Protein 4JJP (pdb70)

Radius of gyration: 22.85 Å; Cα contacts (8 Å, |Δi|>4): 1048; chains: 2; bounding box: 63×60×51 Å

Secondary structure (DSSP, 8-state):
--EEEEEEEEETTSSSHHHHHHHHHHHHT-EEEEEEEEEEEEETTEEEEEEEPPHHHHHHHHHHHHTSS--SEEEE-----HHHHHHHHHHHHHH--S-EEE----B-TTS-B-S-HHHHHHIIIIIGGG-SEE--BHHHHHHHHS----SHHHHHHHHHHHHTTS-SEEEEB--SSSS---EEEEETTEEEEE----HHHHHHHHHHHHTT--HHHHHHHHHHHHHHHT-/-EEEEEEEEETTSSSHHHHHHHHHHHHT-EEEEEEEEEEEEETTEEEEEEEPPHHHHHHHHHHHHTSS--SEEEE-----HHHHHHHHHHHHHH--SEEEE---------HHHHHHIIIIIGGG-SEE--BHHHHHHHH-----SHHHHHHHHHHHHTTS-SEEEEE---EEEEEETTEEEEEE--HHHHHHHHHHHHTT--HHHHHHHHHHHHHH-

Foldseek 3Di:
DAEEEEEEADEPQLPDTLSVLCVLLVVLPHHYDYQHQWYWYDHPVGTDDIGGDDLVSSLVSLCVQLVPPHHQAYEYEDDADLVNLVSVLVSCVVRVHDAYEYALQAADPVGDGPYDPSNNCSCLQGVLQSHQEYEEEQVNLCVSPVDHDADVVSVQVSQVVSVVSHHQKYFYAFDPHPDDGWTWIDGPPDIDIHRHAHNQQSSQLRNVVSVPDDNVVSNVVSRVVRVVVVD/DEEEEEFAAEPQLPFTLSLLCVLLVVVPHHYAYQHQWYWYDDPVGTPDIGGDDLVSSLVSLCVACVPPHHLFYEYEDDADLVNLVSVLVSCVVRVRPAYEYEHDPPVGHDPSNLVSCQQGVLQSHLEYEYEQVNLCSNPVDHDDDVVSVQVSQVVSVVSHHQWYWYCYPPWIWIDGPPDIDIGGQHNQQSSQLRSVVSVPDDNVVSNVVSRVVVVVD

InterPro domains:
  IPR004399 Hydroxymethylpyrimidine kinase/phosphomethylpyrimidine kinase domain [TIGR00097] (9-260)
  IPR004399 Hydroxymethylpyrimidine kinase/phosphomethylpyrimidine kinase domain [cd01169] (9-247)
  IPR013749 Pyridoxamine kinase/Phosphomethylpyrimidine kinase [PF08543] (15-258)
  IPR029056 Ribokinase-like [G3DSA:3.40.1190.20] (3-264)
  IPR029056 Ribokinase-like [SSF53613] (9-262)

Organism: Clostridioides difficile (strain 630) (NCBI:txid272563)

Nearest PDB structures (foldseek):
  4jjp-assembly1_B  TM=1.005E+00  e=2.998E-45  Clostridioides difficile 630
  1ub0-assembly1_A-2  TM=9.392E-01  e=2.114E-25  Thermus thermophilus
  7l07-assembly1_A  TM=9.313E-01  e=8.508E-25  synthetic construct
  1jxh-assembly1_B  TM=9.386E-01  e=1.146E-22  Salmonella enterica subsp. enterica serovar Typhimurium
  4c5l-assembly2_C  TM=9.259E-01  e=7.952E-22  Staphylococcus aureus subsp. aureus Mu50

B-factor: mean 44.61, std 12.91, range [23.69, 99.48]

Sequence (448 aa):
KIPTLTIAGSDSSGGAGIQADLKKTFSAIGTYGMSVITAITAQNTKGVFAVEDLNKKIIKKQIEAVFEDIPPRAVKIGMVSSPEIILEEIVENLKKYNNPKYLVVDPVMISKSGYYLLKPEAKENLIKYLIPLAYIITPNIPEAEEITGIKIHNVDDMKRVGEEILQLGPKFVLMKGGHLDGEAVDILVGKNIFKVYKSEEGCTLSSAITSYLALGYEEITEAVNLSKIYITEAIKIPTLTIAGSDSSGGAGIQADLKTFSAIGTYGMSVITAITAQNTKGVFAVEDLNKKIIKKQIEAVFEDIPPRAVKIGMVSSPEIILEIVENLKKKYNPKYLVVDPVMIYLLKPEAKENLIKYLIPLAYIITPNIPEAEEITGIKIHNVDDMKRVGEEILQLGPKFVLLMKGGAVDILVGKNIFKVYKSGCTLSSAITSYLALGYEITEAVNLSKIYITEA

Solvent-accessible surface area: 18721 Å² total; per-residue (Å²): 181,39,7,0,0,0,0,1,12,1,6,0,22,1,47,36,18,0,0,13,1,0,34,5,0,26,59,26,47,9,56,1,10,0,0,0,2,9,0,19,0,39,12,130,140,28,92,101,23,88,49,70,9,78,116,140,6,0,77,48,0,1,16,0,4,21,77,36,128,64,13,140,1,0,2,0,9,71,9,35,8,28,98,5,1,70,12,0,17,103,5,3,105,126,48,99,29,150,41,4,0,0,7,0,30,0,18,27,222,87,55,154,122,72,14,168,99,115,0,39,84,18,10,31,108,102,2,0,44,48,4,34,0,0,1,0,32,0,19,4,0,25,51,15,36,71,44,140,5,126,68,46,116,18,1,72,111,0,0,71,68,0,9,135,80,37,3,122,27,0,0,0,28,16,49,111,27,158,53,134,49,15,0,0,0,1,4,136,148,68,78,80,74,19,182,36,103,50,42,48,1,0,0,0,0,0,0,31,2,8,66,67,93,93,7,34,70,0,0,47,40,0,26,85,46,20,74,115,64,136,188,91,9,0,0,0,1,1,8,0,5,0,26,1,46,34,14,0,0,6,0,0,26,3,0,28,55,28,51,10,95,2,3,0,0,0,2,10,0,11,0,44,15,126,146,34,110,74,28,77,48,69,6,73,105,126,8,0,80,46,0,1,46,1,2,10,87,42,98,84,6,129,0,0,2,1,8,52,18,25,11,10,94,4,4,68,19,0,16,115,24,6,119,132,50,96,23,164,50,8,0,1,5,3,36,0,121,145,83,41,109,107,104,0,59,91,15,13,31,112,75,5,0,53,65,4,45,0,0,0,0,38,30,52,6,0,53,50,15,35,73,38,156,23,148,77,59,105,25,9,76,117,0,0,62,70,0,38,150,66,40,4,124,18,0,0,0,27,21,102,97,33,4,0,0,3,8,192,126,47,96,79,75,17,187,73,56,27,37,5,0,0,0,0,0,0,28,4,6,61,66,87,92,3,32,72,0,0,37,45,0,43,97,40,56,99,149,97

CATH classification: 3.40.1190.20

Structure (mmCIF, N/CA/C/O backbone):
data_4JJP
#
_entry.id   4JJP
#
_cell.length_a   56.751
_cell.length_b   79.741
_cell.length_c   92.863
_cell.angle_alpha   90.00
_cell.angle_beta   90.00
_cell.angle_gamma   90.00
#
_symmetry.space_group_name_H-M   'P 21 21 21'
#
loop_
_entity.id
_entity.type
_entity.pdbx_description
1 polymer 'Phosphomethylpyrimidine kinase'
2 non-polymer '4-(2-HYDROXYETHYL)-1-PIPERAZINE ETHANESULFONIC ACID'
3 water water
#
loop_
_atom_site.group_PDB
_atom_site.id
_atom_site.type_symbol
_atom_site.label_atom_id
_atom_site.label_alt_id
_atom_site.label_comp_id
_atom_site.label_asym_id
_atom_site.label_entity_id
_atom_site.label_seq_id
_atom_site.pdbx_PDB_ins_code
_atom_site.Cartn_x
_atom_site.Cartn_y
_atom_site.Cartn_z
_atom_site.occupancy
_atom_site.B_iso_or_equiv
_atom_site.auth_seq_id
_atom_site.auth_comp_id
_atom_site.auth_asym_id
_atom_site.auth_atom_id
_atom_site.pdbx_PDB_model_num
ATOM 1 N N . LYS A 1 8 ? 9.282 -6.624 40.552 1.00 54.03 5 LYS A N 1
ATOM 2 C CA . LYS A 1 8 ? 10.178 -6.527 39.361 1.00 53.44 5 LYS A CA 1
ATOM 3 C C . LYS A 1 8 ? 9.375 -6.242 38.087 1.00 51.09 5 LYS A C 1
ATOM 4 O O . LYS A 1 8 ? 9.097 -7.138 37.289 1.00 52.82 5 LYS A O 1
ATOM 10 N N . ILE A 1 9 ? 8.987 -4.984 37.923 1.00 47.82 6 ILE A N 1
ATOM 11 C CA . ILE A 1 9 ? 8.220 -4.526 36.765 1.00 44.65 6 ILE A CA 1
ATOM 12 C C . ILE A 1 9 ? 9.164 -3.723 35.853 1.00 40.78 6 ILE A C 1
ATOM 13 O O . ILE A 1 9 ? 9.572 -2.637 36.219 1.00 39.73 6 ILE A O 1
ATOM 18 N N . PRO A 1 10 ? 9.528 -4.262 34.677 1.00 38.12 7 PRO A N 1
ATOM 19 C CA . PRO A 1 10 ? 10.481 -3.546 33.848 1.00 36.53 7 PRO A CA 1
ATOM 20 C C . PRO A 1 10 ? 9.925 -2.329 33.097 1.00 35.33 7 PRO A C 1
ATOM 21 O O . PRO A 1 10 ? 8.783 -2.357 32.617 1.00 35.38 7 PRO A O 1
ATOM 25 N N . THR A 1 11 ? 10.728 -1.266 33.062 1.00 33.05 8 THR A N 1
ATOM 26 C CA . THR A 1 11 ? 10.413 -0.055 32.318 1.00 32.22 8 THR A CA 1
ATOM 27 C C . THR A 1 11 ? 11.647 0.325 31.512 1.00 31.05 8 THR A C 1
ATOM 28 O O . THR A 1 11 ? 12.759 0.253 32.014 1.00 31.63 8 THR A O 1
ATOM 32 N N . LEU A 1 12 ? 11.454 0.709 30.261 1.00 29.98 9 LEU A N 1
ATOM 33 C CA . LEU A 1 12 ? 12.556 1.073 29.377 1.00 29.20 9 LEU A CA 1
ATOM 34 C C . LEU A 1 12 ? 12.594 2.562 29.081 1.00 29.43 9 LEU A C 1
ATOM 35 O O . LEU A 1 12 ? 11.537 3.201 28.939 1.00 30.76 9 LEU A O 1
ATOM 40 N N . THR A 1 13 ? 13.799 3.119 28.996 1.00 29.09 10 THR A N 1
ATOM 41 C CA . THR A 1 13 ? 13.973 4.489 28.515 1.00 30.08 10 THR A CA 1
ATOM 42 C C . THR A 1 13 ? 14.886 4.442 27.315 1.00 30.13 10 THR A C 1
ATOM 43 O O . THR A 1 13 ? 15.911 3.773 27.357 1.00 31.44 10 THR A O 1
ATOM 47 N N . ILE A 1 14 ? 14.497 5.120 26.242 1.00 30.72 11 ILE A N 1
ATOM 48 C CA . ILE A 1 14 ? 15.309 5.195 25.040 1.00 30.80 11 ILE A CA 1
ATOM 49 C C . ILE A 1 14 ? 15.649 6.657 24.890 1.00 31.44 11 ILE A C 1
ATOM 50 O O . ILE A 1 14 ? 14.778 7.465 24.595 1.00 31.14 11 ILE A O 1
ATOM 55 N N . ALA A 1 15 ? 16.914 6.988 25.115 1.00 30.82 12 ALA A N 1
ATOM 56 C CA . ALA A 1 15 ? 17.367 8.354 25.102 1.00 32.36 12 ALA A CA 1
ATOM 57 C C . ALA A 1 15 ? 18.908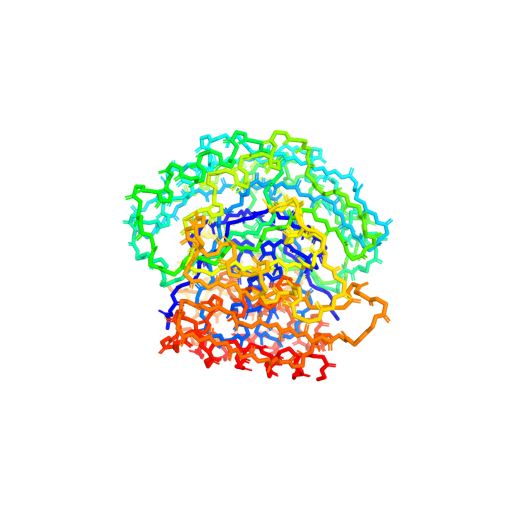 8.401 25.166 1.00 33.30 12 ALA A C 1
ATOM 58 O O . ALA A 1 15 ? 19.590 7.358 25.271 1.00 33.60 12 ALA A O 1
ATOM 60 N N . GLY A 1 16 ? 19.452 9.609 25.136 1.00 34.17 13 GLY A N 1
ATOM 61 C CA . GLY A 1 16 ? 20.916 9.802 25.216 1.00 34.53 13 GLY A CA 1
ATOM 62 C C . GLY A 1 16 ? 21.456 9.751 26.641 1.00 34.24 13 GLY A C 1
ATOM 63 O O . GLY A 1 16 ? 20.718 9.884 27.617 1.00 34.51 13 GLY A O 1
ATOM 64 N N . SER A 1 17 ? 22.754 9.527 26.769 1.00 34.44 14 SER A N 1
ATOM 65 C CA . SER A 1 17 ? 23.373 9.511 28.080 1.00 34.70 14 SER A CA 1
ATOM 66 C C . SER A 1 17 ? 23.880 10.917 28.425 1.00 35.37 14 SER A C 1
ATOM 67 O O . SER A 1 17 ? 24.465 11.586 27.597 1.00 35.34 14 SER A O 1
ATOM 70 N N . ASP A 1 18 ? 23.658 11.341 29.666 1.00 36.77 15 ASP A N 1
ATOM 71 C CA . ASP A 1 18 ? 24.161 12.605 30.190 1.00 38.04 15 ASP A CA 1
ATOM 72 C C . ASP A 1 18 ? 25.091 12.293 31.385 1.00 38.58 15 ASP A C 1
ATOM 73 O O . ASP A 1 18 ? 24.629 11.925 32.468 1.00 36.56 15 ASP A O 1
ATOM 78 N N . SER A 1 19 ? 26.401 12.450 31.162 1.00 39.08 16 SER A N 1
ATOM 79 C CA . SER A 1 19 ? 27.429 12.172 32.172 1.00 39.45 16 SER A CA 1
ATOM 80 C C . SER A 1 19 ? 27.169 12.764 33.579 1.00 40.53 16 SER A C 1
ATOM 81 O O . SER A 1 19 ? 27.396 12.095 34.586 1.00 40.48 16 SER A O 1
ATOM 84 N N . SER A 1 20 ? 26.664 13.990 33.633 1.00 40.99 17 SER A N 1
ATOM 85 C CA . SER A 1 20 ? 26.385 14.677 34.899 1.00 42.70 17 SER A CA 1
ATOM 86 C C . SER A 1 20 ? 25.225 14.048 35.640 1.00 41.47 17 SER A C 1
ATOM 87 O O . SER A 1 20 ? 25.018 14.335 36.805 1.00 41.54 17 SER A O 1
ATOM 90 N N . GLY A 1 21 ? 24.441 13.224 34.950 1.00 39.38 18 GLY A N 1
ATOM 91 C CA . GLY A 1 21 ? 23.352 12.536 35.593 1.00 39.00 18 GLY A CA 1
ATOM 92 C C . GLY A 1 21 ? 22.143 13.392 35.887 1.00 39.95 18 GLY A C 1
ATOM 93 O O . GLY A 1 21 ? 21.264 12.981 36.630 1.00 40.40 18 GLY A O 1
ATOM 94 N N . GLY A 1 22 ? 22.070 14.570 35.287 1.00 40.29 19 GLY A N 1
ATOM 95 C CA . GLY A 1 22 ? 20.945 15.435 35.521 1.00 40.76 19 GLY A CA 1
ATOM 96 C C . GLY A 1 22 ? 19.823 15.217 34.530 1.00 39.58 19 GLY A C 1
ATOM 97 O O . GLY A 1 22 ? 18.710 15.593 34.822 1.00 40.91 19 GLY A O 1
ATOM 98 N N . ALA A 1 23 ? 20.112 14.623 33.366 1.00 37.94 20 ALA A N 1
ATOM 99 C CA . ALA A 1 23 ? 19.132 14.433 32.292 1.00 35.84 20 ALA A CA 1
ATOM 100 C C . ALA A 1 23 ? 19.287 13.057 31.649 1.00 33.96 20 ALA A C 1
ATOM 101 O O . ALA A 1 23 ? 19.968 12.206 32.189 1.00 31.92 20 ALA A O 1
ATOM 103 N N . GLY A 1 24 ? 18.636 12.855 30.493 1.00 33.14 21 GLY A N 1
ATOM 104 C CA . GLY A 1 24 ? 18.703 11.612 29.720 1.00 32.05 21 GLY A CA 1
ATOM 105 C C . GLY A 1 24 ? 18.385 10.351 30.506 1.00 31.86 21 GLY A C 1
ATOM 106 O O . GLY A 1 24 ? 17.612 10.374 31.461 1.00 31.52 21 GLY A O 1
ATOM 107 N N . ILE A 1 25 ? 19.002 9.246 30.112 1.00 32.48 22 ILE A N 1
ATOM 108 C CA . ILE A 1 25 ? 18.750 7.950 30.760 1.00 31.65 22 ILE A CA 1
ATOM 109 C C . ILE A 1 25 ? 19.097 7.927 32.244 1.00 32.02 22 ILE A C 1
ATOM 110 O O . ILE A 1 25 ? 18.459 7.215 33.038 1.00 31.16 22 ILE A O 1
ATOM 115 N N . GLN A 1 26 ? 20.070 8.731 32.631 1.00 32.18 23 GLN A N 1
ATOM 116 C CA . GLN A 1 26 ? 20.470 8.780 34.030 1.00 33.00 23 GLN A CA 1
ATOM 117 C C . GLN A 1 26 ? 19.305 9.274 34.892 1.00 32.69 23 GLN A C 1
ATOM 118 O O . GLN A 1 26 ? 18.975 8.660 35.873 1.00 32.70 23 GLN A O 1
ATOM 124 N N . ALA A 1 27 ? 18.669 10.375 34.490 1.00 33.30 24 ALA A N 1
ATOM 125 C CA . ALA A 1 27 ? 17.531 10.927 35.230 1.00 33.11 24 ALA A CA 1
ATOM 126 C C . ALA A 1 27 ? 16.384 9.925 35.217 1.00 32.86 24 ALA A C 1
ATOM 127 O O . ALA A 1 27 ? 15.753 9.709 36.248 1.00 32.41 24 ALA A O 1
ATOM 129 N N . ASP A 1 28 ? 16.128 9.316 34.052 1.00 31.42 25 ASP A N 1
ATOM 130 C CA . ASP A 1 28 ? 15.074 8.320 33.918 1.00 31.54 25 ASP A CA 1
ATOM 131 C C . ASP A 1 28 ? 15.315 7.109 34.826 1.00 31.88 25 ASP A C 1
ATOM 132 O O . ASP A 1 28 ? 14.399 6.657 35.505 1.00 32.67 25 ASP A O 1
ATOM 137 N N . LEU A 1 29 ? 16.544 6.592 34.844 1.00 31.66 26 LEU A N 1
ATOM 138 C CA . LEU A 1 29 ? 16.850 5.428 35.657 1.00 32.37 26 LEU A CA 1
ATOM 139 C C . LEU A 1 29 ? 16.729 5.721 37.134 1.00 32.89 26 LEU A C 1
ATOM 140 O O . LEU A 1 29 ? 16.328 4.845 37.891 1.00 33.46 26 LEU A O 1
ATOM 145 N N A LYS A 1 30 ? 17.057 6.946 37.541 0.50 33.52 27 LYS A N 1
ATOM 146 N N B LYS A 1 30 ? 17.059 6.949 37.536 0.50 33.36 27 LYS A N 1
ATOM 147 C CA A LYS A 1 30 ? 16.914 7.354 38.933 0.50 34.79 27 LYS A CA 1
ATOM 148 C CA B LYS A 1 30 ? 16.930 7.372 38.927 0.50 34.50 27 LYS A CA 1
ATOM 149 C C A LYS A 1 30 ? 15.434 7.341 39.339 0.50 34.92 27 LYS A C 1
ATOM 150 C C B LYS A 1 30 ? 15.446 7.362 39.343 0.50 34.78 27 LYS A C 1
ATOM 151 O O A LYS A 1 30 ? 15.079 6.834 40.404 0.50 36.00 27 LYS A O 1
ATOM 152 O O B LYS A 1 30 ? 15.100 6.873 40.419 0.50 35.90 27 LYS A O 1
ATOM 163 N N . THR A 1 31 ? 14.578 7.897 38.480 1.00 33.87 28 THR A N 1
ATOM 164 C CA . THR A 1 31 ? 13.125 7.951 38.742 1.00 34.07 28 THR A CA 1
ATOM 165 C C . THR A 1 31 ? 12.546 6.531 38.782 1.00 33.75 28 THR A C 1
ATOM 166 O O . THR A 1 31 ? 11.871 6.149 39.739 1.00 33.60 28 THR A O 1
ATOM 170 N N . PHE A 1 32 ? 12.827 5.753 37.739 1.00 32.53 29 PHE A N 1
ATOM 171 C CA . PHE A 1 32 ? 12.378 4.360 37.710 1.00 33.01 29 PHE A CA 1
ATOM 172 C C . PHE A 1 32 ? 12.686 3.656 39.051 1.00 33.90 29 PHE A C 1
ATOM 173 O O . PHE A 1 32 ? 11.814 3.084 39.695 1.00 35.12 29 PHE A O 1
ATOM 181 N N . SER A 1 33 ? 13.946 3.725 39.446 1.00 34.65 30 SER A N 1
ATOM 182 C CA . SER A 1 33 ? 14.430 3.089 40.663 1.00 36.35 30 SER A CA 1
ATOM 183 C C . SER A 1 33 ? 13.738 3.591 41.930 1.00 37.54 30 SER A C 1
ATOM 184 O O . SER A 1 33 ? 13.384 2.794 42.804 1.00 38.61 30 SER A O 1
ATOM 187 N N . ALA A 1 34 ? 13.530 4.902 42.031 1.00 38.11 31 ALA A N 1
ATOM 188 C CA . ALA A 1 34 ? 12.880 5.480 43.212 1.00 39.11 31 ALA A CA 1
ATOM 189 C C . ALA A 1 34 ? 11.418 5.056 43.302 1.00 39.65 31 ALA A C 1
ATOM 190 O O . ALA A 1 34 ? 10.909 4.816 44.386 1.00 40.41 31 ALA A O 1
ATOM 192 N N . ILE A 1 35 ? 10.752 4.951 42.157 1.00 38.69 32 ILE A N 1
ATOM 193 C CA . ILE A 1 35 ? 9.335 4.584 42.140 1.00 39.50 32 ILE A CA 1
ATOM 194 C C . ILE A 1 35 ? 9.138 3.089 42.354 1.00 40.11 32 ILE A C 1
ATOM 195 O O . ILE A 1 35 ? 8.156 2.689 42.951 1.00 41.86 32 ILE A O 1
ATOM 200 N N . GLY A 1 36 ? 10.052 2.262 41.871 1.00 39.51 33 GLY A N 1
ATOM 201 C CA . GLY A 1 36 ? 9.939 0.823 42.084 1.00 40.75 33 GLY A CA 1
ATOM 202 C C . GLY A 1 36 ? 9.891 -0.089 40.873 1.00 39.54 33 GLY A C 1
ATOM 203 O O . GLY A 1 36 ? 9.598 -1.261 41.026 1.00 41.72 33 GLY A O 1
ATOM 204 N N . THR A 1 37 ? 10.178 0.431 39.685 1.00 38.27 34 THR A N 1
ATOM 205 C CA . THR A 1 37 ? 10.214 -0.382 38.467 1.00 37.14 34 THR A CA 1
ATOM 206 C C . THR A 1 37 ? 11.674 -0.760 38.142 1.00 37.13 34 THR A C 1
ATOM 207 O O . THR A 1 37 ? 12.595 -0.121 38.633 1.00 38.19 34 THR A O 1
ATOM 211 N N . TYR A 1 38 ? 11.872 -1.796 37.330 1.00 36.92 35 TYR A N 1
ATOM 212 C CA . TYR A 1 38 ? 13.190 -2.293 36.983 1.00 36.17 35 TYR A CA 1
ATOM 213 C C . TYR A 1 38 ? 13.642 -1.584 35.722 1.00 35.44 35 TYR A C 1
ATOM 214 O O . TYR A 1 38 ? 13.138 -1.855 34.627 1.00 35.77 35 TYR A O 1
ATOM 223 N N . GLY A 1 39 ? 14.597 -0.673 35.881 1.00 34.78 36 GLY A N 1
ATOM 224 C CA . GLY A 1 39 ? 15.062 0.156 34.791 1.00 33.11 36 GLY A CA 1
ATOM 225 C C . GLY A 1 39 ? 15.945 -0.524 33.765 1.00 33.07 36 GLY A C 1
ATOM 226 O O . GLY A 1 39 ? 16.839 -1.277 34.112 1.00 32.65 36 GLY A O 1
ATOM 227 N N . MET A 1 40 ? 15.665 -0.238 32.496 1.00 32.36 37 MET A N 1
ATOM 228 C CA . MET A 1 40 ? 16.431 -0.698 31.339 1.00 33.64 37 MET A CA 1
ATOM 229 C C . MET A 1 40 ? 16.612 0.519 30.420 1.00 33.59 37 MET A C 1
ATOM 230 O O . MET A 1 40 ? 15.830 1.471 30.494 1.00 32.83 37 MET A O 1
ATOM 235 N N . SER A 1 41 ? 17.597 0.504 29.535 1.00 34.16 38 SER A N 1
ATOM 236 C CA . SER A 1 41 ? 17.773 1.643 28.650 1.00 34.47 38 SER A CA 1
ATOM 237 C C . SER A 1 41 ? 18.412 1.301 27.329 1.00 34.04 38 SER A C 1
ATOM 238 O O . SER A 1 41 ? 19.295 0.447 27.277 1.00 37.15 38 SER A O 1
ATOM 241 N N . VAL A 1 42 ? 17.940 1.946 26.269 1.00 31.49 39 VAL A N 1
ATOM 242 C CA . VAL A 1 42 ? 18.574 1.888 24.977 1.00 31.26 39 VAL A CA 1
ATOM 243 C C . VAL A 1 42 ? 19.221 3.269 24.846 1.00 30.37 39 VAL A C 1
ATOM 244 O O . VAL A 1 42 ? 18.524 4.262 24.790 1.00 28.98 39 VAL A O 1
ATOM 248 N N . ILE A 1 43 ? 20.552 3.316 24.827 1.00 30.90 40 ILE A N 1
ATOM 249 C CA . ILE A 1 43 ? 21.275 4.573 24.724 1.00 31.55 40 ILE A CA 1
ATOM 250 C C . ILE A 1 43 ? 21.414 4.939 23.253 1.00 32.07 40 ILE A C 1
ATOM 251 O O . ILE A 1 43 ? 21.851 4.112 22.445 1.00 32.38 40 ILE A O 1
ATOM 256 N N . THR A 1 44 ? 21.088 6.184 22.921 1.00 32.52 41 THR A N 1
ATOM 257 C CA . THR A 1 44 ? 21.128 6.655 21.544 1.00 34.13 41 THR A CA 1
ATOM 258 C C . THR A 1 44 ? 22.287 7.578 21.241 1.00 34.77 41 THR A C 1
ATOM 259 O O . THR A 1 44 ? 22.656 7.757 20.081 1.00 34.70 41 THR A O 1
ATOM 263 N N . ALA A 1 45 ? 22.861 8.166 22.285 1.00 34.29 42 ALA A N 1
ATOM 264 C CA . ALA A 1 45 ? 23.916 9.133 22.113 1.00 34.57 42 ALA A CA 1
ATOM 265 C C . ALA A 1 45 ? 24.657 9.305 23.418 1.00 34.72 42 ALA A C 1
ATOM 266 O O . ALA A 1 45 ? 24.134 8.975 24.482 1.00 32.11 42 ALA A O 1
ATOM 268 N N . ILE A 1 46 ? 25.888 9.813 23.326 1.00 36.20 43 ILE A N 1
ATOM 269 C CA . ILE A 1 46 ? 26.730 10.029 24.492 1.00 36.28 43 ILE A CA 1
ATOM 270 C C . ILE A 1 46 ? 27.047 11.495 24.583 1.00 38.68 43 ILE A C 1
ATOM 271 O O . ILE A 1 46 ? 27.585 12.081 23.625 1.00 40.31 43 ILE A O 1
ATOM 276 N N . THR A 1 47 ? 26.718 12.080 25.731 1.00 39.59 44 THR A N 1
ATOM 277 C CA . THR A 1 47 ? 26.935 13.495 25.977 1.00 41.28 44 THR A CA 1
ATOM 278 C C . THR A 1 47 ? 27.780 13.711 27.224 1.00 41.67 44 THR A C 1
ATOM 279 O O . THR A 1 47 ? 27.494 13.139 28.295 1.00 41.23 44 THR A O 1
ATOM 283 N N . ALA A 1 48 ? 28.817 14.529 27.057 1.00 42.03 45 ALA A N 1
ATOM 284 C CA . ALA A 1 48 ? 29.694 14.927 28.122 1.00 42.77 45 ALA A CA 1
ATOM 285 C C . ALA A 1 48 ? 29.236 16.331 28.467 1.00 45.63 45 ALA A C 1
ATOM 286 O O . ALA A 1 48 ? 29.393 17.266 27.670 1.00 45.94 45 ALA A O 1
ATOM 288 N N . GLN A 1 49 ? 28.626 16.478 29.631 1.00 47.26 46 GLN A N 1
ATOM 289 C CA . GLN A 1 49 ? 28.171 17.786 30.048 1.00 50.85 46 GLN A CA 1
ATOM 290 C C . GLN A 1 49 ? 28.073 17.870 31.546 1.00 51.49 46 GLN A C 1
ATOM 291 O O . GLN A 1 49 ? 28.134 16.865 32.243 1.00 50.85 46 GLN A O 1
ATOM 297 N N . ASN A 1 50 ? 27.938 19.097 32.020 1.00 54.60 47 ASN A N 1
ATOM 298 C CA . ASN A 1 50 ? 27.754 19.383 33.429 1.00 56.60 47 ASN A CA 1
ATOM 299 C C . ASN A 1 50 ? 26.978 20.703 33.521 1.00 59.20 47 ASN A C 1
ATOM 300 O O . ASN A 1 50 ? 26.600 21.275 32.485 1.00 60.34 47 ASN A O 1
ATOM 305 N N . THR A 1 51 ? 26.745 21.183 34.741 1.00 60.99 48 THR A N 1
ATOM 306 C CA . THR A 1 51 ? 26.005 22.425 34.944 1.00 62.70 48 THR A CA 1
ATOM 307 C C . THR A 1 51 ? 26.675 23.606 34.239 1.00 65.15 48 THR A C 1
ATOM 308 O O . THR A 1 51 ? 25.998 24.538 33.839 1.00 67.07 48 THR A O 1
ATOM 312 N N . LYS A 1 52 ? 27.993 23.555 34.061 1.00 66.18 49 LYS A N 1
ATOM 313 C CA . LYS A 1 52 ? 28.733 24.639 33.402 1.00 68.28 49 LYS A CA 1
ATOM 314 C C . LYS A 1 52 ? 28.698 24.618 31.856 1.00 67.44 49 LYS A C 1
ATOM 315 O O . LYS A 1 52 ? 29.134 25.576 31.222 1.00 69.79 49 LYS A O 1
ATOM 321 N N . GLY A 1 53 ? 28.185 23.558 31.245 1.00 64.48 50 GLY A N 1
ATOM 322 C CA . GLY A 1 53 ? 28.118 23.502 29.782 1.00 64.00 50 GLY A CA 1
ATOM 323 C C . GLY A 1 53 ? 28.152 22.106 29.181 1.00 61.41 50 GLY A C 1
ATOM 324 O O . GLY A 1 53 ? 28.259 21.108 29.909 1.00 59.57 50 GLY A O 1
ATOM 325 N N . VAL A 1 54 ? 28.047 22.054 27.847 1.00 60.87 51 VAL A N 1
ATOM 326 C CA . VAL A 1 54 ? 28.085 20.809 27.070 1.00 58.61 51 VAL A CA 1
ATOM 327 C C . VAL A 1 54 ? 29.405 20.739 26.339 1.00 59.10 51 VAL A C 1
ATOM 328 O O . VAL A 1 54 ? 29.659 21.566 25.483 1.00 60.25 51 VAL A O 1
ATOM 332 N N . PHE A 1 55 ? 30.232 19.745 26.647 1.00 57.60 52 PHE A N 1
ATOM 333 C CA . PHE A 1 55 ? 31.558 19.654 26.030 1.00 58.84 52 PHE A CA 1
ATOM 334 C C . PHE A 1 55 ? 31.653 18.752 24.815 1.00 57.09 52 PHE A C 1
ATOM 335 O O . PHE A 1 55 ? 32.534 18.958 23.986 1.00 57.89 52 PHE A O 1
ATOM 343 N N . ALA A 1 56 ? 30.763 17.763 24.710 1.00 54.32 53 ALA A N 1
ATOM 344 C CA . ALA A 1 56 ? 30.770 16.814 23.588 1.00 53.43 53 ALA A CA 1
ATOM 345 C C . ALA A 1 56 ? 29.485 15.992 23.501 1.00 51.68 53 ALA A C 1
ATOM 346 O O . ALA A 1 56 ? 28.942 15.585 24.519 1.00 49.40 53 ALA A O 1
ATOM 348 N N . VAL A 1 57 ? 29.019 15.780 22.269 1.00 52.19 54 VAL A N 1
ATOM 349 C CA . VAL A 1 57 ? 27.823 14.992 21.958 1.00 51.46 54 VAL A CA 1
ATOM 350 C C . VAL A 1 57 ? 28.165 14.051 20.819 1.00 51.49 54 VAL A C 1
ATOM 351 O O . VAL A 1 57 ? 28.649 14.494 19.780 1.00 54.03 54 VAL A O 1
ATOM 355 N N . GLU A 1 58 ? 27.904 12.761 21.011 1.00 50.02 55 GLU A N 1
ATOM 356 C CA . GLU A 1 58 ? 28.177 11.742 20.004 1.00 50.14 55 GLU A CA 1
ATOM 357 C C . GLU A 1 58 ? 27.009 10.794 19.818 1.00 47.79 55 GLU A C 1
ATOM 358 O O . GLU A 1 58 ? 26.628 10.073 20.755 1.00 45.79 55 GLU A O 1
ATOM 364 N N . ASP A 1 59 ? 26.467 10.805 18.596 1.00 46.95 56 ASP A N 1
ATOM 365 C CA . ASP A 1 59 ? 25.387 9.921 18.201 1.00 45.67 56 ASP A CA 1
ATOM 366 C C . ASP A 1 59 ? 25.973 8.543 17.980 1.00 44.44 56 ASP A C 1
ATOM 367 O O . ASP A 1 59 ? 27.051 8.417 17.396 1.00 45.17 56 ASP A O 1
ATOM 372 N N . LEU A 1 60 ? 25.280 7.515 18.463 1.00 42.27 57 LEU A N 1
ATOM 373 C CA . LEU A 1 60 ? 25.699 6.128 18.230 1.00 41.71 57 LEU A CA 1
ATOM 374 C C . LEU A 1 60 ? 25.182 5.666 16.873 1.00 42.56 57 LEU A C 1
ATOM 375 O O . LEU A 1 60 ? 24.196 6.206 16.353 1.00 41.19 57 LEU A O 1
ATOM 380 N N . ASN A 1 61 ? 25.841 4.658 16.311 1.00 43.27 58 ASN A N 1
ATOM 381 C CA . ASN A 1 61 ? 25.454 4.141 14.988 1.00 45.92 58 ASN A CA 1
ATOM 382 C C . ASN A 1 61 ? 24.091 3.413 15.047 1.00 44.80 58 ASN A C 1
ATOM 383 O O . ASN A 1 61 ? 23.708 2.880 16.104 1.00 42.69 58 ASN A O 1
ATOM 388 N N . LYS A 1 62 ? 23.366 3.414 13.929 1.00 45.61 59 LYS A N 1
ATOM 389 C CA . LYS A 1 62 ? 22.055 2.751 13.836 1.00 46.19 59 LYS A CA 1
ATOM 390 C C . LYS A 1 62 ? 22.080 1.300 14.323 1.00 45.29 59 LYS A C 1
ATOM 391 O O . LYS A 1 62 ? 21.198 0.887 15.074 1.00 44.76 59 LYS A O 1
ATOM 397 N N . LYS A 1 63 ? 23.092 0.541 13.907 1.00 45.63 60 LYS A N 1
ATOM 398 C CA . LYS A 1 63 ? 23.167 -0.883 14.240 1.00 45.47 60 LYS A CA 1
ATOM 399 C C . LYS A 1 63 ? 23.209 -1.214 15.738 1.00 42.49 60 LYS A C 1
ATOM 400 O O . LYS A 1 63 ? 22.474 -2.080 16.198 1.00 41.15 60 LYS A O 1
ATOM 406 N N . ILE A 1 64 ? 24.066 -0.543 16.494 1.00 40.95 61 ILE A N 1
ATOM 407 C CA . ILE A 1 64 ? 24.118 -0.816 17.930 1.00 39.89 61 ILE A CA 1
ATOM 408 C C . ILE A 1 64 ? 22.829 -0.393 18.641 1.00 37.64 61 ILE A C 1
ATOM 409 O O . ILE A 1 64 ? 22.451 -0.967 19.664 1.00 37.46 61 ILE A O 1
ATOM 414 N N . ILE A 1 65 ? 22.147 0.607 18.107 1.00 37.58 62 ILE A N 1
ATOM 415 C CA . ILE A 1 65 ? 20.839 1.024 18.652 1.00 36.81 62 ILE A CA 1
ATOM 416 C C . ILE A 1 65 ? 19.798 -0.086 18.387 1.00 37.04 62 ILE A C 1
ATOM 417 O O . ILE A 1 65 ? 19.015 -0.481 19.272 1.00 35.88 62 ILE A O 1
ATOM 422 N N . LYS A 1 66 ? 19.832 -0.608 17.172 1.00 36.69 63 LYS A N 1
ATOM 423 C CA . LYS A 1 66 ? 18.917 -1.649 16.781 1.00 37.60 63 LYS A CA 1
ATOM 424 C C . LYS A 1 66 ? 19.093 -2.847 17.683 1.00 35.59 63 LYS A C 1
ATOM 425 O O . LYS A 1 66 ? 18.110 -3.372 18.182 1.00 34.96 63 LYS A O 1
ATOM 431 N N . LYS A 1 67 ? 20.347 -3.271 17.859 1.00 35.43 64 LYS A N 1
ATOM 432 C CA . LYS A 1 67 ? 20.699 -4.435 18.687 1.00 35.86 64 LYS A CA 1
ATOM 433 C C . LYS A 1 67 ? 20.275 -4.271 20.142 1.00 33.47 64 LYS A C 1
ATOM 434 O O . LYS A 1 67 ? 19.836 -5.237 20.763 1.00 33.19 64 LYS A O 1
ATOM 440 N N . GLN A 1 68 ? 20.421 -3.060 20.680 1.00 32.37 65 GLN A N 1
ATOM 441 C CA . GLN A 1 68 ? 19.974 -2.777 22.045 1.00 31.26 65 GLN A CA 1
ATOM 442 C C . GLN A 1 68 ? 18.462 -2.953 22.190 1.00 31.89 65 GLN A C 1
ATOM 443 O O . GLN A 1 68 ? 17.964 -3.524 23.168 1.00 30.07 65 GLN A O 1
ATOM 449 N N . ILE A 1 69 ? 17.739 -2.450 21.199 1.00 33.58 66 ILE A N 1
ATOM 450 C CA . ILE A 1 69 ? 16.290 -2.550 21.194 1.00 35.17 66 ILE A CA 1
ATOM 451 C C . ILE A 1 69 ? 15.851 -4.027 21.104 1.00 36.90 66 ILE A C 1
ATOM 452 O O . ILE A 1 69 ? 15.016 -4.494 21.897 1.00 36.55 66 ILE A O 1
ATOM 457 N N . GLU A 1 70 ? 16.423 -4.756 20.145 1.00 39.14 67 GLU A N 1
ATOM 458 C CA . GLU A 1 70 ? 16.094 -6.165 19.949 1.00 40.27 67 GLU A CA 1
ATOM 459 C C . GLU A 1 70 ? 16.364 -6.948 21.213 1.00 40.00 67 GLU A C 1
ATOM 460 O O . GLU A 1 70 ? 15.558 -7.782 21.606 1.00 40.17 67 GLU A O 1
ATOM 466 N N . ALA A 1 71 ? 17.503 -6.669 21.847 1.00 39.52 68 ALA A N 1
ATOM 467 C CA . ALA A 1 71 ? 17.891 -7.360 23.072 1.00 39.22 68 ALA A CA 1
ATOM 468 C C . ALA A 1 71 ? 16.795 -7.184 24.132 1.00 38.24 68 ALA A C 1
ATOM 469 O O . ALA A 1 71 ? 16.318 -8.148 24.681 1.00 38.43 68 ALA A O 1
ATOM 471 N N . VAL A 1 72 ? 16.373 -5.948 24.368 1.00 37.39 69 VAL A N 1
ATOM 472 C CA . VAL A 1 72 ? 15.350 -5.654 25.364 1.00 36.59 69 VAL A CA 1
ATOM 473 C C . VAL A 1 72 ? 14.005 -6.306 25.046 1.00 38.36 69 VAL A C 1
ATOM 474 O O . VAL A 1 72 ? 13.438 -6.985 25.899 1.00 39.98 69 VAL A O 1
ATOM 478 N N . PHE A 1 73 ? 13.524 -6.188 23.816 1.00 38.11 70 PHE A N 1
ATOM 479 C CA . PHE A 1 73 ? 12.218 -6.760 23.494 1.00 39.58 70 PHE A CA 1
ATOM 480 C C . PHE A 1 73 ? 12.133 -8.289 23.315 1.00 42.20 70 PHE A C 1
ATOM 481 O O . PHE A 1 73 ? 11.049 -8.873 23.444 1.00 42.18 70 PHE A O 1
ATOM 489 N N . GLU A 1 74 ? 13.260 -8.937 23.052 1.00 44.01 71 GLU A N 1
ATOM 490 C CA . GLU A 1 74 ? 13.271 -10.375 22.803 1.00 47.61 71 GLU A CA 1
ATOM 491 C C . GLU A 1 74 ? 13.375 -11.236 24.068 1.00 49.34 71 GLU A C 1
ATOM 492 O O . GLU A 1 74 ? 13.396 -12.462 23.970 1.00 51.14 71 GLU A O 1
ATOM 498 N N . ASP A 1 75 ? 13.460 -10.608 25.240 1.00 48.55 72 ASP A N 1
ATOM 499 C CA . ASP A 1 75 ? 13.555 -11.338 26.507 1.00 50.18 72 ASP A CA 1
ATOM 500 C C . ASP A 1 75 ? 12.303 -10.927 27.285 1.00 50.02 72 ASP A C 1
ATOM 501 O O . ASP A 1 75 ? 11.223 -10.940 26.696 1.00 52.30 72 ASP A O 1
ATOM 506 N N . ILE A 1 76 ? 12.386 -10.564 28.565 1.00 48.58 73 ILE A N 1
ATOM 507 C CA . ILE A 1 76 ? 11.171 -10.137 29.252 1.00 47.93 73 ILE A CA 1
ATOM 508 C C . ILE A 1 76 ? 11.004 -8.660 28.893 1.00 44.02 73 ILE A C 1
ATOM 509 O O . ILE A 1 76 ? 11.797 -7.821 29.301 1.00 43.81 73 ILE A O 1
ATOM 514 N N . PRO A 1 77 ? 9.984 -8.334 28.095 1.00 41.63 74 PRO A N 1
ATOM 515 C CA . PRO A 1 77 ? 9.895 -6.952 27.634 1.00 38.85 74 PRO A CA 1
ATOM 516 C C . PRO A 1 77 ? 9.435 -5.946 28.697 1.00 36.64 74 PRO A C 1
ATOM 517 O O . PRO A 1 77 ? 8.876 -6.330 29.721 1.00 34.75 74 PRO A O 1
ATOM 521 N N . PRO A 1 78 ? 9.678 -4.652 28.446 1.00 35.14 75 PRO A N 1
ATOM 522 C CA . PRO A 1 78 ? 9.233 -3.627 29.381 1.00 35.24 75 PRO A CA 1
ATOM 523 C C . PRO A 1 78 ? 7.712 -3.486 29.373 1.00 35.40 75 PRO A C 1
ATOM 524 O O . PRO A 1 78 ? 7.089 -3.699 28.343 1.00 35.35 75 PRO A O 1
ATOM 528 N N . ARG A 1 79 ? 7.139 -3.126 30.514 1.00 39.35 76 ARG A N 1
ATOM 529 C CA . ARG A 1 79 ? 5.687 -2.915 30.645 1.00 39.82 76 ARG A CA 1
ATOM 530 C C . ARG A 1 79 ? 5.265 -1.489 30.252 1.00 36.96 76 ARG A C 1
ATOM 531 O O . ARG A 1 79 ? 4.081 -1.215 30.045 1.00 37.75 76 ARG A O 1
ATOM 539 N N . ALA A 1 80 ? 6.239 -0.595 30.148 1.00 34.78 77 ALA A N 1
ATOM 540 C CA . ALA A 1 80 ? 6.025 0.787 29.671 1.00 32.82 77 ALA A CA 1
ATOM 541 C C . ALA A 1 80 ? 7.360 1.279 29.130 1.00 31.67 77 ALA A C 1
ATOM 542 O O . ALA A 1 80 ? 8.416 0.837 29.598 1.00 31.27 77 ALA A O 1
ATOM 544 N N . VAL A 1 81 ? 7.312 2.171 28.144 1.00 29.81 78 VAL A N 1
ATOM 545 C CA . VAL A 1 81 ? 8.504 2.668 27.456 1.00 29.30 78 VAL A CA 1
ATOM 546 C C . VAL A 1 81 ? 8.485 4.193 27.345 1.00 29.40 78 VAL A C 1
ATOM 547 O O . VAL A 1 81 ? 7.489 4.775 26.905 1.00 29.49 78 VAL A O 1
ATOM 551 N N . LYS A 1 82 ? 9.575 4.835 27.751 1.00 29.98 79 LYS A N 1
ATOM 552 C CA . LYS A 1 82 ? 9.723 6.267 27.575 1.00 30.06 79 LYS A CA 1
ATOM 553 C C . LYS A 1 82 ? 10.722 6.539 26.481 1.00 29.63 79 LYS A C 1
ATOM 554 O O . LYS A 1 82 ? 11.772 5.911 26.422 1.00 28.74 79 LYS A O 1
ATOM 560 N N . ILE A 1 83 ? 10.392 7.474 25.614 1.00 30.52 80 ILE A N 1
ATOM 561 C CA . ILE A 1 83 ? 11.340 7.975 24.615 1.00 31.45 80 ILE A CA 1
ATOM 562 C C . ILE A 1 83 ? 11.653 9.417 25.047 1.00 31.98 80 ILE A C 1
ATOM 563 O O . ILE A 1 83 ? 10.742 10.249 25.188 1.00 33.04 80 ILE A O 1
ATOM 568 N N . GLY A 1 84 ? 12.930 9.697 25.280 1.00 32.68 81 GLY A N 1
ATOM 569 C CA . GLY A 1 84 ? 13.407 11.009 25.724 1.00 32.29 81 GLY A CA 1
ATOM 570 C C . GLY A 1 84 ? 13.951 11.748 24.521 1.00 32.67 81 GLY A C 1
ATOM 571 O O . GLY A 1 84 ? 13.548 11.476 23.370 1.00 30.19 81 GLY A O 1
ATOM 572 N N . MET A 1 85 ? 14.873 12.672 24.761 1.00 33.13 82 MET A N 1
ATOM 573 C CA . MET A 1 85 ? 15.383 13.480 23.656 1.00 34.68 82 MET A CA 1
ATOM 574 C C . MET A 1 85 ? 16.252 12.657 22.716 1.00 35.32 82 MET A C 1
ATOM 575 O O . MET A 1 85 ? 17.214 12.033 23.153 1.00 34.75 82 MET A O 1
ATOM 580 N N . VAL A 1 86 ? 15.915 12.670 21.428 1.00 36.56 83 VAL A N 1
ATOM 581 C CA . VAL A 1 86 ? 16.710 11.974 20.406 1.00 38.83 83 VAL A CA 1
ATOM 582 C C . VAL A 1 86 ? 17.030 13.017 19.344 1.00 40.42 83 VAL A C 1
ATOM 583 O O . VAL A 1 86 ? 16.129 13.605 18.754 1.00 41.85 83 VAL A O 1
ATOM 587 N N . SER A 1 87 ? 18.316 13.266 19.130 1.00 41.98 84 SER A N 1
ATOM 588 C CA . SER A 1 87 ? 18.741 14.346 18.247 1.00 43.72 84 SER A CA 1
ATOM 589 C C . SER A 1 87 ? 19.043 13.981 16.771 1.00 42.87 84 SER A C 1
ATOM 590 O O . SER A 1 87 ? 19.100 14.880 15.937 1.00 43.37 84 SER A O 1
ATOM 593 N N . SER A 1 88 ? 19.210 12.701 16.442 1.00 41.21 85 SER A N 1
ATOM 594 C CA . SER A 1 88 ? 19.522 12.307 15.049 1.00 42.57 85 SER A CA 1
ATOM 595 C C . SER A 1 88 ? 18.273 11.939 14.257 1.00 40.36 85 SER A C 1
ATOM 596 O O . SER A 1 88 ? 17.509 11.114 14.706 1.00 39.43 85 SER A O 1
ATOM 599 N N . PRO A 1 89 ? 18.078 12.522 13.066 1.00 40.67 86 PRO A N 1
ATOM 600 C CA . PRO A 1 89 ? 16.887 12.159 12.290 1.00 39.68 86 PRO A CA 1
ATOM 601 C C . PRO A 1 89 ? 16.812 10.671 11.940 1.00 39.91 86 PRO A C 1
ATOM 602 O O . PRO A 1 89 ? 15.738 10.067 12.030 1.00 38.48 86 PRO A O 1
ATOM 606 N N . GLU A 1 90 ? 17.958 10.095 11.568 1.00 40.80 87 GLU A N 1
ATOM 607 C CA . GLU A 1 90 ? 18.061 8.673 11.239 1.00 41.53 87 GLU A CA 1
ATOM 608 C C . GLU A 1 90 ? 17.715 7.760 12.423 1.00 39.48 87 GLU A C 1
ATOM 609 O O . GLU A 1 90 ? 17.030 6.756 12.238 1.00 38.45 87 GLU A O 1
ATOM 615 N N . ILE A 1 91 ? 18.188 8.108 13.625 1.00 38.48 88 ILE A N 1
ATOM 616 C CA . ILE A 1 91 ? 17.910 7.318 14.836 1.00 37.39 88 ILE A CA 1
ATOM 617 C C . ILE A 1 91 ? 16.411 7.362 15.164 1.00 36.20 88 ILE A C 1
ATOM 618 O O . ILE A 1 91 ? 15.837 6.384 15.630 1.00 35.59 88 ILE A O 1
ATOM 623 N N . ILE A 1 92 ? 15.774 8.505 14.923 1.00 35.69 89 ILE A N 1
ATOM 624 C CA . ILE A 1 92 ? 14.337 8.625 15.164 1.00 34.37 89 ILE A CA 1
ATOM 625 C C . ILE A 1 92 ? 13.595 7.620 14.279 1.00 35.36 89 ILE A C 1
ATOM 626 O O . ILE A 1 92 ? 12.760 6.873 14.775 1.00 35.33 89 ILE A O 1
ATOM 631 N N . LEU A 1 93 ? 13.932 7.561 12.985 1.00 37.18 90 LEU A N 1
ATOM 632 C CA . LEU A 1 93 ? 13.298 6.582 12.103 1.00 38.06 90 LEU A CA 1
ATOM 633 C C . LEU A 1 93 ? 13.542 5.136 12.590 1.00 38.21 90 LEU A C 1
ATOM 634 O O . LEU A 1 93 ? 12.615 4.343 12.645 1.00 38.49 90 LEU A O 1
ATOM 639 N N A GLU A 1 94 ? 14.777 4.793 12.949 0.50 38.76 91 GLU A N 1
ATOM 640 N N B GLU A 1 94 ? 14.780 4.848 12.961 0.50 38.62 91 GLU A N 1
ATOM 641 C CA A GLU A 1 94 ? 15.072 3.444 13.459 0.50 39.04 91 GLU A CA 1
ATOM 642 C CA B GLU A 1 94 ? 15.198 3.559 13.492 0.50 38.70 91 GLU A CA 1
ATOM 643 C C A GLU A 1 94 ? 14.314 3.100 14.737 0.50 37.41 91 GLU A C 1
ATOM 644 C C B GLU A 1 94 ? 14.358 3.137 14.706 0.50 37.33 91 GLU A C 1
ATOM 645 O O A GLU A 1 94 ? 13.858 1.970 14.902 0.50 37.23 91 GLU A O 1
ATOM 646 O O B GLU A 1 94 ? 13.888 2.003 14.790 0.50 37.23 91 GLU A O 1
ATOM 657 N N . ILE A 1 95 ? 14.185 4.064 15.641 1.00 36.39 92 ILE A N 1
ATOM 658 C CA . ILE A 1 95 ? 13.399 3.845 16.863 1.00 34.41 92 ILE A CA 1
ATOM 659 C C . ILE A 1 95 ? 11.950 3.564 16.466 1.00 33.76 92 ILE A C 1
ATOM 660 O O . ILE A 1 95 ? 11.351 2.624 16.978 1.00 32.36 92 ILE A O 1
ATOM 665 N N . VAL A 1 96 ? 11.408 4.350 15.525 1.00 33.22 93 VAL A N 1
ATOM 666 C CA . VAL A 1 96 ? 10.019 4.170 15.071 1.00 33.49 93 VAL A CA 1
ATOM 667 C C . VAL A 1 96 ? 9.789 2.802 14.403 1.00 35.46 93 VAL A C 1
ATOM 668 O O . VAL A 1 96 ? 8.781 2.166 14.624 1.00 33.75 93 VAL A O 1
ATOM 672 N N . GLU A 1 97 ? 10.719 2.363 13.571 1.00 38.27 94 GLU A N 1
ATOM 673 C CA . GLU A 1 97 ? 10.585 1.073 12.925 1.00 41.15 94 GLU A CA 1
ATOM 674 C C . GLU A 1 97 ? 10.608 -0.042 13.947 1.00 41.06 94 GLU A C 1
ATOM 675 O O . GLU A 1 97 ? 9.792 -0.942 13.881 1.00 42.85 94 GLU A O 1
ATOM 681 N N . ASN A 1 98 ? 11.508 0.041 14.912 1.00 39.95 95 ASN A N 1
ATOM 682 C CA . ASN A 1 98 ? 11.593 -0.971 15.950 1.00 40.44 95 ASN A CA 1
ATOM 683 C C . ASN A 1 98 ? 10.363 -0.952 16.863 1.00 39.90 95 ASN A C 1
ATOM 684 O O . ASN A 1 98 ? 9.865 -2.010 17.224 1.00 40.23 95 ASN A O 1
ATOM 689 N N . LEU A 1 99 ? 9.855 0.233 17.200 1.00 39.07 96 LEU A N 1
ATOM 690 C CA . LEU A 1 99 ? 8.660 0.347 18.042 1.00 39.08 96 LEU A CA 1
ATOM 691 C C . LEU A 1 99 ? 7.433 -0.254 17.333 1.00 40.78 96 LEU A C 1
ATOM 692 O O . LEU A 1 99 ? 6.539 -0.779 17.996 1.00 40.92 96 LEU A O 1
ATOM 697 N N . LYS A 1 100 ? 7.398 -0.209 16.003 1.00 42.22 97 LYS A N 1
ATOM 698 C CA . LYS A 1 100 ? 6.292 -0.845 15.248 1.00 44.10 97 LYS A CA 1
ATOM 699 C C . LYS A 1 100 ? 6.435 -2.356 15.202 1.00 44.79 97 LYS A C 1
ATOM 700 O O . LYS A 1 100 ? 5.446 -3.062 15.152 1.00 47.33 97 LYS A O 1
ATOM 706 N N . LYS A 1 101 ? 7.669 -2.849 15.204 1.00 43.68 98 LYS A N 1
ATOM 707 C CA . LYS A 1 101 ? 7.925 -4.277 15.269 1.00 44.06 98 LYS A CA 1
ATOM 708 C C . LYS A 1 101 ? 7.501 -4.871 16.632 1.00 42.01 98 LYS A C 1
ATOM 709 O O . LYS A 1 101 ? 6.901 -5.923 16.686 1.00 43.19 98 LYS A O 1
ATOM 715 N N . TYR A 1 102 ? 7.809 -4.176 17.720 1.00 38.45 99 TYR A N 1
ATOM 716 C CA . TYR A 1 102 ? 7.561 -4.677 19.079 1.00 37.60 99 TYR A CA 1
ATOM 717 C C . TYR A 1 102 ? 6.216 -4.249 19.706 1.00 37.67 99 TYR A C 1
ATOM 718 O O . TYR A 1 102 ? 5.749 -4.885 20.650 1.00 36.83 99 TYR A O 1
ATOM 727 N N A ASN A 1 103 ? 5.613 -3.195 19.142 0.50 36.96 100 ASN A N 1
ATOM 728 N N B ASN A 1 103 ? 5.626 -3.171 19.185 0.50 36.40 100 ASN A N 1
ATOM 729 C CA A ASN A 1 103 ? 4.300 -2.670 19.533 0.50 37.29 100 ASN A CA 1
ATOM 730 C CA B ASN A 1 103 ? 4.277 -2.758 19.550 0.50 36.44 100 ASN A CA 1
ATOM 731 C C A ASN A 1 103 ? 4.009 -2.592 21.041 0.50 37.29 100 ASN A C 1
ATOM 732 C C B ASN A 1 103 ? 3.999 -2.612 21.063 0.50 36.80 100 ASN A C 1
ATOM 733 O O A ASN A 1 103 ? 3.080 -3.228 21.536 0.50 37.71 100 ASN A O 1
ATOM 734 O O B ASN A 1 103 ? 3.066 -3.220 21.584 0.50 37.13 100 ASN A O 1
ATOM 743 N N . PRO A 1 104 ? 4.806 -1.804 21.774 1.00 36.68 101 PRO A N 1
ATOM 744 C CA . PRO A 1 104 ? 4.551 -1.631 23.215 1.00 37.04 101 PRO A CA 1
ATOM 745 C C . PRO A 1 104 ? 3.230 -0.855 23.488 1.00 36.72 101 PRO A C 1
ATOM 746 O O . PRO A 1 104 ? 2.889 0.101 22.776 1.00 36.29 101 PRO A O 1
ATOM 750 N N . LYS A 1 105 ? 2.491 -1.286 24.502 1.00 37.86 102 LYS A N 1
ATOM 751 C CA . LYS A 1 105 ? 1.212 -0.667 24.836 1.00 38.58 102 LYS A CA 1
ATOM 752 C C . LYS A 1 105 ? 1.391 0.762 25.343 1.00 37.00 102 LYS A C 1
ATOM 753 O O . LYS A 1 105 ? 0.787 1.688 24.827 1.00 37.76 102 LYS A O 1
ATOM 759 N N . TYR A 1 106 ? 2.238 0.940 26.343 1.00 35.43 103 TYR A N 1
ATOM 760 C CA . TYR A 1 106 ? 2.399 2.247 26.941 1.00 34.38 103 TYR A CA 1
ATOM 761 C C . TYR A 1 106 ? 3.650 2.975 26.477 1.00 32.81 103 TYR A C 1
ATOM 762 O O . TYR A 1 106 ? 4.691 2.871 27.097 1.00 33.37 103 TYR A O 1
ATOM 771 N N . LEU A 1 107 ? 3.550 3.704 25.376 1.00 31.93 104 LEU A N 1
ATOM 772 C CA . LEU A 1 107 ? 4.682 4.455 24.854 1.00 31.38 104 LEU A CA 1
ATOM 773 C C . LEU A 1 107 ? 4.511 5.922 25.288 1.00 30.19 104 LEU A C 1
ATOM 774 O O . LEU A 1 107 ? 3.570 6.607 24.857 1.00 29.91 104 LEU A O 1
ATOM 779 N N . VAL A 1 108 ? 5.399 6.364 26.175 1.00 30.14 105 VAL A N 1
ATOM 780 C CA . VAL A 1 108 ? 5.403 7.727 26.690 1.00 29.66 105 VAL A CA 1
ATOM 781 C C . VAL A 1 108 ? 6.464 8.473 25.918 1.00 29.07 105 VAL A C 1
ATOM 782 O O . VAL A 1 108 ? 7.654 8.188 26.052 1.00 28.69 105 VAL A O 1
ATOM 786 N N . VAL A 1 109 ? 6.049 9.393 25.055 1.00 29.07 106 VAL A N 1
ATOM 787 C CA . VAL A 1 109 ? 6.998 10.173 24.292 1.00 29.09 106 VAL A CA 1
ATOM 788 C C . VAL A 1 109 ? 7.098 11.568 24.919 1.00 29.73 106 VAL A C 1
ATOM 789 O O . VAL A 1 109 ? 6.098 12.261 25.033 1.00 29.58 106 VAL A O 1
ATOM 793 N N . ASP A 1 110 ? 8.284 11.927 25.411 1.00 30.43 107 ASP A N 1
ATOM 794 C CA . ASP A 1 110 ? 8.551 13.276 25.898 1.00 31.27 107 ASP A CA 1
ATOM 795 C C . ASP A 1 110 ? 9.146 13.950 24.669 1.00 29.94 107 ASP A C 1
ATOM 796 O O . ASP A 1 110 ? 10.294 13.703 24.323 1.00 29.22 107 ASP A O 1
ATOM 801 N N . PRO A 1 111 ? 8.350 14.770 23.975 1.00 31.17 108 PRO A N 1
ATOM 802 C CA . PRO A 1 111 ? 8.804 15.338 22.704 1.00 31.35 108 PRO A CA 1
ATOM 803 C C . PRO A 1 111 ? 9.729 16.518 22.897 1.00 32.77 108 PRO A C 1
ATOM 804 O O . PRO A 1 111 ? 9.371 17.655 22.532 1.00 34.70 108 PRO A O 1
ATOM 808 N N . VAL A 1 112 ? 10.923 16.246 23.427 1.00 33.62 109 VAL A N 1
ATOM 809 C CA . VAL A 1 112 ? 11.873 17.294 23.787 1.00 35.22 109 VAL A CA 1
ATOM 810 C C . VAL A 1 112 ? 12.363 17.993 22.510 1.00 36.50 109 VAL A C 1
ATOM 811 O O . VAL A 1 112 ? 12.977 17.376 21.616 1.00 37.00 109 VAL A O 1
ATOM 815 N N . MET A 1 113 ? 12.004 19.269 22.410 1.00 35.93 110 MET A N 1
ATOM 816 C CA . MET A 1 113 ? 12.366 20.088 21.261 1.00 36.50 110 MET A CA 1
ATOM 817 C C . MET A 1 113 ? 12.795 21.469 21.642 1.00 35.80 110 MET A C 1
ATOM 818 O O . MET A 1 113 ? 13.608 22.038 20.947 1.00 35.42 110 MET A O 1
ATOM 823 N N . ILE A 1 114 ? 12.213 22.007 22.707 1.00 35.50 111 ILE A N 1
ATOM 824 C CA . ILE A 1 114 ? 12.474 23.363 23.147 1.00 37.76 111 ILE A CA 1
ATOM 825 C C . ILE A 1 114 ? 12.737 23.396 24.660 1.00 39.36 111 ILE A C 1
ATOM 826 O O . ILE A 1 114 ? 11.947 22.885 25.437 1.00 39.05 111 ILE A O 1
ATOM 831 N N . SER A 1 115 ? 13.841 24.012 25.051 1.00 41.77 112 SER A N 1
ATOM 832 C CA . SER A 1 115 ? 14.256 24.099 26.452 1.00 44.45 112 SER A CA 1
ATOM 833 C C . SER A 1 115 ? 13.448 25.108 27.292 1.00 46.57 112 SER A C 1
ATOM 834 O O . SER A 1 115 ? 12.694 25.933 26.747 1.00 47.02 112 SER A O 1
ATOM 837 N N . LYS A 1 116 ? 13.615 25.064 28.617 1.00 49.71 113 LYS A N 1
ATOM 838 C CA . LYS A 1 116 ? 12.985 26.085 29.510 1.00 51.27 113 LYS A CA 1
ATOM 839 C C . LYS A 1 116 ? 13.413 27.487 29.073 1.00 51.84 113 LYS A C 1
ATOM 840 O O . LYS A 1 116 ? 12.610 28.430 29.083 1.00 52.45 113 LYS A O 1
ATOM 846 N N . SER A 1 117 ? 14.676 27.612 28.677 1.00 51.69 114 SER A N 1
ATOM 847 C CA . SER A 1 117 ? 15.212 28.878 28.192 1.00 52.45 114 SER A CA 1
ATOM 848 C C . SER A 1 117 ? 14.707 29.299 26.789 1.00 50.67 114 SER A C 1
ATOM 849 O O . SER A 1 117 ? 15.030 30.385 26.336 1.00 51.95 114 SER A O 1
ATOM 852 N N . GLY A 1 118 ? 13.947 28.449 26.092 1.00 47.69 115 GLY A N 1
ATOM 853 C CA . GLY A 1 118 ? 13.380 28.812 24.780 1.00 46.14 115 GLY A CA 1
ATOM 854 C C . GLY A 1 118 ? 14.225 28.547 23.541 1.00 45.80 115 GLY A C 1
ATOM 855 O O . GLY A 1 118 ? 14.025 29.180 22.482 1.00 44.99 115 GLY A O 1
ATOM 856 N N . TYR A 1 119 ? 15.161 27.609 23.650 1.00 45.11 116 TYR A N 1
ATOM 857 C CA . TYR A 1 119 ? 16.001 27.233 22.504 1.00 45.17 116 TYR A CA 1
ATOM 858 C C . TYR A 1 119 ? 15.632 25.856 21.939 1.00 42.79 116 TYR A C 1
ATOM 859 O O . TYR A 1 119 ? 15.333 24.926 22.706 1.00 41.32 116 TYR A O 1
ATOM 868 N N . TYR A 1 120 ? 15.648 25.743 20.604 1.00 41.04 117 TYR A N 1
ATOM 869 C CA . TYR A 1 120 ? 15.448 24.465 19.961 1.00 39.37 117 TYR A CA 1
ATOM 870 C C . TYR A 1 120 ? 16.611 23.559 20.354 1.00 40.50 117 TYR A C 1
ATOM 871 O O . TYR A 1 120 ? 17.750 23.999 20.384 1.00 42.21 117 TYR A O 1
ATOM 880 N N . LEU A 1 121 ? 16.301 22.300 20.659 1.00 40.31 118 LEU A N 1
ATOM 881 C CA . LEU A 1 121 ? 17.293 21.293 21.044 1.00 41.26 118 LEU A CA 1
ATOM 882 C C . LEU A 1 121 ? 17.530 20.226 19.962 1.00 41.62 118 LEU A C 1
ATOM 883 O O . LEU A 1 121 ? 18.296 19.313 20.213 1.00 43.53 118 LEU A O 1
ATOM 888 N N . LEU A 1 122 ? 16.871 20.337 18.795 1.00 40.77 119 LEU A N 1
ATOM 889 C CA . LEU A 1 122 ? 16.997 19.386 17.675 1.00 40.81 119 LEU A CA 1
ATOM 890 C C . LEU A 1 122 ? 17.075 20.149 16.356 1.00 41.55 119 LEU A C 1
ATOM 891 O O . LEU A 1 122 ? 16.430 21.183 16.219 1.00 40.54 119 LEU A O 1
ATOM 896 N N . LYS A 1 123 ? 17.815 19.631 15.378 1.00 43.05 120 LYS A N 1
ATOM 897 C CA . LYS A 1 123 ? 17.875 20.263 14.048 1.00 45.11 120 LYS A CA 1
ATOM 898 C C . LYS A 1 123 ? 16.585 19.968 13.290 1.00 44.00 120 LYS A C 1
ATOM 899 O O . LYS A 1 123 ? 15.838 19.076 13.690 1.00 42.52 120 LYS A O 1
ATOM 905 N N . PRO A 1 124 ? 16.291 20.729 12.217 1.00 45.06 121 PRO A N 1
ATOM 906 C CA . PRO A 1 124 ? 15.017 20.591 11.468 1.00 44.78 121 PRO A CA 1
ATOM 907 C C . PRO A 1 124 ? 14.562 19.169 11.086 1.00 44.09 121 PRO A C 1
ATOM 908 O O . PRO A 1 124 ? 13.391 18.839 11.306 1.00 43.41 121 PRO A O 1
ATOM 912 N N . GLU A 1 125 ? 15.459 18.346 10.520 1.00 43.82 122 GLU A N 1
ATOM 913 C CA . GLU A 1 125 ? 15.100 16.950 10.132 1.00 42.56 122 GLU A CA 1
ATOM 914 C C . GLU A 1 125 ? 14.718 16.057 11.295 1.00 38.76 122 GLU A C 1
ATOM 915 O O . GLU A 1 125 ? 13.795 15.273 11.179 1.00 37.15 122 GLU A O 1
ATOM 921 N N . ALA A 1 126 ? 15.429 16.174 12.413 1.00 37.46 123 ALA A N 1
ATOM 922 C CA . ALA A 1 126 ? 15.089 15.422 13.618 1.00 35.57 123 ALA A CA 1
ATOM 923 C C . ALA A 1 126 ? 13.726 15.863 14.095 1.00 34.71 123 ALA A C 1
ATOM 924 O O . ALA A 1 126 ? 12.869 15.038 14.404 1.00 34.81 123 ALA A O 1
ATOM 926 N N . LYS A 1 127 ? 13.514 17.175 14.150 1.00 34.64 124 LYS A N 1
ATOM 927 C CA . LYS A 1 127 ? 12.243 17.708 14.606 1.00 33.62 124 LYS A CA 1
ATOM 928 C C . LYS A 1 127 ? 11.105 17.235 13.697 1.00 33.06 124 LYS A C 1
ATOM 929 O O . LYS A 1 127 ? 10.054 16.831 14.190 1.00 30.71 124 LYS A O 1
ATOM 935 N N . GLU A 1 128 ? 11.318 17.294 12.379 1.00 33.51 125 GLU A N 1
ATOM 936 C CA . GLU A 1 128 ? 10.311 16.833 11.437 1.00 35.55 125 GLU A CA 1
ATOM 937 C C . GLU A 1 128 ? 9.974 15.339 11.640 1.00 34.41 125 GLU A C 1
ATOM 938 O O . GLU A 1 128 ? 8.807 14.967 11.586 1.00 36.01 125 GLU A O 1
ATOM 944 N N . ASN A 1 129 ? 10.979 14.500 11.895 1.00 33.78 126 ASN A N 1
ATOM 945 C CA . ASN A 1 129 ? 10.771 13.045 12.088 1.00 32.59 126 ASN A CA 1
ATOM 946 C C . ASN A 1 129 ? 10.061 12.708 13.379 1.00 31.33 126 ASN A C 1
ATOM 947 O O . ASN A 1 129 ? 9.238 11.803 13.438 1.00 30.89 126 ASN A O 1
ATOM 952 N N . LEU A 1 130 ? 10.394 13.441 14.423 1.00 30.31 127 LEU A N 1
ATOM 953 C CA . LEU A 1 130 ? 9.734 13.289 15.701 1.00 29.47 127 LEU A CA 1
ATOM 954 C C . LEU A 1 130 ? 8.255 13.626 15.602 1.00 29.19 127 LEU A C 1
ATOM 955 O O . LEU A 1 130 ? 7.405 12.890 16.071 1.00 28.08 127 LEU A O 1
ATOM 960 N N . ILE A 1 131 ? 7.967 14.757 14.977 1.00 30.22 128 ILE A N 1
ATOM 961 C CA . ILE A 1 131 ? 6.607 15.229 14.841 1.00 30.59 128 ILE A CA 1
ATOM 962 C C . ILE A 1 131 ? 5.804 14.346 13.890 1.00 31.09 128 ILE A C 1
ATOM 963 O O . ILE A 1 131 ? 4.705 13.917 14.228 1.00 31.26 128 ILE A O 1
ATOM 968 N N . LYS A 1 132 ? 6.357 14.033 12.729 1.00 33.66 129 LYS A N 1
ATOM 969 C CA . LYS A 1 132 ? 5.617 13.241 11.748 1.00 34.65 129 LYS A CA 1
ATOM 970 C C . LYS A 1 132 ? 5.496 11.751 11.999 1.00 34.62 129 LYS A C 1
ATOM 971 O O . LYS A 1 132 ? 4.459 11.174 11.668 1.00 34.86 129 LYS A O 1
ATOM 977 N N . TYR A 1 133 ? 6.526 11.125 12.574 1.00 34.34 130 TYR A N 1
ATOM 978 C CA . TYR A 1 133 ? 6.555 9.678 12.714 1.00 34.32 130 TYR A CA 1
ATOM 979 C C . TYR A 1 133 ? 6.598 9.080 14.104 1.00 32.72 130 TYR A C 1
ATOM 980 O O . TYR A 1 133 ? 6.126 7.963 14.256 1.00 32.07 130 TYR A O 1
ATOM 989 N N . LEU A 1 134 ? 7.178 9.766 15.089 1.00 30.79 131 LEU A N 1
ATOM 990 C CA . LEU A 1 134 ? 7.252 9.201 16.434 1.00 31.02 131 LEU A CA 1
ATOM 991 C C . LEU A 1 134 ? 6.045 9.587 17.252 1.00 31.16 131 LEU A C 1
ATOM 992 O O . LEU A 1 134 ? 5.390 8.736 17.809 1.00 31.10 131 LEU A O 1
ATOM 997 N N . ILE A 1 135 ? 5.753 10.879 17.318 1.00 31.80 132 ILE A N 1
ATOM 998 C CA . ILE A 1 135 ? 4.591 11.385 18.070 1.00 32.34 132 ILE A CA 1
ATOM 999 C C . ILE A 1 135 ? 3.279 10.585 17.771 1.00 32.84 132 ILE A C 1
ATOM 1000 O O . ILE A 1 135 ? 2.606 10.167 18.683 1.00 31.84 132 ILE A O 1
ATOM 1005 N N . PRO A 1 136 ? 2.951 10.333 16.501 1.00 33.33 133 PRO A N 1
ATOM 1006 C CA . PRO A 1 136 ? 1.725 9.574 16.257 1.00 35.25 133 PRO A CA 1
ATOM 1007 C C . PRO A 1 136 ? 1.594 8.188 16.886 1.00 35.86 133 PRO A C 1
ATOM 1008 O O . PRO A 1 136 ? 0.490 7.662 16.880 1.00 37.80 133 PRO A O 1
ATOM 1012 N N . LEU A 1 137 ? 2.675 7.607 17.427 1.00 35.77 134 LEU A N 1
ATOM 1013 C CA . LEU A 1 137 ? 2.640 6.264 18.034 1.00 35.36 134 LEU A CA 1
ATOM 1014 C C . LEU A 1 137 ? 2.495 6.330 19.511 1.00 34.11 134 LEU A C 1
ATOM 1015 O O . LEU A 1 137 ? 2.353 5.309 20.166 1.00 33.63 134 LEU A O 1
ATOM 1020 N N . ALA A 1 138 ? 2.591 7.523 20.072 1.00 32.49 135 ALA A N 1
ATOM 1021 C CA . ALA A 1 138 ? 2.561 7.657 21.510 1.00 30.48 135 ALA A CA 1
ATOM 1022 C C . ALA A 1 138 ? 1.230 7.247 22.159 1.00 30.90 135 ALA A C 1
ATOM 1023 O O . ALA A 1 138 ? 0.177 7.459 21.601 1.00 31.12 135 ALA A O 1
ATOM 1025 N N . TYR A 1 139 ? 1.309 6.650 23.342 1.00 30.12 136 TYR A N 1
ATOM 1026 C CA . TYR A 1 139 ? 0.158 6.424 24.168 1.00 30.47 136 TYR A CA 1
ATOM 1027 C C . TYR A 1 139 ? -0.157 7.792 24.806 1.00 30.46 136 TYR A C 1
ATOM 1028 O O . TYR A 1 139 ? -1.294 8.251 24.810 1.00 30.45 136 TYR A O 1
ATOM 1037 N N . ILE A 1 140 ? 0.873 8.429 25.355 1.00 29.04 137 ILE A N 1
ATOM 1038 C CA . ILE A 1 140 ? 0.756 9.777 25.885 1.00 27.78 137 ILE A CA 1
ATOM 1039 C C . ILE A 1 140 ? 1.992 10.575 25.508 1.00 28.31 137 ILE A C 1
ATOM 1040 O O . ILE A 1 140 ? 3.109 10.029 25.522 1.00 27.81 137 ILE A O 1
ATOM 1045 N N . ILE A 1 141 ? 1.796 11.839 25.108 1.00 28.12 138 ILE A N 1
ATOM 1046 C CA . ILE A 1 141 ? 2.911 12.768 24.950 1.00 28.18 138 ILE A CA 1
ATOM 1047 C C . ILE A 1 141 ? 2.863 13.860 26.039 1.00 26.93 138 ILE A C 1
ATOM 1048 O O . ILE A 1 141 ? 1.793 14.234 26.502 1.00 26.32 138 ILE A O 1
ATOM 1053 N N . THR A 1 142 ? 4.032 14.387 26.383 1.00 25.15 139 THR A N 1
ATOM 1054 C CA . THR A 1 142 ? 4.193 15.371 27.469 1.00 27.14 139 THR A CA 1
ATOM 1055 C C . THR A 1 142 ? 4.932 16.651 27.041 1.00 26.72 139 THR A C 1
ATOM 1056 O O . THR A 1 142 ? 6.009 16.997 27.571 1.00 27.47 139 THR A O 1
ATOM 1060 N N . PRO A 1 143 ? 4.353 17.351 26.076 1.00 25.37 140 PRO A N 1
ATOM 1061 C CA . PRO A 1 143 ? 4.957 18.570 25.599 1.00 27.18 140 PRO A CA 1
ATOM 1062 C C . PRO A 1 143 ? 4.709 19.773 26.483 1.00 28.29 140 PRO A C 1
ATOM 1063 O O . PRO A 1 143 ? 3.691 19.844 27.171 1.00 29.18 140 PRO A O 1
ATOM 1067 N N . ASN A 1 144 ? 5.679 20.681 26.486 1.00 28.76 141 ASN A N 1
ATOM 1068 C CA . ASN A 1 144 ? 5.462 21.999 27.021 1.00 29.45 141 ASN A CA 1
ATOM 1069 C C . ASN A 1 144 ? 4.666 22.778 25.958 1.00 28.82 141 ASN A C 1
ATOM 1070 O O . ASN A 1 144 ? 4.361 22.268 24.839 1.00 27.98 141 ASN A O 1
ATOM 1075 N N . ILE A 1 145 ? 4.318 24.005 26.295 1.00 29.43 142 ILE A N 1
ATOM 1076 C CA . ILE A 1 145 ? 3.515 24.829 25.408 1.00 29.00 142 ILE A CA 1
ATOM 1077 C C . ILE A 1 145 ? 4.227 25.087 24.081 1.00 28.94 142 ILE A C 1
ATOM 1078 O O . ILE A 1 145 ? 3.647 24.862 23.034 1.00 27.08 142 ILE A O 1
ATOM 1083 N N . PRO A 1 146 ? 5.503 25.523 24.114 1.00 29.30 143 PRO A N 1
ATOM 1084 C CA . PRO A 1 146 ? 6.203 25.733 22.815 1.00 28.80 143 PRO A CA 1
ATOM 1085 C C . PRO A 1 146 ? 6.237 24.490 21.907 1.00 28.39 143 PRO A C 1
ATOM 1086 O O . PRO A 1 146 ? 6.085 24.586 20.681 1.00 28.58 143 PRO A O 1
ATOM 1090 N N . GLU A 1 147 ? 6.401 23.328 22.508 1.00 28.17 144 GLU A N 1
ATOM 1091 C CA . GLU A 1 147 ? 6.377 22.053 21.782 1.00 28.00 144 GLU A CA 1
ATOM 1092 C C . GLU A 1 147 ? 4.977 21.770 21.199 1.00 28.20 144 GLU A C 1
ATOM 1093 O O . GLU A 1 147 ? 4.858 21.386 20.036 1.00 26.66 144 GLU A O 1
ATOM 1099 N N . ALA A 1 148 ? 3.921 22.010 21.979 1.00 28.28 145 ALA A N 1
ATOM 1100 C CA . ALA A 1 148 ? 2.542 21.839 21.461 1.00 28.34 145 ALA A CA 1
ATOM 1101 C C . ALA A 1 148 ? 2.313 22.785 20.264 1.00 30.02 145 ALA A C 1
ATOM 1102 O O . ALA A 1 148 ? 1.709 22.413 19.232 1.00 29.57 145 ALA A O 1
ATOM 1104 N N . GLU A 1 149 ? 2.803 24.014 20.403 1.00 29.78 146 GLU A N 1
ATOM 1105 C CA . GLU A 1 149 ? 2.718 24.975 19.319 1.00 32.02 146 GLU A CA 1
ATOM 1106 C C . GLU A 1 149 ? 3.492 24.467 18.095 1.00 31.93 146 GLU A C 1
ATOM 1107 O O . GLU A 1 149 ? 2.999 24.546 16.975 1.00 33.04 146 GLU A O 1
ATOM 1113 N N . GLU A 1 150 ? 4.689 23.931 18.325 1.00 31.92 147 GLU A N 1
ATOM 1114 C CA . GLU A 1 150 ? 5.532 23.420 17.250 1.00 32.29 147 GLU A CA 1
ATOM 1115 C C . GLU A 1 150 ? 4.861 22.240 16.533 1.00 31.95 147 GLU A C 1
ATOM 1116 O O . GLU A 1 150 ? 4.882 22.142 15.308 1.00 31.25 147 GLU A O 1
ATOM 1122 N N . ILE A 1 151 ? 4.273 21.336 17.302 1.00 31.13 148 ILE A N 1
ATOM 1123 C CA . ILE A 1 151 ? 3.580 20.186 16.727 1.00 32.03 148 ILE A CA 1
ATOM 1124 C C . ILE A 1 151 ? 2.415 20.585 15.790 1.00 33.87 148 ILE A C 1
ATOM 1125 O O . ILE A 1 151 ? 2.274 20.039 14.681 1.00 33.94 148 ILE A O 1
ATOM 1130 N N . THR A 1 152 ? 1.617 21.573 16.203 1.00 33.82 149 THR A N 1
ATOM 1131 C CA . THR A 1 152 ? 0.391 21.903 15.465 1.00 34.58 149 THR A CA 1
ATOM 1132 C C . THR A 1 152 ? 0.423 23.165 14.627 1.00 36.42 149 THR A C 1
ATOM 1133 O O . THR A 1 152 ? -0.434 23.348 13.774 1.00 39.98 149 THR A O 1
ATOM 1137 N N . GLY A 1 153 ? 1.389 24.047 14.860 1.00 36.02 150 GLY A N 1
ATOM 1138 C CA . GLY A 1 153 ? 1.415 25.328 14.179 1.00 37.41 150 GLY A CA 1
ATOM 1139 C C . GLY A 1 153 ? 0.386 26.319 14.726 1.00 37.40 150 GLY A C 1
ATOM 1140 O O . GLY A 1 153 ? 0.125 27.332 14.096 1.00 38.67 150 GLY A O 1
ATOM 1141 N N . ILE A 1 154 ? -0.186 26.029 15.897 1.00 36.49 151 ILE A N 1
ATOM 1142 C CA . ILE A 1 154 ? -1.210 26.866 16.532 1.00 36.85 151 ILE A CA 1
ATOM 1143 C C . ILE A 1 154 ? -0.658 27.557 17.779 1.00 36.46 151 ILE A C 1
ATOM 1144 O O . ILE A 1 154 ? -0.062 26.909 18.639 1.00 35.54 151 ILE A O 1
ATOM 1149 N N . LYS A 1 155 ? -0.860 28.866 17.875 1.00 36.91 152 LYS A N 1
ATOM 1150 C CA . LYS A 1 155 ? -0.365 29.642 19.015 1.00 37.75 152 LYS A CA 1
ATOM 1151 C C . LYS A 1 155 ? -1.242 29.479 20.255 1.00 36.00 152 LYS A C 1
ATOM 1152 O O . LYS A 1 155 ? -2.454 29.465 20.157 1.00 36.15 152 LYS A O 1
ATOM 1158 N N . ILE A 1 156 ? -0.609 29.365 21.421 1.00 34.51 153 ILE A N 1
ATOM 1159 C CA . ILE A 1 156 ? -1.317 29.160 22.684 1.00 33.85 153 ILE A CA 1
ATOM 1160 C C . ILE A 1 156 ? -1.151 30.395 23.566 1.00 36.04 153 ILE A C 1
ATOM 1161 O O . ILE A 1 156 ? -0.020 30.786 23.822 1.00 35.77 153 ILE A O 1
ATOM 1166 N N . HIS A 1 157 ? -2.263 31.017 24.006 1.00 36.94 154 HIS A N 1
ATOM 1167 C CA . HIS A 1 157 ? -2.207 32.205 24.883 1.00 38.06 154 HIS A CA 1
ATOM 1168 C C . HIS A 1 157 ? -2.863 32.044 26.248 1.00 37.55 154 HIS A C 1
ATOM 1169 O O . HIS A 1 157 ? -2.715 32.897 27.108 1.00 37.77 154 HIS A O 1
ATOM 1176 N N . ASN A 1 158 ? -3.576 30.955 26.452 1.00 36.41 155 ASN A N 1
ATOM 1177 C CA . ASN A 1 158 ? -4.333 30.770 27.675 1.00 37.46 155 ASN A CA 1
ATOM 1178 C C . ASN A 1 158 ? -4.712 29.299 27.766 1.00 36.93 155 ASN A C 1
ATOM 1179 O O . ASN A 1 158 ? -4.428 28.544 26.830 1.00 35.37 155 ASN A O 1
ATOM 1184 N N . VAL A 1 159 ? -5.377 28.904 28.850 1.00 37.35 156 VAL A N 1
ATOM 1185 C CA . VAL A 1 159 ? -5.725 27.489 29.068 1.00 36.94 156 VAL A CA 1
ATOM 1186 C C . VAL A 1 159 ? -6.723 26.925 28.080 1.00 36.35 156 VAL A C 1
ATOM 1187 O O . VAL A 1 159 ? -6.677 25.743 27.802 1.00 36.66 156 VAL A O 1
ATOM 1191 N N . ASP A 1 160 ? -7.639 27.747 27.574 1.00 37.66 157 ASP A N 1
ATOM 1192 C CA . ASP A 1 160 ? -8.598 27.291 26.563 1.00 37.88 157 ASP A CA 1
ATOM 1193 C C . ASP A 1 160 ? -7.842 26.875 25.315 1.00 36.14 157 ASP A C 1
ATOM 1194 O O . ASP A 1 160 ? -8.159 25.846 24.686 1.00 36.23 157 ASP A O 1
ATOM 1199 N N . ASP A 1 161 ? -6.838 27.664 24.951 1.00 35.44 158 ASP A N 1
ATOM 1200 C CA . ASP A 1 161 ? -5.978 27.325 23.835 1.00 34.26 158 ASP A CA 1
ATOM 1201 C C . ASP A 1 161 ? -5.202 26.044 24.133 1.00 33.03 158 ASP A C 1
ATOM 1202 O O . ASP 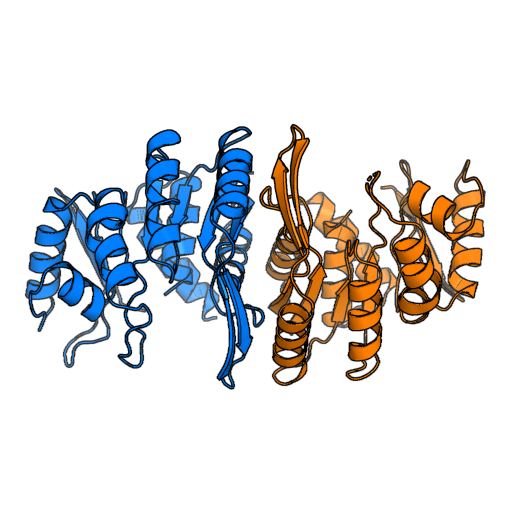A 1 161 ? -4.996 25.216 23.263 1.00 32.36 158 ASP A O 1
ATOM 1207 N N . MET A 1 162 ? -4.729 25.873 25.363 1.00 33.49 159 MET A N 1
ATOM 1208 C CA . MET A 1 162 ? -4.001 24.635 25.665 1.00 32.70 159 MET A CA 1
ATOM 1209 C C . MET A 1 162 ? -4.891 23.424 25.331 1.00 32.80 159 MET A C 1
ATOM 1210 O O . MET A 1 162 ? -4.445 22.465 24.712 1.00 32.39 159 MET A O 1
ATOM 1215 N N . LYS A 1 163 ? -6.152 23.500 25.753 1.00 33.69 160 LYS A N 1
ATOM 1216 C CA . LYS A 1 163 ? -7.102 22.421 25.577 1.00 33.93 160 LYS A CA 1
ATOM 1217 C C . LYS A 1 163 ? -7.370 22.137 24.103 1.00 33.14 160 LYS A C 1
ATOM 1218 O O . LYS A 1 163 ? -7.343 21.009 23.683 1.00 31.84 160 LYS A O 1
ATOM 1224 N N . ARG A 1 164 ? -7.624 23.186 23.327 1.00 34.12 161 ARG A N 1
ATOM 1225 C CA . ARG A 1 164 ? -7.947 23.045 21.919 1.00 34.83 161 ARG A CA 1
ATOM 1226 C C . ARG A 1 164 ? -6.765 22.456 21.144 1.00 33.18 161 ARG A C 1
ATOM 1227 O O . ARG A 1 164 ? -6.937 21.560 20.306 1.00 32.51 161 ARG A O 1
ATOM 1235 N N . VAL A 1 165 ? -5.565 22.951 21.422 1.00 31.20 162 VAL A N 1
ATOM 1236 C CA . VAL A 1 165 ? -4.371 22.429 20.771 1.00 29.99 162 VAL A CA 1
ATOM 1237 C C . VAL A 1 165 ? -4.143 20.961 21.249 1.00 30.34 162 VAL A C 1
ATOM 1238 O O . VAL A 1 165 ? -3.861 20.082 20.430 1.00 28.95 162 VAL A O 1
ATOM 1242 N N . GLY A 1 166 ? -4.315 20.677 22.545 1.00 29.31 163 GLY A N 1
ATOM 1243 C CA . GLY A 1 166 ? -4.210 19.278 22.998 1.00 29.88 163 GLY A CA 1
ATOM 1244 C C . GLY A 1 166 ? -5.144 18.350 22.189 1.00 31.31 163 GLY A C 1
ATOM 1245 O O . GLY A 1 166 ? -4.751 17.273 21.739 1.00 30.28 163 GLY A O 1
ATOM 1246 N N . GLU A 1 167 ? -6.394 18.769 22.013 1.00 32.66 164 GLU A N 1
ATOM 1247 C CA . GLU A 1 167 ? -7.343 18.015 21.243 1.00 34.53 164 GLU A CA 1
ATOM 1248 C C . GLU A 1 167 ? -6.905 17.833 19.764 1.00 35.17 164 GLU A C 1
ATOM 1249 O O . GLU A 1 167 ? -7.117 16.770 19.197 1.00 33.76 164 GLU A O 1
ATOM 1255 N N . GLU A 1 168 ? -6.285 18.853 19.155 1.00 35.12 165 GLU A N 1
ATOM 1256 C CA . GLU A 1 168 ? -5.812 18.744 17.770 1.00 36.02 165 GLU A CA 1
ATOM 1257 C C . GLU A 1 168 ? -4.750 17.693 17.749 1.00 34.02 165 GLU A C 1
ATOM 1258 O O . GLU A 1 168 ? -4.703 16.875 16.853 1.00 33.12 165 GLU A O 1
ATOM 1264 N N . ILE A 1 169 ? -3.876 17.721 18.751 1.00 32.57 166 ILE A N 1
ATOM 1265 C CA . ILE A 1 169 ? -2.815 16.733 18.835 1.00 30.95 166 ILE A CA 1
ATOM 1266 C C . ILE A 1 169 ? -3.343 15.273 18.872 1.00 31.54 166 ILE A C 1
ATOM 1267 O O . ILE A 1 169 ? -2.747 14.394 18.258 1.00 30.42 166 ILE A O 1
ATOM 1272 N N . LEU A 1 170 ? -4.461 15.028 19.567 1.00 31.54 167 LEU A N 1
ATOM 1273 C CA . LEU A 1 170 ? -5.056 13.676 19.655 1.00 31.13 167 LEU A CA 1
ATOM 1274 C C . LEU A 1 170 ? -5.396 13.107 18.302 1.00 32.20 167 LEU A C 1
ATOM 1275 O O . LEU A 1 170 ? -5.244 11.915 18.100 1.00 31.86 167 LEU A O 1
ATOM 1280 N N . GLN A 1 171 ? -5.837 13.964 17.391 1.00 32.53 168 GLN A N 1
ATOM 1281 C CA . GLN A 1 171 ? -6.162 13.553 16.007 1.00 35.66 168 GLN A CA 1
ATOM 1282 C C . GLN A 1 171 ? -4.941 13.044 15.221 1.00 35.48 168 GLN A C 1
ATOM 1283 O O . GLN A 1 171 ? -5.093 12.370 14.184 1.00 36.97 168 GLN A O 1
ATOM 1289 N N . LEU A 1 172 ? -3.743 13.395 15.700 1.00 35.27 169 LEU A N 1
ATOM 1290 C CA . LEU A 1 172 ? -2.495 12.978 15.076 1.00 35.39 169 LEU A CA 1
ATOM 1291 C C . LEU A 1 172 ? -2.051 11.588 15.527 1.00 35.29 169 LEU A C 1
ATOM 1292 O O . LEU A 1 172 ? -1.083 11.044 14.964 1.00 36.11 169 LEU A O 1
ATOM 1297 N N . GLY A 1 173 ? -2.716 11.029 16.550 1.00 35.16 170 GLY A N 1
ATOM 1298 C CA . GLY A 1 173 ? -2.387 9.676 17.036 1.00 34.00 170 GLY A CA 1
ATOM 1299 C C . GLY A 1 173 ? -2.290 9.455 18.546 1.00 33.60 170 GLY A C 1
ATOM 1300 O O . GLY A 1 173 ? -2.743 8.428 19.038 1.00 33.13 170 GLY A O 1
ATOM 1301 N N . PRO A 1 174 ? -1.699 10.400 19.306 1.00 31.36 171 PRO A N 1
ATOM 1302 C CA . PRO A 1 174 ? -1.612 10.113 20.738 1.00 31.84 171 PRO A CA 1
ATOM 1303 C C . PRO A 1 174 ? -2.976 9.933 21.397 1.00 32.54 171 PRO A C 1
ATOM 1304 O O . PRO A 1 174 ? -3.934 10.592 21.011 1.00 34.07 171 PRO A O 1
ATOM 1308 N N . LYS A 1 175 ? -3.065 9.019 22.355 1.00 32.19 172 LYS A N 1
ATOM 1309 C CA . LYS A 1 175 ? -4.317 8.790 23.037 1.00 34.22 172 LYS A CA 1
ATOM 1310 C C . LYS A 1 175 ? -4.477 9.832 24.098 1.00 32.15 172 LYS A C 1
ATOM 1311 O O . LYS A 1 175 ? -5.590 10.149 24.456 1.00 32.65 172 LYS A O 1
ATOM 1317 N N . PHE A 1 176 ? -3.362 10.349 24.599 1.00 30.26 173 PHE A N 1
ATOM 1318 C CA . PHE A 1 176 ? -3.380 11.381 25.636 1.00 30.31 173 PHE A CA 1
ATOM 1319 C C . PHE A 1 176 ? -2.271 12.402 25.454 1.00 29.04 173 PHE A C 1
ATOM 1320 O O . PHE A 1 176 ? -1.202 12.095 24.911 1.00 28.64 173 PHE A O 1
ATOM 1328 N N . VAL A 1 177 ? -2.565 13.635 25.875 1.00 28.53 174 VAL A N 1
ATOM 1329 C CA . VAL A 1 177 ? -1.600 14.716 25.867 1.00 26.68 174 VAL A CA 1
ATOM 1330 C C . VAL A 1 177 ? -1.592 15.313 27.270 1.00 28.47 174 VAL A C 1
ATOM 1331 O O . VAL A 1 177 ? -2.648 15.654 27.815 1.00 28.89 174 VAL A O 1
ATOM 1335 N N . LEU A 1 178 ? -0.421 15.382 27.879 1.00 27.72 175 LEU A N 1
ATOM 1336 C CA . LEU A 1 178 ? -0.279 16.098 29.139 1.00 28.23 175 LEU A CA 1
ATOM 1337 C C . LEU A 1 178 ? 0.539 17.329 28.751 1.00 28.71 175 LEU A C 1
ATOM 1338 O O . LEU A 1 178 ? 1.750 17.226 28.499 1.00 28.09 175 LEU A O 1
ATOM 1343 N N . MET A 1 179 ? -0.138 18.470 28.605 1.00 29.65 176 MET A N 1
ATOM 1344 C CA . MET A 1 179 ? 0.533 19.705 28.199 1.00 29.84 176 MET A CA 1
ATOM 1345 C C . MET A 1 179 ? 0.976 20.451 29.450 1.00 31.58 176 MET A C 1
ATOM 1346 O O . MET A 1 179 ? 0.164 20.730 30.325 1.00 30.49 176 MET A O 1
ATOM 1351 N N . LYS A 1 180 ? 2.275 20.741 29.539 1.00 32.99 177 LYS A N 1
ATOM 1352 C CA . LYS A 1 180 ? 2.817 21.363 30.727 1.00 36.13 177 LYS A CA 1
ATOM 1353 C C . LYS A 1 180 ? 2.804 22.865 30.568 1.00 37.16 177 LYS A C 1
ATOM 1354 O O . LYS A 1 180 ? 3.260 23.384 29.550 1.00 37.57 177 LYS A O 1
ATOM 1360 N N . GLY A 1 181 ? 2.252 23.549 31.559 1.00 38.54 178 GLY A N 1
ATOM 1361 C CA . GLY A 1 181 ? 2.196 25.003 31.537 1.00 40.46 178 GLY A CA 1
ATOM 1362 C C . GLY A 1 181 ? 3.459 25.602 32.112 1.00 41.90 178 GLY A C 1
ATOM 1363 O O . GLY A 1 181 ? 4.417 24.885 32.484 1.00 42.91 178 GLY A O 1
ATOM 1364 N N . GLY A 1 182 ? 3.466 26.921 32.185 1.00 48.57 179 GLY A N 1
ATOM 1365 C CA . GLY A 1 182 ? 4.587 27.667 32.749 1.00 51.48 179 GLY A CA 1
ATOM 1366 C C . GLY A 1 182 ? 5.102 28.726 31.800 1.00 53.66 179 GLY A C 1
ATOM 1367 O O . GLY A 1 182 ? 5.584 29.788 32.238 1.00 55.54 179 GLY A O 1
ATOM 1368 N N . HIS A 1 183 ? 4.997 28.420 30.500 1.00 52.77 180 HIS A N 1
ATOM 1369 C CA . HIS A 1 183 ? 5.485 29.298 29.441 1.00 55.27 180 HIS A CA 1
ATOM 1370 C C . HIS A 1 183 ? 4.719 30.613 29.338 1.00 57.61 180 HIS A C 1
ATOM 1371 O O . HIS A 1 183 ? 5.318 31.659 29.098 1.00 60.20 180 HIS A O 1
ATOM 1378 N N . LEU A 1 184 ? 3.406 30.558 29.535 1.00 57.70 181 LEU A N 1
ATOM 1379 C CA . LEU A 1 184 ? 2.566 31.730 29.341 1.00 61.03 181 LEU A CA 1
ATOM 1380 C C . LEU A 1 184 ? 2.827 32.833 30.346 1.00 65.51 181 LEU A C 1
ATOM 1381 O O . LEU A 1 184 ? 3.339 32.600 31.452 1.00 65.41 181 LEU A O 1
ATOM 1386 N N . ASP A 1 185 ? 2.461 34.036 29.913 1.00 69.72 182 ASP A N 1
ATOM 1387 C CA . ASP A 1 185 ? 2.529 35.224 30.723 1.00 74.90 182 ASP A CA 1
ATOM 1388 C C . ASP A 1 185 ? 1.479 35.098 31.833 1.00 74.98 182 ASP A C 1
ATOM 1389 O O . ASP A 1 185 ? 1.689 35.579 32.952 1.00 77.19 182 ASP A O 1
ATOM 1394 N N . GLY A 1 186 ? 0.360 34.444 31.503 1.00 72.79 183 GLY A N 1
ATOM 1395 C CA . GLY A 1 186 ? -0.758 34.241 32.424 1.00 73.22 183 GLY A CA 1
ATOM 1396 C C . GLY A 1 186 ? -0.582 33.127 33.453 1.00 70.39 183 GLY A C 1
ATOM 1397 O O . GLY A 1 186 ? 0.536 32.818 33.877 1.00 69.74 183 GLY A O 1
ATOM 1398 N N . GLU A 1 187 ? -1.700 32.532 33.860 1.00 69.09 184 GLU A N 1
ATOM 1399 C CA . GLU A 1 187 ? -1.699 31.454 34.846 1.00 66.92 184 GLU A CA 1
ATOM 1400 C C . GLU A 1 187 ? -1.060 30.156 34.319 1.00 62.23 184 GLU A C 1
ATOM 1401 O O . GLU A 1 187 ? -1.277 29.756 33.166 1.00 61.16 184 GLU A O 1
ATOM 1407 N N . ALA A 1 188 ? -0.275 29.494 35.165 1.00 59.97 185 ALA A N 1
ATOM 1408 C CA . ALA A 1 188 ? 0.347 28.233 34.789 1.00 55.66 185 ALA A CA 1
ATOM 1409 C C . ALA A 1 188 ? -0.491 27.069 35.323 1.00 53.29 185 ALA A C 1
ATOM 1410 O O . ALA A 1 188 ? -0.843 27.042 36.505 1.00 54.77 185 ALA A O 1
ATOM 1412 N N . VAL A 1 189 ? -0.854 26.143 34.437 1.00 48.77 186 VAL A N 1
ATOM 1413 C CA . VAL A 1 189 ? -1.537 24.897 34.815 1.00 46.01 186 VAL A CA 1
ATOM 1414 C C . VAL A 1 189 ? -1.051 23.805 33.856 1.00 41.83 186 VAL A C 1
ATOM 1415 O O . VAL A 1 189 ? -0.530 24.126 32.793 1.00 40.03 186 VAL A O 1
ATOM 1419 N N . ASP A 1 190 ? -1.166 22.535 34.250 1.00 39.95 187 ASP A N 1
ATOM 1420 C CA . ASP A 1 190 ? -0.877 21.419 33.336 1.00 38.21 187 ASP A CA 1
ATOM 1421 C C . ASP A 1 190 ? -2.235 20.840 32.997 1.00 37.86 187 ASP A C 1
ATOM 1422 O O . ASP A 1 190 ? -3.079 20.764 33.884 1.00 40.67 187 ASP A O 1
ATOM 1427 N N . ILE A 1 191 ? -2.459 20.446 31.745 1.00 35.69 188 ILE A N 1
ATOM 1428 C CA . ILE A 1 191 ? -3.731 19.860 31.350 1.00 35.61 188 ILE A CA 1
ATOM 1429 C C . ILE A 1 191 ? -3.535 18.457 30.745 1.00 34.43 188 ILE A C 1
ATOM 1430 O O . ILE A 1 191 ? -2.585 18.193 29.993 1.00 32.79 188 ILE A O 1
ATOM 1435 N N . LEU A 1 192 ? -4.410 17.547 31.158 1.00 33.34 189 LEU A N 1
ATOM 1436 C CA . LEU A 1 192 ? -4.439 16.197 30.626 1.00 33.01 189 LEU A CA 1
ATOM 1437 C C . LEU A 1 192 ? -5.677 16.162 29.733 1.00 32.26 189 LEU A C 1
ATOM 1438 O O . LEU A 1 192 ? -6.774 16.547 30.154 1.00 32.85 189 LEU A O 1
ATOM 1443 N N . VAL A 1 193 ? -5.492 15.750 28.490 1.00 31.84 190 VAL A N 1
ATOM 1444 C CA . VAL A 1 193 ? -6.600 15.623 27.567 1.00 32.53 190 VAL A CA 1
ATOM 1445 C C . VAL A 1 193 ? -6.514 14.309 26.807 1.00 33.05 190 VAL A C 1
ATOM 1446 O O . VAL A 1 193 ? -5.449 13.911 26.314 1.00 30.81 190 VAL A O 1
ATOM 1450 N N . GLY A 1 194 ? -7.647 13.605 26.773 1.00 33.82 191 GLY A N 1
ATOM 1451 C CA . GLY A 1 194 ? -7.789 12.359 26.014 1.00 34.93 191 GLY A CA 1
ATOM 1452 C C . GLY A 1 194 ? -9.092 12.494 25.253 1.00 36.24 191 GLY A C 1
ATOM 1453 O O . GLY A 1 194 ? -9.788 13.496 25.413 1.00 35.04 191 GLY A O 1
ATOM 1454 N N . LYS A 1 195 ? -9.442 11.514 24.432 1.00 36.91 192 LYS A N 1
ATOM 1455 C CA . LYS A 1 195 ? -10.685 11.615 23.698 1.00 39.87 192 LYS A CA 1
ATOM 1456 C C . LYS A 1 195 ? -11.878 11.898 24.608 1.00 40.34 192 LYS A C 1
ATOM 1457 O O . LYS A 1 195 ? -12.743 12.693 24.255 1.00 41.58 192 LYS A O 1
ATOM 1463 N N . ASN A 1 196 ? -11.913 11.287 25.787 1.00 39.54 193 ASN A N 1
ATOM 1464 C CA . ASN A 1 196 ? -13.052 11.487 26.668 1.00 40.98 193 ASN A CA 1
ATOM 1465 C C . ASN A 1 196 ? -12.714 11.866 28.115 1.00 39.07 193 ASN A C 1
ATOM 1466 O O . ASN A 1 196 ? -13.407 11.500 29.081 1.00 39.56 193 ASN A O 1
ATOM 1471 N N . ILE A 1 197 ? -11.641 12.635 28.236 1.00 36.48 194 ILE A N 1
ATOM 1472 C CA . ILE A 1 197 ? -11.251 13.162 29.515 1.00 35.85 194 ILE A CA 1
ATOM 1473 C C . ILE A 1 197 ? -10.534 14.490 29.323 1.00 35.72 194 ILE A C 1
ATOM 1474 O O . ILE A 1 197 ? -9.785 14.693 28.347 1.00 34.79 194 ILE A O 1
ATOM 1479 N N . PHE A 1 198 ? -10.829 15.404 30.242 1.00 37.02 195 PHE A N 1
ATOM 1480 C CA . PHE A 1 198 ? -10.117 16.662 30.362 1.00 37.68 195 PHE A CA 1
ATOM 1481 C C . PHE A 1 198 ? -9.936 16.907 31.844 1.00 37.95 195 PHE A C 1
ATOM 1482 O O . PHE A 1 198 ? -10.913 16.955 32.594 1.00 40.34 195 PHE A O 1
ATOM 1490 N N . LYS A 1 199 ? -8.692 17.050 32.285 1.00 37.59 196 LYS A N 1
ATOM 1491 C CA . LYS A 1 199 ? -8.422 17.311 33.715 1.00 38.93 196 LYS A CA 1
ATOM 1492 C C . LYS A 1 199 ? -7.298 18.324 33.839 1.00 38.82 196 LYS A C 1
ATOM 1493 O O . LYS A 1 199 ? -6.352 18.312 33.058 1.00 37.28 196 LYS A O 1
ATOM 1499 N N . VAL A 1 200 ? -7.428 19.224 34.801 1.00 41.09 197 VAL A N 1
ATOM 1500 C CA . VAL A 1 200 ? -6.453 20.281 35.029 1.00 41.50 197 VAL A CA 1
ATOM 1501 C C . VAL A 1 200 ? -5.660 19.966 36.287 1.00 43.52 197 VAL A C 1
ATOM 1502 O O . VAL A 1 200 ? -6.232 19.553 37.295 1.00 45.48 197 VAL A O 1
ATOM 1506 N N . TYR A 1 201 ? -4.347 20.174 36.230 1.00 43.35 198 TYR A N 1
ATOM 1507 C CA . TYR A 1 201 ? -3.463 19.925 37.364 1.00 44.74 198 TYR A CA 1
ATOM 1508 C C . TYR A 1 201 ? -2.643 21.166 37.678 1.00 46.78 198 TYR A C 1
ATOM 1509 O O . TYR A 1 201 ? -2.557 22.099 36.875 1.00 45.52 198 TYR A O 1
ATOM 1518 N N . LYS A 1 202 ? -2.048 21.176 38.865 1.00 50.31 199 LYS A N 1
ATOM 1519 C CA . LYS A 1 202 ? -1.108 22.225 39.217 1.00 52.98 199 LYS A CA 1
ATOM 1520 C C . LYS A 1 202 ? 0.091 22.017 38.317 1.00 51.76 199 LYS A C 1
ATOM 1521 O O . LYS A 1 202 ? 0.418 20.884 37.943 1.00 50.59 199 LYS A O 1
ATOM 1527 N N . SER A 1 203 ? 0.752 23.104 37.967 1.00 52.77 200 SER A N 1
ATOM 1528 C CA . SER A 1 203 ? 1.926 23.004 37.132 1.00 52.74 200 SER A CA 1
ATOM 1529 C C . SER A 1 203 ? 3.158 22.798 38.018 1.00 54.90 200 SER A C 1
ATOM 1530 O O . SER A 1 203 ? 3.098 23.032 39.220 1.00 57.21 200 SER A O 1
ATOM 1533 N N A GLU A 1 204 ? 4.237 22.277 37.434 0.50 53.82 201 GLU A N 1
ATOM 1534 N N B GLU A 1 204 ? 4.268 22.403 37.388 0.50 54.93 201 GLU A N 1
ATOM 1535 C CA A GLU A 1 204 ? 5.493 22.061 38.163 0.50 55.71 201 GLU A CA 1
ATOM 1536 C CA B GLU A 1 204 ? 5.571 22.212 38.048 0.50 57.43 201 GLU A CA 1
ATOM 1537 C C A GLU A 1 204 ? 6.195 23.387 38.454 0.50 57.65 201 GLU A C 1
ATOM 1538 C C B GLU A 1 204 ? 5.678 22.858 39.429 0.50 60.59 201 GLU A C 1
ATOM 1539 O O A GLU A 1 204 ? 6.860 23.530 39.476 0.50 60.99 2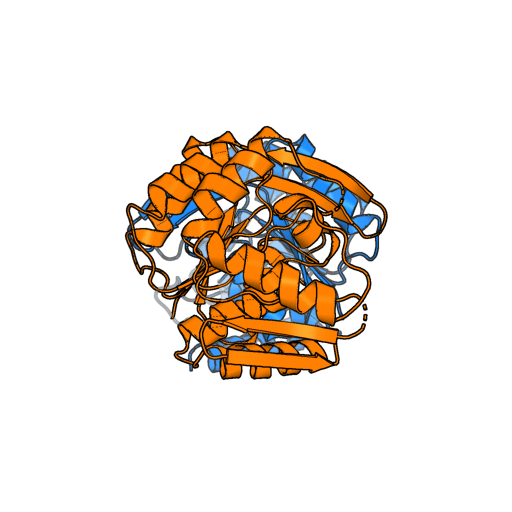01 GLU A O 1
ATOM 1540 O O B GLU A 1 204 ? 6.739 23.346 39.812 0.50 63.19 201 GLU A O 1
ATOM 1551 N N . GLY A 1 215 ? 8.997 17.874 33.082 1.00 56.23 212 GLY A N 1
ATOM 1552 C CA . GLY A 1 215 ? 10.406 17.615 32.793 1.00 56.63 212 GLY A CA 1
ATOM 1553 C C . GLY A 1 215 ? 10.654 16.131 32.564 1.00 53.93 212 GLY A C 1
ATOM 1554 O O . GLY A 1 215 ? 9.713 15.355 32.336 1.00 51.27 212 GLY A O 1
ATOM 1555 N N . CYS A 1 216 ? 11.927 15.736 32.623 1.00 53.97 213 CYS A N 1
ATOM 1556 C CA . CYS A 1 216 ? 12.289 14.341 32.438 1.00 52.34 213 CYS A CA 1
ATOM 1557 C C . CYS A 1 216 ? 11.621 13.492 33.508 1.00 47.35 213 CYS A C 1
ATOM 1558 O O . CYS A 1 216 ? 11.159 12.390 33.212 1.00 43.29 213 CYS A O 1
ATOM 1561 N N . THR A 1 217 ? 11.568 14.016 34.744 1.00 45.78 214 THR A N 1
ATOM 1562 C CA . THR A 1 217 ? 11.004 13.265 35.865 1.00 42.64 214 THR A CA 1
ATOM 1563 C C . THR A 1 217 ? 9.522 12.998 35.641 1.00 39.00 214 THR A C 1
ATOM 1564 O O . THR A 1 217 ? 9.053 11.887 35.838 1.00 39.44 214 THR A O 1
ATOM 1568 N N . LEU A 1 218 ? 8.780 13.992 35.206 1.00 37.65 215 LEU A N 1
ATOM 1569 C CA . LEU A 1 218 ? 7.349 13.780 34.997 1.00 36.64 215 LEU A CA 1
ATOM 1570 C C . LEU A 1 218 ? 7.065 12.659 33.957 1.00 34.45 215 LEU A C 1
ATOM 1571 O O . LEU A 1 218 ? 6.263 11.770 34.212 1.00 32.78 215 LEU A O 1
ATOM 1576 N N . SER A 1 219 ? 7.752 12.674 32.816 1.00 33.60 216 SER A N 1
ATOM 1577 C CA . SER A 1 219 ? 7.531 11.621 31.814 1.00 31.62 216 SER A CA 1
ATOM 1578 C C . SER A 1 219 ? 8.054 10.243 32.298 1.00 31.05 216 SER A C 1
ATOM 1579 O O . SER A 1 219 ? 7.410 9.220 32.080 1.00 30.94 216 SER A O 1
ATOM 1582 N N . SER A 1 220 ? 9.211 10.212 32.942 1.00 31.45 217 SER A N 1
ATOM 1583 C CA . SER A 1 220 ? 9.733 8.948 33.450 1.00 31.52 217 SER A CA 1
ATOM 1584 C C . SER A 1 220 ? 8.848 8.415 34.603 1.00 30.57 217 SER A C 1
ATOM 1585 O O . SER A 1 220 ? 8.574 7.205 34.667 1.00 28.90 217 SER A O 1
ATOM 1588 N N . ALA A 1 221 ? 8.345 9.296 35.464 1.00 30.15 218 ALA A N 1
ATOM 1589 C CA . ALA A 1 221 ? 7.454 8.842 36.542 1.00 30.37 218 ALA A CA 1
ATOM 1590 C C . ALA A 1 221 ? 6.115 8.325 35.965 1.00 29.26 218 ALA A C 1
ATOM 1591 O O . ALA A 1 221 ? 5.602 7.318 36.438 1.00 30.39 218 ALA A O 1
ATOM 1593 N N . ILE A 1 222 ? 5.573 8.974 34.935 1.00 29.22 219 ILE A N 1
ATOM 1594 C CA . ILE A 1 222 ? 4.354 8.491 34.292 1.00 28.84 219 ILE A CA 1
ATOM 1595 C C . ILE A 1 222 ? 4.595 7.082 33.732 1.00 29.07 219 ILE A C 1
ATOM 1596 O O . ILE A 1 222 ? 3.756 6.200 33.900 1.00 27.91 219 ILE A O 1
ATOM 1601 N N . THR A 1 223 ? 5.739 6.888 33.066 1.00 29.53 220 THR A N 1
ATOM 1602 C CA . THR A 1 223 ? 6.135 5.557 32.547 1.00 29.14 220 THR A CA 1
ATOM 1603 C C . THR A 1 223 ? 6.115 4.489 33.677 1.00 29.04 220 THR A C 1
ATOM 1604 O O . THR A 1 223 ? 5.563 3.404 33.503 1.00 28.67 220 THR A O 1
ATOM 1608 N N . SER A 1 224 ? 6.674 4.820 34.839 1.00 30.17 221 SER A N 1
ATOM 1609 C CA . SER A 1 224 ? 6.727 3.877 35.951 1.00 30.74 221 SER A CA 1
ATOM 1610 C C . SER A 1 224 ? 5.346 3.552 36.492 1.00 31.27 221 SER A C 1
ATOM 1611 O O . SER A 1 224 ? 5.038 2.389 36.752 1.00 31.92 221 SER A O 1
ATOM 1614 N N . TYR A 1 225 ? 4.516 4.564 36.703 1.00 30.86 222 TYR A N 1
ATOM 1615 C CA . TYR A 1 225 ? 3.178 4.299 37.271 1.00 31.19 222 TYR A CA 1
ATOM 1616 C C . TYR A 1 225 ? 2.242 3.541 36.335 1.00 29.65 222 TYR A C 1
ATOM 1617 O O . TYR A 1 225 ? 1.441 2.748 36.794 1.00 29.21 222 TYR A O 1
ATOM 1626 N N . LEU A 1 226 ? 2.365 3.775 35.027 1.00 28.73 223 LEU A N 1
ATOM 1627 C CA . LEU A 1 226 ? 1.639 2.998 34.029 1.00 28.70 223 LEU A CA 1
ATOM 1628 C C . LEU A 1 226 ? 2.066 1.539 34.074 1.00 30.09 223 LEU A C 1
ATOM 1629 O O . LEU A 1 226 ? 1.211 0.640 34.068 1.00 33.17 223 LEU A O 1
ATOM 1634 N N . ALA A 1 227 ? 3.385 1.299 34.109 1.00 30.59 224 ALA A N 1
ATOM 1635 C CA . ALA A 1 227 ? 3.965 -0.044 34.212 1.00 31.19 224 ALA A CA 1
ATOM 1636 C C . ALA A 1 227 ? 3.510 -0.743 35.483 1.00 32.23 224 ALA A C 1
ATOM 1637 O O . ALA A 1 227 ? 3.295 -1.942 35.483 1.00 31.38 224 ALA A O 1
ATOM 1639 N N . LEU A 1 228 ? 3.383 0.014 36.563 1.00 32.66 225 LEU A N 1
ATOM 1640 C CA . LEU A 1 228 ? 2.953 -0.553 37.840 1.00 34.26 225 LEU A CA 1
ATOM 1641 C C . LEU A 1 228 ? 1.461 -0.933 37.888 1.00 36.33 225 LEU A C 1
ATOM 1642 O O . LEU A 1 228 ? 1.023 -1.609 38.823 1.00 38.37 225 LEU A O 1
ATOM 1647 N N . GLY A 1 229 ? 0.683 -0.511 36.896 1.00 36.07 226 GLY A N 1
ATOM 1648 C CA . GLY A 1 229 ? -0.723 -0.896 36.828 1.00 37.67 226 GLY A CA 1
ATOM 1649 C C . GLY A 1 229 ? -1.759 0.172 37.100 1.00 37.67 226 GLY A C 1
ATOM 1650 O O . GLY A 1 229 ? -2.905 -0.156 37.348 1.00 39.22 226 GLY A O 1
ATOM 1651 N N . TYR A 1 230 ? -1.368 1.446 37.061 1.00 36.66 227 TYR A N 1
ATOM 1652 C CA . TYR A 1 230 ? -2.316 2.548 37.233 1.00 36.69 227 TYR A CA 1
ATOM 1653 C C . TYR A 1 230 ? -2.733 3.058 35.860 1.00 36.33 227 TYR A C 1
ATOM 1654 O O . TYR A 1 230 ? -1.930 3.024 34.912 1.00 35.58 227 TYR A O 1
ATOM 1663 N N A GLU A 1 231 ? -3.980 3.517 35.738 0.50 37.42 228 GLU A N 1
ATOM 1664 N N B GLU A 1 231 ? -3.982 3.504 35.742 0.50 36.68 228 GLU A N 1
ATOM 1665 C CA A GLU A 1 231 ? -4.443 4.063 34.468 0.50 37.54 228 GLU A CA 1
ATOM 1666 C CA B GLU A 1 231 ? -4.459 4.069 34.488 0.50 36.19 228 GLU A CA 1
ATOM 1667 C C A GLU A 1 231 ? -3.881 5.475 34.426 0.50 35.65 228 GLU A C 1
ATOM 1668 C C B GLU A 1 231 ? -3.920 5.493 34.438 0.50 34.97 228 GLU A C 1
ATOM 1669 O O A GLU A 1 231 ? -3.460 6.021 35.452 0.50 34.99 228 GLU A O 1
ATOM 1670 O O B GLU A 1 231 ? -3.543 6.062 35.470 0.50 34.48 228 GLU A O 1
ATOM 1681 N N . ILE A 1 232 ? -3.878 6.059 33.239 1.00 34.72 229 ILE A N 1
ATOM 1682 C CA . ILE A 1 232 ? -3.264 7.361 33.038 1.00 33.30 229 ILE A CA 1
ATOM 1683 C C . ILE A 1 232 ? -3.567 8.492 34.052 1.00 33.65 229 ILE A C 1
ATOM 1684 O O . ILE A 1 232 ? -2.618 9.109 34.542 1.00 33.82 229 ILE A O 1
ATOM 1689 N N . THR A 1 233 ? -4.826 8.749 34.411 1.00 34.47 230 THR A N 1
ATOM 1690 C CA . THR A 1 233 ? -5.095 9.905 35.283 1.00 35.67 230 THR A CA 1
ATOM 1691 C C . THR A 1 233 ? -4.432 9.779 36.671 1.00 35.76 230 THR A C 1
ATOM 1692 O O . THR A 1 233 ? -3.862 10.738 37.193 1.00 33.76 230 THR A O 1
ATOM 1696 N N . GLU A 1 234 ? -4.493 8.582 37.237 1.00 36.05 231 GLU A N 1
ATOM 1697 C CA . GLU A 1 234 ? -3.884 8.307 38.521 1.00 37.16 231 GLU A CA 1
ATOM 1698 C C . GLU A 1 234 ? -2.346 8.272 38.374 1.00 35.01 231 GLU A C 1
ATOM 1699 O O . GLU A 1 234 ? -1.602 8.708 39.266 1.00 34.52 231 GLU A O 1
ATOM 1705 N N . ALA A 1 235 ? -1.867 7.763 37.243 1.00 34.12 232 ALA A N 1
ATOM 1706 C CA . ALA A 1 235 ? -0.437 7.763 36.971 1.00 32.78 232 ALA A CA 1
ATOM 1707 C C . ALA A 1 235 ? 0.100 9.190 36.993 1.00 33.29 232 ALA A C 1
ATOM 1708 O O . ALA A 1 235 ? 1.137 9.454 37.601 1.00 33.35 232 ALA A O 1
ATOM 1710 N N . VAL A 1 236 ? -0.598 10.115 36.334 1.00 33.81 233 VAL A N 1
ATOM 1711 C CA . VAL A 1 236 ? -0.189 11.527 36.351 1.00 34.01 233 VAL A CA 1
ATOM 1712 C C . VAL A 1 236 ? -0.217 12.102 37.765 1.00 35.69 233 VAL A C 1
ATOM 1713 O O . VAL A 1 236 ? 0.695 12.811 38.198 1.00 33.57 233 VAL A O 1
ATOM 1717 N N . ASN A 1 237 ? -1.279 11.756 38.480 1.00 37.67 234 ASN A N 1
ATOM 1718 C CA . ASN A 1 237 ? -1.509 12.232 39.824 1.00 39.92 234 ASN A CA 1
ATOM 1719 C C . ASN A 1 237 ? -0.372 11.838 40.744 1.00 39.26 234 ASN A C 1
ATOM 1720 O O . ASN A 1 237 ? 0.207 12.680 41.434 1.00 40.04 234 ASN A O 1
ATOM 1725 N N . LEU A 1 238 ? -0.056 10.543 40.733 1.00 37.69 235 LEU A N 1
ATOM 1726 C CA . LEU A 1 238 ? 1.029 9.990 41.544 1.00 36.81 235 LEU A CA 1
ATOM 1727 C C . LEU A 1 238 ? 2.394 10.529 41.116 1.00 35.31 235 LEU A C 1
ATOM 1728 O O . LEU A 1 238 ? 3.266 10.717 41.949 1.00 35.81 235 LEU A O 1
ATOM 1733 N N . SER A 1 239 ? 2.574 10.786 39.823 1.00 33.55 236 SER A N 1
ATOM 1734 C CA . SER A 1 239 ? 3.832 11.370 39.323 1.00 33.48 236 SER A CA 1
ATOM 1735 C C . SER A 1 239 ? 4.041 12.757 39.932 1.00 34.92 236 SER A C 1
ATOM 1736 O O . SER A 1 239 ? 5.160 13.103 40.315 1.00 35.34 236 SER A O 1
ATOM 1739 N N . LYS A 1 240 ? 2.963 13.546 40.009 1.00 35.78 237 LYS A N 1
ATOM 1740 C CA . LYS A 1 240 ? 3.038 14.896 40.571 1.00 38.00 237 LYS A CA 1
ATOM 1741 C C . LYS A 1 240 ? 3.350 14.853 42.061 1.00 39.68 237 LYS A C 1
ATOM 1742 O O . LYS A 1 240 ? 4.142 15.657 42.557 1.00 41.88 237 LYS A O 1
ATOM 1748 N N . ILE A 1 241 ? 2.767 13.890 42.761 1.00 39.40 238 ILE A N 1
ATOM 1749 C CA . ILE A 1 241 ? 3.040 13.723 44.186 1.00 41.61 238 ILE A CA 1
ATOM 1750 C C . ILE A 1 241 ? 4.492 13.292 44.365 1.00 42.28 238 ILE A C 1
ATOM 1751 O O . ILE A 1 241 ? 5.173 13.753 45.279 1.00 45.32 238 ILE A O 1
ATOM 1756 N N . TYR A 1 242 ? 4.965 12.420 43.480 1.00 41.77 239 TYR A N 1
ATOM 1757 C CA . TYR A 1 242 ? 6.352 11.993 43.521 1.00 42.78 239 TYR A CA 1
ATOM 1758 C C . TYR A 1 242 ? 7.274 13.210 43.415 1.00 44.07 239 TYR A C 1
ATOM 1759 O O . TYR A 1 242 ? 8.147 13.406 44.258 1.00 45.28 239 TYR A O 1
ATOM 1768 N N . ILE A 1 243 ? 7.062 14.022 42.381 1.00 43.39 240 ILE A N 1
ATOM 1769 C CA . ILE A 1 243 ? 7.858 15.244 42.179 1.00 45.79 240 ILE A CA 1
ATOM 1770 C C . ILE A 1 243 ? 7.836 16.155 43.417 1.00 49.35 240 ILE A C 1
ATOM 1771 O O . ILE A 1 243 ? 8.891 16.581 43.874 1.00 51.45 240 ILE A O 1
ATOM 1776 N N . THR A 1 244 ? 6.648 16.431 43.951 1.00 50.71 241 THR A N 1
ATOM 1777 C CA . THR A 1 244 ? 6.500 17.243 45.176 1.00 55.30 241 THR A CA 1
ATOM 1778 C C . THR A 1 244 ? 7.339 16.684 46.307 1.00 58.17 241 THR A C 1
ATOM 1779 O O . THR A 1 244 ? 8.018 17.436 47.012 1.00 61.47 241 THR A O 1
ATOM 1783 N N . GLU A 1 245 ? 7.280 15.367 46.488 1.00 58.97 242 GLU A N 1
ATOM 1784 C CA . GLU A 1 245 ? 8.069 14.727 47.532 1.00 62.54 242 GLU A CA 1
ATOM 1785 C C . GLU A 1 245 ? 9.560 14.749 47.195 1.00 63.23 242 GLU A C 1
ATOM 1786 O O . GLU A 1 245 ? 10.383 14.898 48.089 1.00 66.37 242 GLU A O 1
ATOM 1792 N N . ALA A 1 246 ? 9.899 14.635 45.911 1.00 61.55 243 ALA A N 1
ATOM 1793 C CA . ALA A 1 246 ? 11.295 14.721 45.451 1.00 62.64 243 ALA A CA 1
ATOM 1794 C C . ALA A 1 246 ? 11.854 16.116 45.746 1.00 66.02 243 ALA A C 1
ATOM 1795 O O . ALA A 1 246 ? 12.942 16.255 46.306 1.00 68.91 243 ALA A O 1
ATOM 1797 N N . ILE A 1 247 ? 11.095 17.150 45.391 1.00 66.07 244 ILE A N 1
ATOM 1798 C CA . ILE A 1 2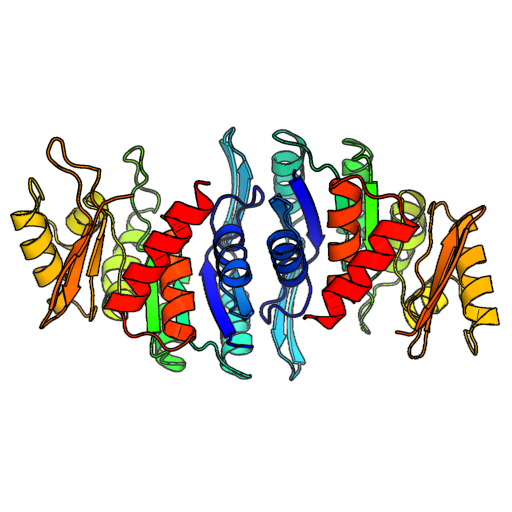47 ? 11.481 18.542 45.671 1.00 69.02 244 ILE A CA 1
ATOM 1799 C C . ILE A 1 247 ? 11.720 18.792 47.183 1.00 72.58 244 ILE A C 1
ATOM 1800 O O . ILE A 1 247 ? 12.178 19.866 47.564 1.00 76.45 244 ILE A O 1
ATOM 1805 N N . LYS A 1 248 ? 11.428 17.804 48.036 1.00 72.68 245 LYS A N 1
ATOM 1806 C CA . LYS A 1 248 ? 11.674 17.906 49.486 1.00 75.84 245 LYS A CA 1
ATOM 1807 C C . LYS A 1 248 ? 11.927 16.527 50.102 1.00 75.51 245 LYS A C 1
ATOM 1808 O O . LYS A 1 248 ? 12.978 16.278 50.689 1.00 78.40 245 LYS A O 1
ATOM 1814 N N . ILE B 1 9 ? 25.466 14.649 47.300 1.00 51.38 6 ILE B N 1
ATOM 1815 C CA . ILE B 1 9 ? 26.632 13.712 47.409 1.00 50.63 6 ILE B CA 1
ATOM 1816 C C . ILE B 1 9 ? 26.837 12.866 46.147 1.00 47.53 6 ILE B C 1
ATOM 1817 O O . ILE B 1 9 ? 26.206 11.821 45.981 1.00 46.12 6 ILE B O 1
ATOM 1822 N N . PRO B 1 10 ? 27.750 13.291 45.270 1.00 45.87 7 PRO B N 1
ATOM 1823 C CA . PRO B 1 10 ? 27.937 12.568 44.036 1.00 43.38 7 PRO B CA 1
ATOM 1824 C C . PRO B 1 10 ? 28.848 11.340 44.119 1.00 41.61 7 PRO B C 1
ATOM 1825 O O . PRO B 1 10 ? 29.874 11.341 44.816 1.00 43.31 7 PRO B O 1
ATOM 1829 N N . THR B 1 11 ? 28.428 10.304 43.401 1.00 38.78 8 THR B N 1
ATOM 1830 C CA . THR B 1 11 ? 29.150 9.072 43.269 1.00 36.68 8 THR B CA 1
ATOM 1831 C C . THR B 1 11 ? 29.149 8.834 41.783 1.00 34.62 8 THR B C 1
ATOM 1832 O O . THR B 1 11 ? 28.134 9.025 41.131 1.00 33.63 8 THR B O 1
ATOM 1836 N N . LEU B 1 12 ? 30.293 8.422 41.266 1.00 33.44 9 LEU B N 1
ATOM 1837 C CA . LEU B 1 12 ? 30.479 8.167 39.843 1.00 32.15 9 LEU B CA 1
ATOM 1838 C C . LEU B 1 12 ? 30.681 6.687 39.589 1.00 31.36 9 LEU B C 1
ATOM 1839 O O . LEU B 1 12 ? 31.312 5.980 40.388 1.00 30.76 9 LEU B O 1
ATOM 1844 N N . THR B 1 13 ? 30.125 6.222 38.480 1.00 31.64 10 THR B N 1
ATOM 1845 C CA . THR B 1 13 ? 30.422 4.893 37.980 1.00 31.87 10 THR B CA 1
ATOM 1846 C C . THR B 1 13 ? 31.112 5.056 36.631 1.00 31.90 10 THR B C 1
ATOM 1847 O O . THR B 1 13 ? 30.706 5.873 35.798 1.00 31.98 10 THR B O 1
ATOM 1851 N N . ILE B 1 14 ? 32.169 4.283 36.428 1.00 32.36 11 ILE B N 1
ATOM 1852 C CA . ILE B 1 14 ? 32.882 4.240 35.166 1.00 32.40 11 ILE B CA 1
ATOM 1853 C C . ILE B 1 14 ? 32.832 2.776 34.739 1.00 32.38 11 ILE B C 1
ATOM 1854 O O . ILE B 1 14 ? 33.499 1.931 35.336 1.00 33.58 11 ILE B O 1
ATOM 1859 N N . ALA B 1 15 ? 32.026 2.491 33.721 1.00 31.58 12 ALA B N 1
ATOM 1860 C CA . ALA B 1 15 ? 31.818 1.134 33.226 1.00 32.54 12 ALA B CA 1
ATOM 1861 C C . ALA B 1 15 ? 31.080 1.153 31.884 1.00 32.11 12 ALA B C 1
ATOM 1862 O O . ALA B 1 15 ? 30.749 2.209 31.350 1.00 33.06 12 ALA B O 1
ATOM 1864 N N . GLY B 1 16 ? 30.829 -0.026 31.342 1.00 32.49 13 GLY B N 1
ATOM 1865 C CA . GLY B 1 16 ? 30.092 -0.152 30.096 1.00 33.57 13 GLY B CA 1
ATOM 1866 C C . GLY B 1 16 ? 28.595 -0.052 30.315 1.00 33.75 13 GLY B C 1
ATOM 1867 O O . GLY B 1 16 ? 28.115 -0.140 31.445 1.00 33.14 13 GLY B O 1
ATOM 1868 N N . SER B 1 17 ? 27.862 0.136 29.220 1.00 33.21 14 SER B N 1
ATOM 1869 C CA . SER B 1 17 ? 26.406 0.197 29.268 1.00 33.38 14 SER B CA 1
ATOM 1870 C C . SER B 1 17 ? 25.795 -1.180 28.940 1.00 33.78 14 SER B C 1
ATOM 1871 O O . SER B 1 17 ? 26.167 -1.794 27.944 1.00 34.11 14 SER B O 1
ATOM 1874 N N . ASP B 1 18 ? 24.871 -1.645 29.782 1.00 33.49 15 ASP B N 1
ATOM 1875 C CA . ASP B 1 18 ? 24.153 -2.904 29.597 1.00 35.38 15 ASP B CA 1
ATOM 1876 C C . ASP B 1 18 ? 22.658 -2.625 29.400 1.00 35.59 15 ASP B C 1
ATOM 1877 O O . ASP B 1 18 ? 21.971 -2.194 30.333 1.00 34.77 15 ASP B O 1
ATOM 1882 N N . SER B 1 19 ? 22.163 -2.909 28.193 1.00 36.79 16 SER B N 1
ATOM 1883 C CA . SER B 1 19 ? 20.776 -2.669 27.835 1.00 37.81 16 SER B CA 1
ATOM 1884 C C . SER B 1 19 ? 19.771 -3.399 28.744 1.00 38.55 16 SER B C 1
ATOM 1885 O O . SER B 1 19 ? 18.700 -2.868 29.006 1.00 40.48 16 SER B O 1
ATOM 1888 N N . SER B 1 20 ? 20.119 -4.568 29.267 1.00 38.44 17 SER B N 1
ATOM 1889 C CA . SER B 1 20 ? 19.194 -5.309 30.135 1.00 39.54 17 SER B CA 1
ATOM 1890 C C . SER B 1 20 ? 18.978 -4.655 31.495 1.00 38.14 17 SER B C 1
ATOM 1891 O O . SER B 1 20 ? 18.049 -5.003 32.184 1.00 38.77 17 SER B O 1
ATOM 1894 N N . GLY B 1 21 ? 19.881 -3.775 31.904 1.00 36.49 18 GLY B N 1
ATOM 1895 C CA . GLY B 1 21 ? 19.788 -3.115 33.199 1.00 36.02 18 GLY B CA 1
ATOM 1896 C C . GLY B 1 21 ? 20.237 -3.987 34.375 1.00 37.20 18 GLY B C 1
ATOM 1897 O O . GLY B 1 21 ? 20.097 -3.568 35.534 1.00 37.29 18 GLY B O 1
ATOM 1898 N N . GLY B 1 22 ? 20.769 -5.184 34.099 1.00 37.60 19 GLY B N 1
ATOM 1899 C CA . GLY B 1 22 ? 21.250 -6.104 35.154 1.00 38.58 19 GLY B CA 1
ATOM 1900 C C . GLY B 1 22 ? 22.667 -5.823 35.672 1.00 37.77 19 GLY B C 1
ATOM 1901 O O . GLY B 1 22 ? 22.996 -6.161 36.820 1.00 39.03 19 GLY B O 1
ATOM 1902 N N . ALA B 1 23 ? 23.497 -5.205 34.836 1.00 35.70 20 ALA B N 1
ATOM 1903 C CA . ALA B 1 23 ? 24.890 -4.890 35.162 1.00 35.18 20 ALA B CA 1
ATOM 1904 C C . ALA B 1 23 ? 25.278 -3.515 34.665 1.00 34.48 20 ALA B C 1
ATOM 1905 O O . ALA B 1 23 ? 24.412 -2.693 34.317 1.00 34.12 20 ALA B O 1
ATOM 1907 N N . GLY B 1 24 ? 26.585 -3.246 34.641 1.00 34.24 21 GLY B N 1
ATOM 1908 C CA . GLY B 1 24 ? 27.104 -1.987 34.127 1.00 33.42 21 GLY B CA 1
ATOM 1909 C C . GLY B 1 24 ? 26.621 -0.715 34.799 1.00 32.51 21 GLY B C 1
ATOM 1910 O O . GLY B 1 24 ? 26.166 -0.725 35.949 1.00 32.78 21 GLY B O 1
ATOM 1911 N N . ILE B 1 25 ? 26.713 0.397 34.072 1.00 31.62 22 ILE B N 1
ATOM 1912 C CA . ILE B 1 25 ? 26.372 1.697 34.650 1.00 31.45 22 ILE B CA 1
ATOM 1913 C C . ILE B 1 25 ? 24.905 1.767 35.096 1.00 32.37 22 ILE B C 1
ATOM 1914 O O . ILE B 1 25 ? 24.599 2.458 36.072 1.00 32.73 22 ILE B O 1
ATOM 1919 N N . GLN B 1 26 ? 24.026 1.012 34.416 1.00 32.66 23 GLN B N 1
ATOM 1920 C CA . GLN B 1 26 ? 22.584 0.989 34.744 1.00 32.71 23 GLN B CA 1
ATOM 1921 C C . GLN B 1 26 ? 22.352 0.457 36.139 1.00 32.58 23 GLN B C 1
ATOM 1922 O O . GLN B 1 26 ? 21.644 1.062 36.930 1.00 33.21 23 GLN B O 1
ATOM 1928 N N . ALA B 1 27 ? 22.940 -0.689 36.429 1.00 32.82 24 ALA B N 1
ATOM 1929 C CA . ALA B 1 27 ? 22.817 -1.314 37.761 1.00 33.05 24 ALA B CA 1
ATOM 1930 C C . ALA B 1 27 ? 23.398 -0.414 38.821 1.00 32.06 24 ALA B C 1
ATOM 1931 O O . ALA B 1 27 ? 22.841 -0.288 39.897 1.00 33.03 24 ALA B O 1
ATOM 1933 N N . ASP B 1 28 ? 24.538 0.209 38.522 1.00 32.22 25 ASP B N 1
ATOM 1934 C CA . ASP B 1 28 ? 25.190 1.125 39.476 1.00 32.59 25 ASP B CA 1
ATOM 1935 C C . ASP B 1 28 ? 24.332 2.355 39.777 1.00 32.64 25 ASP B C 1
ATOM 1936 O O . ASP B 1 28 ? 24.104 2.704 40.949 1.00 33.75 25 ASP B O 1
ATOM 1941 N N . LEU B 1 29 ? 23.826 3.004 38.731 1.00 32.12 26 LEU B N 1
ATOM 1942 C CA . LEU B 1 29 ? 22.989 4.196 38.907 1.00 32.53 26 LEU B CA 1
ATOM 1943 C C . LEU B 1 29 ? 21.713 3.896 39.692 1.00 34.59 26 LEU B C 1
ATOM 1944 O O . LEU B 1 29 ? 21.282 4.712 40.510 1.00 35.56 26 LEU B O 1
ATOM 1949 N N . LYS B 1 30 ? 21.115 2.729 39.436 1.00 35.02 27 LYS B N 1
ATOM 1950 C CA . LYS B 1 30 ? 19.903 2.301 40.137 1.00 36.98 27 LYS B CA 1
ATOM 1951 C C . LYS B 1 30 ? 20.175 2.163 41.599 1.00 36.76 27 LYS B C 1
ATOM 1952 O O . LYS B 1 30 ? 19.338 2.541 42.409 1.00 39.30 27 LYS B O 1
ATOM 1958 N N . THR B 1 31 ? 21.335 1.589 41.918 1.00 35.51 28 THR B N 1
ATOM 1959 C CA . THR B 1 31 ? 21.776 1.409 43.296 1.00 35.52 28 THR B CA 1
ATOM 1960 C C . THR B 1 31 ? 22.084 2.732 43.983 1.00 35.92 28 THR B C 1
ATOM 1961 O O . THR B 1 31 ? 21.679 2.954 45.134 1.00 38.02 28 THR B O 1
ATOM 1965 N N . PHE B 1 32 ? 22.817 3.612 43.304 1.00 35.33 29 PHE B N 1
ATOM 1966 C CA . PHE B 1 32 ? 23.126 4.907 43.895 1.00 36.30 29 PHE B CA 1
ATOM 1967 C C . PHE B 1 32 ? 21.791 5.582 44.250 1.00 38.91 29 PHE B C 1
ATOM 1968 O O . PHE B 1 32 ? 21.612 6.088 45.364 1.00 40.26 29 PHE B O 1
ATOM 1976 N N . SER B 1 33 ? 20.871 5.585 43.283 1.00 38.85 30 SER B N 1
ATOM 1977 C CA . SER B 1 33 ? 19.547 6.173 43.451 1.00 40.41 30 SER B CA 1
ATOM 1978 C C . SER B 1 33 ? 18.856 5.548 44.660 1.00 42.55 30 SER B C 1
ATOM 1979 O O . SER B 1 33 ? 18.449 6.256 45.581 1.00 45.67 30 SER B O 1
ATOM 1982 N N . ALA B 1 34 ? 18.744 4.230 44.711 1.00 42.48 31 ALA B N 1
ATOM 1983 C CA . ALA B 1 34 ? 18.093 3.612 45.895 1.00 44.34 31 ALA B CA 1
ATOM 1984 C C . ALA B 1 34 ? 18.766 3.935 47.225 1.00 45.63 31 ALA B C 1
ATOM 1985 O O . ALA B 1 34 ? 18.080 4.140 48.240 1.00 49.53 31 ALA B O 1
ATOM 1987 N N . ILE B 1 35 ? 20.090 4.006 47.265 1.00 44.99 32 ILE B N 1
ATOM 1988 C CA . ILE B 1 35 ? 20.774 4.241 48.555 1.00 46.47 32 ILE B CA 1
ATOM 1989 C C . ILE B 1 35 ? 20.738 5.711 48.971 1.00 47.69 32 ILE B C 1
ATOM 1990 O O . ILE B 1 35 ? 20.729 6.030 50.167 1.00 49.37 32 ILE B O 1
ATOM 1995 N N . GLY B 1 36 ? 20.731 6.599 47.984 1.00 46.40 33 GLY B N 1
ATOM 1996 C CA . GLY B 1 36 ? 20.629 8.034 48.233 1.00 47.81 33 GLY B CA 1
ATOM 1997 C C . GLY B 1 36 ? 21.836 8.898 47.922 1.00 47.59 33 GLY B C 1
ATOM 1998 O O . GLY B 1 36 ? 22.069 9.890 48.616 1.00 49.93 33 GLY B O 1
ATOM 1999 N N . THR B 1 37 ? 22.614 8.527 46.903 1.00 45.22 34 THR B N 1
ATOM 2000 C CA . THR B 1 37 ? 23.730 9.356 46.461 1.00 44.58 34 THR B CA 1
ATOM 2001 C C . THR B 1 37 ? 23.354 9.846 45.065 1.00 42.80 34 THR B C 1
ATOM 2002 O O . THR B 1 37 ? 22.441 9.299 44.463 1.00 42.07 34 THR B O 1
ATOM 2006 N N . TYR B 1 38 ? 24.017 10.899 44.591 1.00 42.75 35 TYR B N 1
ATOM 2007 C CA . TYR B 1 38 ? 23.678 11.504 43.313 1.00 42.56 35 TYR B CA 1
ATOM 2008 C C . TYR B 1 38 ? 24.524 10.851 42.247 1.00 39.99 35 TYR B C 1
ATOM 2009 O O . TYR B 1 38 ? 25.738 11.017 42.205 1.00 39.81 35 TYR B O 1
ATOM 2018 N N . GLY B 1 39 ? 23.864 10.104 41.382 1.00 39.20 36 GLY B N 1
ATOM 2019 C CA . GLY B 1 39 ? 24.554 9.297 40.387 1.00 37.93 36 GLY B CA 1
ATOM 2020 C C . GLY B 1 39 ? 25.046 10.004 39.150 1.00 37.63 36 GLY B C 1
ATOM 2021 O O . GLY B 1 39 ? 24.311 10.793 38.554 1.00 38.91 36 GLY B O 1
ATOM 2022 N N . MET B 1 40 ? 26.288 9.683 38.780 1.00 37.69 37 MET B N 1
ATOM 2023 C CA . MET B 1 40 ? 26.983 10.192 37.585 1.00 37.54 37 MET B CA 1
ATOM 2024 C C . MET B 1 40 ? 27.680 9.044 36.838 1.00 35.76 37 MET B C 1
ATOM 2025 O O . MET B 1 40 ? 28.028 8.038 37.432 1.00 35.10 37 MET B O 1
ATOM 2030 N N . SER B 1 41 ? 27.910 9.186 35.535 1.00 35.61 38 SER B N 1
ATOM 2031 C CA . SER B 1 41 ? 28.489 8.082 34.786 1.00 34.47 38 SER B CA 1
ATOM 2032 C C . SER B 1 41 ? 29.340 8.440 33.587 1.00 34.00 38 SER B C 1
ATOM 2033 O O . SER B 1 41 ? 29.060 9.374 32.832 1.00 35.43 38 SER B O 1
ATOM 2036 N N . VAL B 1 42 ? 30.418 7.691 33.462 1.00 32.78 39 VAL B N 1
ATOM 2037 C CA . VAL B 1 42 ? 31.262 7.735 32.312 1.00 31.18 39 VAL B CA 1
ATOM 2038 C C . VAL B 1 42 ? 31.052 6.364 31.674 1.00 30.68 39 VAL B C 1
ATOM 2039 O O . VAL B 1 42 ? 31.417 5.341 32.241 1.00 29.99 39 VAL B O 1
ATOM 2043 N N . ILE B 1 43 ? 30.443 6.360 30.497 1.00 31.86 40 ILE B N 1
ATOM 2044 C CA . ILE B 1 43 ? 30.203 5.147 29.713 1.00 30.91 40 ILE B CA 1
ATOM 2045 C C . ILE B 1 43 ? 31.424 4.869 28.839 1.00 31.11 40 ILE B C 1
ATOM 2046 O O . ILE B 1 43 ? 31.918 5.762 28.154 1.00 30.66 40 ILE B O 1
ATOM 2051 N N . THR B 1 44 ? 31.903 3.623 28.876 1.00 32.06 41 THR B N 1
ATOM 2052 C CA . THR B 1 44 ? 33.094 3.192 28.157 1.00 32.31 41 THR B CA 1
ATOM 2053 C C . THR B 1 44 ? 32.793 2.284 26.982 1.00 33.32 41 THR B C 1
ATOM 2054 O O . THR B 1 44 ? 33.622 2.121 26.077 1.00 33.45 41 THR B O 1
ATOM 2058 N N . ALA B 1 45 ? 31.601 1.715 26.966 1.00 32.48 42 ALA B N 1
ATOM 2059 C CA . ALA B 1 45 ? 31.249 0.783 25.916 1.00 33.61 42 ALA B CA 1
ATOM 2060 C C . ALA B 1 45 ? 29.753 0.578 25.952 1.00 33.58 42 ALA B C 1
ATOM 2061 O O . ALA B 1 45 ? 29.124 0.803 26.976 1.00 32.04 42 ALA B O 1
ATOM 2063 N N . ILE B 1 46 ? 29.191 0.152 24.825 1.00 35.26 43 ILE B N 1
ATOM 2064 C CA . ILE B 1 46 ? 27.750 -0.079 24.707 1.00 34.95 43 ILE B CA 1
ATOM 2065 C C . ILE B 1 46 ? 27.538 -1.562 24.435 1.00 36.83 43 ILE B C 1
ATOM 2066 O O . ILE B 1 46 ? 28.107 -2.097 23.472 1.00 38.83 43 ILE B O 1
ATOM 2071 N N . THR B 1 47 ? 26.770 -2.245 25.273 1.00 36.06 44 THR B N 1
ATOM 2072 C CA . THR B 1 47 ? 26.490 -3.651 25.039 1.00 37.94 44 THR B CA 1
ATOM 2073 C C . THR B 1 47 ? 25.005 -3.869 24.898 1.00 38.13 44 THR B C 1
ATOM 2074 O O . THR B 1 47 ? 24.205 -3.309 25.668 1.00 37.49 44 THR B O 1
ATOM 2078 N N . ALA B 1 48 ? 24.651 -4.669 23.895 1.00 39.49 45 ALA B N 1
ATOM 2079 C CA . ALA B 1 48 ? 23.289 -5.108 23.666 1.00 40.20 45 ALA B CA 1
ATOM 2080 C C . ALA B 1 48 ? 23.277 -6.548 24.169 1.00 41.80 45 ALA B C 1
ATOM 2081 O O . ALA B 1 48 ? 23.914 -7.423 23.565 1.00 41.97 45 ALA B O 1
ATOM 2083 N N . GLN B 1 49 ? 22.584 -6.786 25.283 1.00 41.94 46 GLN B N 1
ATOM 2084 C CA . GLN B 1 49 ? 22.462 -8.132 25.816 1.00 45.28 46 GLN B CA 1
ATOM 2085 C C . GLN B 1 49 ? 21.215 -8.348 26.686 1.00 46.03 46 GLN B C 1
ATOM 2086 O O . GLN B 1 49 ? 20.627 -7.393 27.192 1.00 45.84 46 GLN B O 1
ATOM 2092 N N . ASN B 1 50 ? 20.814 -9.610 26.832 1.00 48.57 47 ASN B N 1
ATOM 2093 C CA . ASN B 1 50 ? 19.681 -9.996 27.693 1.00 49.54 47 ASN B CA 1
ATOM 2094 C C . ASN B 1 50 ? 20.004 -11.345 28.316 1.00 52.42 47 ASN B C 1
ATOM 2095 O O . ASN B 1 50 ? 21.074 -11.890 28.053 1.00 52.95 47 ASN B O 1
ATOM 2100 N N . THR B 1 51 ? 19.093 -11.896 29.118 1.00 55.06 48 THR B N 1
ATOM 2101 C CA . THR B 1 51 ? 19.338 -13.197 29.795 1.00 58.08 48 THR B CA 1
ATOM 2102 C C . THR B 1 51 ? 19.693 -14.371 28.848 1.00 61.43 48 THR B C 1
ATOM 2103 O O . THR B 1 51 ? 20.210 -15.387 29.292 1.00 63.32 48 THR B O 1
ATOM 2107 N N . LYS B 1 52 ? 19.407 -14.235 27.556 1.00 63.14 49 LYS B N 1
ATOM 2108 C CA . LYS B 1 52 ? 19.695 -15.280 26.582 1.00 66.21 49 LYS B CA 1
ATOM 2109 C C . LYS B 1 52 ? 21.056 -15.161 25.862 1.00 66.38 49 LYS B C 1
ATOM 2110 O O . LYS B 1 52 ? 21.476 -16.101 25.185 1.00 68.78 49 LYS B O 1
ATOM 2116 N N . GLY B 1 53 ? 21.744 -14.028 25.993 1.00 64.49 50 GLY B N 1
ATOM 2117 C CA . GLY B 1 53 ? 23.046 -13.850 25.338 1.00 64.62 50 GLY B CA 1
ATOM 2118 C C . GLY B 1 53 ? 23.401 -12.434 24.917 1.00 62.43 50 GLY B C 1
ATOM 2119 O O . GLY B 1 53 ? 22.536 -11.549 24.884 1.00 62.46 50 GLY B O 1
ATOM 2120 N N . VAL B 1 54 ? 24.682 -12.219 24.610 1.00 61.91 51 VAL B N 1
ATOM 2121 C CA . VAL B 1 54 ? 25.161 -10.914 24.151 1.00 59.78 51 VAL B CA 1
ATOM 2122 C C . VAL B 1 54 ? 24.984 -10.822 22.631 1.00 60.87 51 VAL B C 1
ATOM 2123 O O . VAL B 1 54 ? 25.395 -11.718 21.876 1.00 62.50 51 VAL B O 1
ATOM 2127 N N . PHE B 1 55 ? 24.322 -9.747 22.205 1.00 59.30 52 PHE B N 1
ATOM 2128 C CA . PHE B 1 55 ? 24.048 -9.491 20.800 1.00 60.25 52 PHE B CA 1
ATOM 2129 C C . PHE B 1 55 ? 25.142 -8.602 20.221 1.00 58.53 52 PHE B C 1
ATOM 2130 O O . PHE B 1 55 ? 25.380 -8.649 19.026 1.00 59.34 52 PHE B O 1
ATOM 2138 N N . ALA B 1 56 ? 25.796 -7.788 21.052 1.00 55.18 53 ALA B N 1
ATOM 2139 C CA . ALA B 1 56 ? 26.832 -6.885 20.542 1.00 54.28 53 ALA B CA 1
ATOM 2140 C C . ALA B 1 56 ? 27.481 -6.103 21.656 1.00 51.73 53 ALA B C 1
ATOM 2141 O O . ALA B 1 56 ? 26.789 -5.673 22.574 1.00 50.52 53 ALA B O 1
ATOM 2143 N N . VAL B 1 57 ? 28.803 -5.940 21.571 1.00 51.60 54 VAL B N 1
ATOM 2144 C CA . VAL B 1 57 ? 29.579 -5.140 22.526 1.00 50.65 54 VAL B CA 1
ATOM 2145 C C . VAL B 1 57 ? 30.399 -4.175 21.681 1.00 50.75 54 VAL B C 1
ATOM 2146 O O . VAL B 1 57 ? 31.058 -4.588 20.724 1.00 52.99 54 VAL B O 1
ATOM 2150 N N . GLU B 1 58 ? 30.354 -2.891 22.027 1.00 48.85 55 GLU B N 1
ATOM 2151 C CA . GLU B 1 58 ? 31.026 -1.851 21.264 1.00 48.42 55 GLU B CA 1
ATOM 2152 C C . GLU B 1 58 ? 31.686 -0.808 22.167 1.00 45.61 55 GLU B C 1
ATOM 2153 O O . GLU B 1 58 ? 30.997 -0.085 22.908 1.00 44.88 55 GLU B O 1
ATOM 2159 N N . ASP B 1 59 ? 33.017 -0.744 22.095 1.00 44.12 56 ASP B N 1
ATOM 2160 C CA . ASP B 1 59 ? 33.780 0.235 22.856 1.00 42.10 56 ASP B CA 1
ATOM 2161 C C . ASP B 1 59 ? 33.515 1.626 22.304 1.00 40.54 56 ASP B C 1
ATOM 2162 O O . ASP B 1 59 ? 33.412 1.811 21.093 1.00 41.44 56 ASP B O 1
ATOM 2167 N N . LEU B 1 60 ? 33.420 2.605 23.183 1.00 37.76 57 LEU B N 1
ATOM 2168 C CA . LEU B 1 60 ? 33.356 3.997 22.725 1.00 37.73 57 LEU B CA 1
ATOM 2169 C C . LEU B 1 60 ? 34.779 4.477 22.477 1.00 37.90 57 LEU B C 1
ATOM 2170 O O . LEU B 1 60 ? 35.734 3.913 22.994 1.00 36.13 57 LEU B O 1
ATOM 2175 N N . ASN B 1 61 ? 34.903 5.519 21.672 1.00 39.30 58 ASN B N 1
ATOM 2176 C CA . ASN B 1 61 ? 36.199 6.082 21.354 1.00 41.71 58 ASN B CA 1
ATOM 2177 C C . ASN B 1 61 ? 36.770 6.810 22.582 1.00 40.32 58 ASN B C 1
ATOM 2178 O O . ASN B 1 61 ? 36.038 7.272 23.455 1.00 38.37 58 ASN B O 1
ATOM 2183 N N . LYS B 1 62 ? 38.090 6.914 22.627 1.00 41.44 59 LYS B N 1
ATOM 2184 C CA . LYS B 1 62 ? 38.739 7.460 23.811 1.00 40.96 59 LYS B CA 1
ATOM 2185 C C . LYS B 1 62 ? 38.494 8.934 24.062 1.00 39.68 59 LYS B C 1
ATOM 2186 O O . LYS B 1 62 ? 38.465 9.341 25.214 1.00 36.63 59 LYS B O 1
ATOM 2192 N N . LYS B 1 63 ? 38.298 9.737 23.013 1.00 40.16 60 LYS B N 1
ATOM 2193 C CA . LYS B 1 63 ? 38.083 11.168 23.242 1.00 41.02 60 LYS B CA 1
ATOM 2194 C C . LYS B 1 63 ? 36.728 11.435 23.913 1.00 39.07 60 LYS B C 1
ATOM 2195 O O . LYS B 1 63 ? 36.655 12.308 24.783 1.00 37.43 60 LYS B O 1
ATOM 2201 N N . ILE B 1 64 ? 35.676 10.701 23.531 1.00 37.36 61 ILE B N 1
ATOM 2202 C CA . ILE B 1 64 ? 34.371 10.906 24.175 1.00 36.68 61 ILE B CA 1
ATOM 2203 C C . ILE B 1 64 ? 34.437 10.406 25.607 1.00 34.87 61 ILE B C 1
ATOM 2204 O O . ILE B 1 64 ? 33.798 10.965 26.485 1.00 34.21 61 ILE B O 1
ATOM 2209 N N . ILE B 1 65 ? 35.232 9.375 25.859 1.00 34.66 62 ILE B N 1
ATOM 2210 C CA . ILE B 1 65 ? 35.391 8.886 27.235 1.00 33.45 62 ILE B CA 1
ATOM 2211 C C . ILE B 1 65 ? 36.116 9.968 28.073 1.00 34.69 62 ILE B C 1
ATOM 2212 O O . ILE B 1 65 ? 35.736 10.259 29.216 1.00 33.34 62 ILE B O 1
ATOM 2217 N N . LYS B 1 66 ? 37.144 10.569 27.482 1.00 36.67 63 LYS B N 1
ATOM 2218 C CA . LYS B 1 66 ? 37.898 11.660 28.129 1.00 39.08 63 LYS B CA 1
ATOM 2219 C C . LYS B 1 66 ? 36.996 12.857 28.477 1.00 39.18 63 LYS B C 1
ATOM 2220 O O . LYS B 1 66 ? 37.077 13.388 29.568 1.00 38.55 63 LYS B O 1
ATOM 2226 N N . LYS B 1 67 ? 36.148 13.259 27.543 1.00 39.30 64 LYS B N 1
ATOM 2227 C CA . LYS B 1 67 ? 35.227 14.378 27.750 1.00 41.04 64 LYS B CA 1
ATOM 2228 C C . LYS B 1 67 ? 34.247 14.113 28.889 1.00 39.37 64 LYS B C 1
ATOM 2229 O O . LYS B 1 67 ? 33.948 14.991 29.694 1.00 39.57 64 LYS B O 1
ATOM 2235 N N . GLN B 1 68 ? 33.742 12.894 28.960 1.00 37.78 65 GLN B N 1
ATOM 2236 C CA . GLN B 1 68 ? 32.836 12.525 30.041 1.00 36.32 65 GLN B CA 1
ATOM 2237 C C . GLN B 1 68 ? 33.552 12.650 31.383 1.00 36.73 65 GLN B C 1
ATOM 2238 O O . GLN B 1 68 ? 33.002 13.196 32.339 1.00 37.18 65 GLN B O 1
ATOM 2244 N N . ILE B 1 69 ? 34.790 12.158 31.450 1.00 37.20 66 ILE B N 1
ATOM 2245 C CA . ILE B 1 69 ? 35.575 12.209 32.684 1.00 37.76 66 ILE B CA 1
ATOM 2246 C C . ILE B 1 6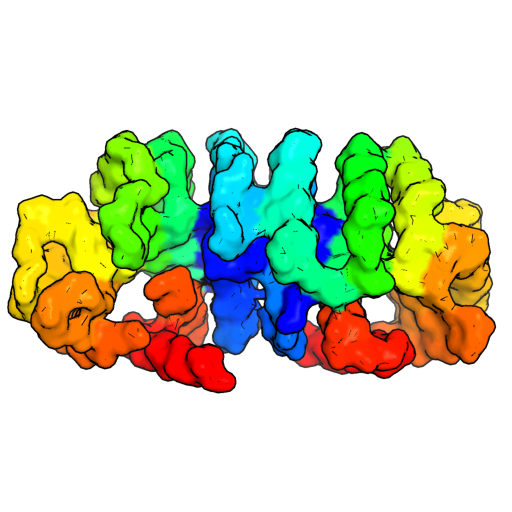9 ? 35.787 13.657 33.137 1.00 39.77 66 ILE B C 1
ATOM 2247 O O . ILE B 1 69 ? 35.543 13.982 34.290 1.00 39.16 66 ILE B O 1
ATOM 2252 N N . GLU B 1 70 ? 36.210 14.517 32.214 1.00 42.07 67 GLU B N 1
ATOM 2253 C CA . GLU B 1 70 ? 36.441 15.946 32.506 1.00 45.63 67 GLU B CA 1
ATOM 2254 C C . GLU B 1 70 ? 35.171 16.640 33.024 1.00 45.78 67 GLU B C 1
ATOM 2255 O O . GLU B 1 70 ? 35.207 17.429 33.962 1.00 47.02 67 GLU B O 1
ATOM 2261 N N . ALA B 1 71 ? 34.056 16.356 32.366 1.00 45.10 68 ALA B N 1
ATOM 2262 C CA . ALA B 1 71 ? 32.763 16.943 32.721 1.00 45.76 68 ALA B CA 1
ATOM 2263 C C . ALA B 1 71 ? 32.333 16.579 34.150 1.00 45.26 68 ALA B C 1
ATOM 2264 O O . ALA B 1 71 ? 31.844 17.431 34.902 1.00 46.68 68 ALA B O 1
ATOM 2266 N N . VAL B 1 72 ? 32.542 15.318 34.529 1.00 42.89 69 VAL B N 1
ATOM 2267 C CA . VAL B 1 72 ? 32.163 14.858 35.847 1.00 42.60 69 VAL B CA 1
ATOM 2268 C C . VAL B 1 72 ? 33.055 15.448 36.950 1.00 44.70 69 VAL B C 1
ATOM 2269 O O . VAL B 1 72 ? 32.567 16.116 37.869 1.00 48.11 69 VAL B O 1
ATOM 2273 N N . PHE B 1 73 ? 34.361 15.279 36.832 1.00 44.41 70 PHE B N 1
ATOM 2274 C CA . PHE B 1 73 ? 35.266 15.737 37.870 1.00 46.23 70 PHE B CA 1
ATOM 2275 C C . PHE B 1 73 ? 35.417 17.241 38.011 1.00 49.72 70 PHE B C 1
ATOM 2276 O O . PHE B 1 73 ? 35.602 17.721 39.123 1.00 51.04 70 PHE B O 1
ATOM 2284 N N . GLU B 1 74 ? 35.300 17.989 36.916 1.00 51.40 71 GLU B N 1
ATOM 2285 C CA . GLU B 1 74 ? 35.540 19.434 36.965 1.00 55.31 71 GLU B CA 1
ATOM 2286 C C . GLU B 1 74 ? 34.373 20.306 37.399 1.00 56.93 71 GLU B C 1
ATOM 2287 O O . GLU B 1 74 ? 34.507 21.525 37.437 1.00 59.65 71 GLU B O 1
ATOM 2293 N N . ASP B 1 75 ? 33.254 19.700 37.764 1.00 55.53 72 ASP B N 1
ATOM 2294 C CA . ASP B 1 75 ? 32.112 20.472 38.221 1.00 57.88 72 ASP B CA 1
ATOM 2295 C C . ASP B 1 75 ? 31.865 20.187 39.715 1.00 58.52 72 ASP B C 1
ATOM 2296 O O . ASP B 1 75 ? 32.386 20.891 40.574 1.00 60.28 72 ASP B O 1
ATOM 2301 N N . ILE B 1 76 ? 31.097 19.148 40.024 1.00 57.48 73 ILE B N 1
ATOM 2302 C CA . ILE B 1 76 ? 30.854 18.747 41.409 1.00 58.20 73 ILE B CA 1
ATOM 2303 C C . ILE B 1 76 ? 31.583 17.378 41.495 1.00 55.26 73 ILE B C 1
ATOM 2304 O O . ILE B 1 76 ? 31.059 16.366 41.027 1.00 53.02 73 ILE B O 1
ATOM 2309 N N . PRO B 1 77 ? 32.819 17.356 42.049 1.00 55.06 74 PRO B N 1
ATOM 2310 C CA . PRO B 1 77 ? 33.570 16.091 42.044 1.00 52.90 74 PRO B CA 1
ATOM 2311 C C . PRO B 1 77 ? 32.920 14.979 42.859 1.00 50.79 74 PRO B C 1
ATOM 2312 O O . PRO B 1 77 ? 32.334 15.244 43.900 1.00 51.52 74 PRO B O 1
ATOM 2316 N N . PRO B 1 78 ? 33.025 13.737 42.387 1.00 45.12 75 PRO B N 1
ATOM 2317 C CA . PRO B 1 78 ? 32.430 12.637 43.127 1.00 44.94 75 PRO B CA 1
ATOM 2318 C C . PRO B 1 78 ? 33.175 12.312 44.409 1.00 45.58 75 PRO B C 1
ATOM 2319 O O . PRO B 1 78 ? 34.394 12.363 44.430 1.00 46.63 75 PRO B O 1
ATOM 2323 N N . ARG B 1 79 ? 32.455 11.988 45.469 1.00 46.99 76 ARG B N 1
ATOM 2324 C CA . ARG B 1 79 ? 33.098 11.594 46.722 1.00 48.44 76 ARG B CA 1
ATOM 2325 C C . ARG B 1 79 ? 33.726 10.225 46.576 1.00 46.84 76 ARG B C 1
ATOM 2326 O O . ARG B 1 79 ? 34.828 9.974 47.089 1.00 47.70 76 ARG B O 1
ATOM 2334 N N . ALA B 1 80 ? 33.002 9.338 45.888 1.00 43.50 77 ALA B N 1
ATOM 2335 C CA . ALA B 1 80 ? 33.458 7.983 45.644 1.00 41.54 77 ALA B CA 1
ATOM 2336 C C . ALA B 1 80 ? 33.200 7.599 44.182 1.00 39.05 77 ALA B C 1
ATOM 2337 O O . ALA B 1 80 ? 32.246 8.071 43.549 1.00 39.14 77 ALA B O 1
ATOM 2339 N N . VAL B 1 81 ? 34.069 6.749 43.655 1.00 37.09 78 VAL B N 1
ATOM 2340 C CA . VAL B 1 81 ? 34.037 6.348 42.266 1.00 34.77 78 VAL B CA 1
ATOM 2341 C C . VAL B 1 81 ? 34.165 4.844 42.149 1.00 34.62 78 VAL B C 1
ATOM 2342 O O . VAL B 1 81 ? 35.055 4.265 42.780 1.00 35.39 78 VAL B O 1
ATOM 2346 N N . LYS B 1 82 ? 33.287 4.216 41.360 1.00 33.57 79 LYS B N 1
ATOM 2347 C CA . LYS B 1 82 ? 33.367 2.774 41.073 1.00 32.64 79 LYS B CA 1
ATOM 2348 C C . LYS B 1 82 ? 33.780 2.545 39.653 1.00 31.93 79 LYS B C 1
ATOM 2349 O O . LYS B 1 82 ? 33.245 3.196 38.738 1.00 31.33 79 LYS B O 1
ATOM 2355 N N . ILE B 1 83 ? 34.711 1.604 39.466 1.00 30.92 80 ILE B N 1
ATOM 2356 C CA . ILE B 1 83 ? 35.116 1.170 38.138 1.00 29.82 80 ILE B CA 1
ATOM 2357 C C . ILE B 1 83 ? 34.624 -0.272 38.037 1.00 31.18 80 ILE B C 1
ATOM 2358 O O . ILE B 1 83 ? 34.932 -1.129 38.899 1.00 30.64 80 ILE B O 1
ATOM 2363 N N . GLY B 1 84 ? 33.829 -0.515 37.013 1.00 31.92 81 GLY B N 1
ATOM 2364 C CA . GLY B 1 84 ? 33.337 -1.828 36.673 1.00 33.98 81 GLY B CA 1
ATOM 2365 C C . GLY B 1 84 ? 34.084 -2.374 35.476 1.00 35.39 81 GLY B C 1
ATOM 2366 O O . GLY B 1 84 ? 35.225 -1.998 35.201 1.00 34.62 81 GLY B O 1
ATOM 2367 N N . MET B 1 85 ? 33.430 -3.245 34.726 1.00 38.71 82 MET B N 1
ATOM 2368 C CA . MET B 1 85 ? 34.085 -3.892 33.597 1.00 40.23 82 MET B CA 1
ATOM 2369 C C . MET B 1 85 ? 34.542 -2.930 32.511 1.00 40.42 82 MET B C 1
ATOM 2370 O O . MET B 1 85 ? 33.719 -2.303 31.847 1.00 40.28 82 MET B O 1
ATOM 2375 N N . VAL B 1 86 ? 35.859 -2.826 32.329 1.00 39.77 83 VAL B N 1
ATOM 2376 C CA . VAL B 1 86 ? 36.400 -2.051 31.216 1.00 39.96 83 VAL B CA 1
ATOM 2377 C C . VAL B 1 86 ? 37.266 -3.035 30.451 1.00 40.68 83 VAL B C 1
ATOM 2378 O O . VAL B 1 86 ? 38.285 -3.469 30.949 1.00 41.39 83 VAL B O 1
ATOM 2382 N N . SER B 1 87 ? 36.852 -3.400 29.248 1.00 41.53 84 SER B N 1
ATOM 2383 C CA . SER B 1 87 ? 37.570 -4.429 28.515 1.00 42.95 84 SER B CA 1
ATOM 2384 C C . SER B 1 87 ? 38.753 -3.938 27.654 1.00 41.38 84 SER B C 1
ATOM 2385 O O . SER B 1 87 ? 39.611 -4.733 27.293 1.00 41.06 84 SER B O 1
ATOM 2388 N N . SER B 1 88 ? 38.820 -2.640 27.351 1.00 39.68 85 SER B N 1
ATOM 2389 C CA . SER B 1 88 ? 39.895 -2.126 26.495 1.00 38.29 85 SER B CA 1
ATOM 2390 C C . SER B 1 88 ? 41.137 -1.789 27.316 1.00 36.75 85 SER B C 1
ATOM 2391 O O . SER B 1 88 ? 41.056 -1.041 28.281 1.00 34.79 85 SER B O 1
ATOM 2394 N N . PRO B 1 89 ? 42.300 -2.341 26.948 1.00 36.77 86 PRO B N 1
ATOM 2395 C CA . PRO B 1 89 ? 43.508 -2.001 27.735 1.00 36.08 86 PRO B CA 1
ATOM 2396 C C . PRO B 1 89 ? 43.850 -0.510 27.677 1.00 34.98 86 PRO B C 1
ATOM 2397 O O . PRO B 1 89 ? 44.214 0.098 28.705 1.00 34.40 86 PRO B O 1
ATOM 2401 N N . GLU B 1 90 ? 43.669 0.078 26.500 1.00 35.25 87 GLU B N 1
ATOM 2402 C CA . GLU B 1 90 ? 43.912 1.509 26.299 1.00 35.94 87 GLU B CA 1
ATOM 2403 C C . GLU B 1 90 ? 42.941 2.365 27.138 1.00 33.64 87 GLU B C 1
ATOM 2404 O O . GLU B 1 90 ? 43.351 3.364 27.731 1.00 33.06 87 GLU B O 1
ATOM 2410 N N . ILE B 1 91 ? 41.665 1.980 27.188 1.00 32.08 88 ILE B N 1
ATOM 2411 C CA . ILE B 1 91 ? 40.677 2.693 28.022 1.00 31.27 88 ILE B CA 1
ATOM 2412 C C . ILE B 1 91 ? 41.030 2.565 29.507 1.00 29.99 88 ILE B C 1
ATOM 2413 O O . ILE B 1 91 ? 40.861 3.513 30.288 1.00 28.56 88 ILE B O 1
ATOM 2418 N N . ILE B 1 92 ? 41.537 1.402 29.914 1.00 30.84 89 ILE B N 1
ATOM 2419 C CA . ILE B 1 92 ? 41.972 1.236 31.322 1.00 29.48 89 ILE B CA 1
ATOM 2420 C C . ILE B 1 92 ? 43.076 2.261 31.661 1.00 30.68 89 ILE B C 1
ATOM 2421 O O . ILE B 1 92 ? 43.010 2.921 32.707 1.00 30.99 89 ILE B O 1
ATOM 2426 N N . LEU B 1 93 ? 44.062 2.437 30.782 1.00 32.46 90 LEU B N 1
ATOM 2427 C CA . LEU B 1 93 ? 45.139 3.398 31.052 1.00 33.22 90 LEU B CA 1
ATOM 2428 C C . LEU B 1 93 ? 44.608 4.824 31.111 1.00 33.26 90 LEU B C 1
ATOM 2429 O O . LEU B 1 93 ? 44.990 5.599 32.002 1.00 32.07 90 LEU B O 1
ATOM 2434 N N . GLU B 1 94 ? 43.744 5.167 30.146 1.00 33.08 91 GLU B N 1
ATOM 2435 C CA . GLU B 1 94 ? 43.072 6.456 30.107 1.00 33.50 91 GLU B CA 1
ATOM 2436 C C . GLU B 1 94 ? 42.366 6.748 31.456 1.00 33.03 91 GLU B C 1
ATOM 2437 O O . GLU B 1 94 ? 42.483 7.857 31.984 1.00 33.85 91 GLU B O 1
ATOM 2443 N N . ILE B 1 95 ? 41.675 5.746 32.008 1.00 31.59 92 ILE B N 1
ATOM 2444 C CA . ILE B 1 95 ? 40.993 5.857 33.293 1.00 31.17 92 ILE B CA 1
ATOM 2445 C C . ILE B 1 95 ? 41.963 6.093 34.436 1.00 32.44 92 ILE B C 1
ATOM 2446 O O . ILE B 1 95 ? 41.733 6.967 35.291 1.00 32.83 92 ILE B O 1
ATOM 2451 N N . VAL B 1 96 ? 43.042 5.317 34.458 1.00 32.33 93 VAL B N 1
ATOM 2452 C CA . VAL B 1 96 ? 44.054 5.444 35.488 1.00 32.34 93 VAL B CA 1
ATOM 2453 C C . V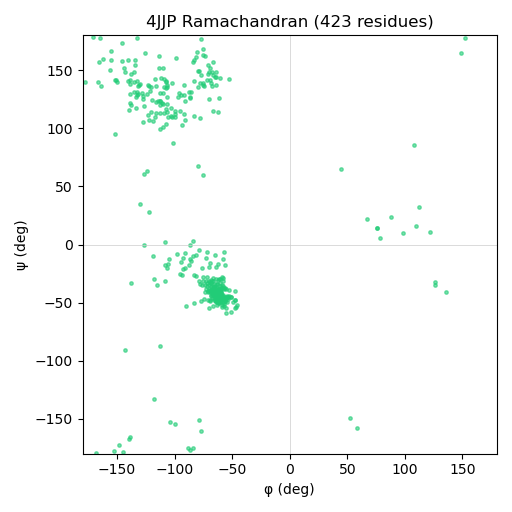AL B 1 96 ? 44.719 6.820 35.477 1.00 32.80 93 VAL B C 1
ATOM 2454 O O . VAL B 1 96 ? 44.847 7.459 36.529 1.00 33.51 93 VAL B O 1
ATOM 2458 N N . GLU B 1 97 ? 45.117 7.271 34.291 1.00 32.44 94 GLU B N 1
ATOM 2459 C CA . GLU B 1 97 ? 45.772 8.557 34.102 1.00 34.02 94 GLU B CA 1
ATOM 2460 C C . GLU B 1 97 ? 44.926 9.708 34.670 1.00 35.27 94 GLU B C 1
ATOM 2461 O O . GLU B 1 97 ? 45.444 10.574 35.386 1.00 35.97 94 GLU B O 1
ATOM 2467 N N . ASN B 1 98 ? 43.631 9.699 34.368 1.00 34.33 95 ASN B N 1
ATOM 2468 C CA . ASN B 1 98 ? 42.717 10.720 34.859 1.00 34.80 95 ASN B CA 1
ATOM 2469 C C . ASN B 1 98 ? 42.354 10.610 36.357 1.00 35.31 95 ASN B C 1
ATOM 2470 O O . ASN B 1 98 ? 42.198 11.621 37.029 1.00 35.91 95 ASN B O 1
ATOM 2475 N N . LEU B 1 99 ? 42.252 9.393 36.880 1.00 35.25 96 LEU B N 1
ATOM 2476 C CA . LEU B 1 99 ? 42.003 9.196 38.316 1.00 36.81 96 LEU B CA 1
ATOM 2477 C C . LEU B 1 99 ? 43.126 9.799 39.133 1.00 39.22 96 LEU B C 1
ATOM 2478 O O . LEU B 1 99 ? 42.869 10.438 40.148 1.00 41.51 96 LEU B O 1
ATOM 2483 N N A LYS B 1 100 ? 44.368 9.584 38.702 0.50 40.39 97 LYS B N 1
ATOM 2484 N N B LYS B 1 100 ? 44.362 9.605 38.680 0.50 40.58 97 LYS B N 1
ATOM 2485 C CA A LYS B 1 100 ? 45.529 10.174 39.359 0.50 42.82 97 LYS B CA 1
ATOM 2486 C CA B LYS B 1 100 ? 45.533 10.158 39.345 0.50 43.15 97 LYS B CA 1
ATOM 2487 C C A LYS B 1 100 ? 45.487 11.694 39.257 0.50 44.54 97 LYS B C 1
ATOM 2488 C C B LYS B 1 100 ? 45.654 11.669 39.128 0.50 44.76 97 LYS B C 1
ATOM 2489 O O A LYS B 1 100 ? 45.971 12.379 40.143 0.50 47.15 97 LYS B O 1
ATOM 2490 O O B LYS B 1 100 ? 46.484 12.311 39.756 0.50 47.43 97 LYS B O 1
ATOM 2501 N N . LYS B 1 101 ? 44.874 12.222 38.201 1.00 44.10 98 LYS B N 1
ATOM 2502 C CA . LYS B 1 101 ? 44.798 13.661 38.013 1.00 45.19 98 LYS B CA 1
ATOM 2503 C C . LYS B 1 101 ? 43.822 14.254 39.035 1.00 46.44 98 LYS B C 1
ATOM 2504 O O . LYS B 1 101 ? 44.131 15.244 39.665 1.00 47.62 98 LYS B O 1
ATOM 2510 N N . TYR B 1 102 ? 42.651 13.637 39.197 1.00 46.08 99 TYR B N 1
ATOM 2511 C CA . TYR B 1 102 ? 41.612 14.160 40.102 1.00 46.53 99 TYR B CA 1
ATOM 2512 C C . TYR B 1 102 ? 41.653 13.603 41.521 1.00 48.40 99 TYR B C 1
ATOM 2513 O O . TYR B 1 102 ? 41.139 14.229 42.447 1.00 49.71 99 TYR B O 1
ATOM 2522 N N . ASN B 1 103 ? 42.283 12.450 41.707 1.00 49.06 100 ASN B N 1
ATOM 2523 C CA . ASN B 1 103 ? 42.410 11.838 43.034 1.00 51.10 100 ASN B CA 1
ATOM 2524 C C . ASN B 1 103 ? 41.125 11.849 43.861 1.00 51.16 100 ASN B C 1
ATOM 2525 O O . ASN B 1 103 ? 41.070 12.508 44.924 1.00 53.15 100 ASN B O 1
ATOM 2530 N N . PRO B 1 104 ? 40.091 11.126 43.395 1.00 48.58 101 PRO B N 1
ATOM 2531 C CA . PRO B 1 104 ? 38.879 11.061 44.209 1.00 48.91 101 PRO B CA 1
ATOM 2532 C C . PRO B 1 104 ? 39.232 10.361 45.521 1.00 49.61 101 PRO B C 1
ATOM 2533 O O . PRO B 1 104 ? 40.104 9.508 45.542 1.00 48.38 101 PRO B O 1
ATOM 2537 N N . LYS B 1 105 ? 38.578 10.725 46.605 1.00 51.46 102 LYS B N 1
ATOM 2538 C CA . LYS B 1 105 ? 38.912 10.140 47.900 1.00 53.11 102 LYS B CA 1
ATOM 2539 C C . LYS B 1 105 ? 38.840 8.594 47.885 1.00 50.55 102 LYS B C 1
ATOM 2540 O O . LYS B 1 105 ? 39.845 7.931 48.134 1.00 51.24 102 LYS B O 1
ATOM 2546 N N . TYR B 1 106 ? 37.673 8.036 47.561 1.00 47.40 103 TYR B N 1
ATOM 2547 C CA . TYR B 1 106 ? 37.455 6.594 47.600 1.00 45.29 103 TYR B CA 1
ATOM 2548 C C . TYR B 1 106 ? 37.237 5.937 46.237 1.00 42.16 103 TYR B C 1
ATOM 2549 O O . TYR B 1 106 ? 36.284 6.266 45.543 1.00 41.71 103 TYR B O 1
ATOM 2558 N N . LEU B 1 107 ? 38.106 4.998 45.876 1.00 39.30 104 LEU B N 1
ATOM 2559 C CA . LEU B 1 107 ? 37.983 4.278 44.633 1.00 37.42 104 LEU B CA 1
ATOM 2560 C C . LEU B 1 107 ? 37.690 2.811 44.931 1.00 36.23 104 LEU B C 1
ATOM 2561 O O . LEU B 1 107 ? 38.459 2.134 45.660 1.00 37.14 104 LEU B O 1
ATOM 2566 N N . VAL B 1 108 ? 36.570 2.355 44.365 1.00 34.08 105 VAL B N 1
ATOM 2567 C CA . VAL B 1 108 ? 36.082 1.000 44.458 1.00 33.06 105 VAL B CA 1
ATOM 2568 C C . VAL B 1 108 ? 36.261 0.347 43.097 1.00 32.37 105 VAL B C 1
ATOM 2569 O O . VAL B 1 108 ? 35.630 0.750 42.111 1.00 31.24 105 VAL B O 1
ATOM 2573 N N . VAL B 1 109 ? 37.137 -0.644 43.018 1.00 32.06 106 VAL B N 1
ATOM 2574 C CA . VAL B 1 109 ? 37.347 -1.329 41.745 1.00 31.80 106 VAL B CA 1
ATOM 2575 C C . VAL B 1 109 ? 36.716 -2.727 41.760 1.00 32.96 106 VAL B C 1
ATOM 2576 O O . VAL B 1 109 ? 37.050 -3.559 42.604 1.00 33.82 106 VAL B O 1
ATOM 2580 N N . ASP B 1 110 ? 35.788 -2.968 40.835 1.00 33.19 107 ASP B N 1
ATOM 2581 C CA . ASP B 1 110 ? 35.153 -4.270 40.693 1.00 35.05 107 ASP B CA 1
ATOM 2582 C C . ASP B 1 110 ? 35.735 -4.889 39.405 1.00 35.21 107 ASP B C 1
ATOM 2583 O O . ASP B 1 110 ? 35.322 -4.505 38.296 1.00 35.02 107 ASP B O 1
ATOM 2588 N N . PRO B 1 111 ? 36.675 -5.862 39.539 1.00 36.59 108 PRO B N 1
ATOM 2589 C CA . PRO B 1 111 ? 37.387 -6.470 38.371 1.00 37.12 108 PRO B CA 1
ATOM 2590 C C . PRO B 1 111 ? 36.561 -7.463 37.545 1.00 38.88 108 PRO B C 1
ATOM 2591 O O . PRO B 1 111 ? 36.941 -8.625 37.374 1.00 40.34 108 PRO B O 1
ATOM 2595 N N . VAL B 1 112 ? 35.459 -6.989 37.003 1.00 39.98 109 VAL B N 1
ATOM 2596 C CA . VAL B 1 112 ? 34.549 -7.848 36.275 1.00 42.99 109 VAL B CA 1
ATOM 2597 C C . VAL B 1 112 ? 35.236 -8.468 35.053 1.00 45.74 109 VAL B C 1
ATOM 2598 O O . VAL B 1 112 ? 35.815 -7.747 34.234 1.00 44.61 109 VAL B O 1
ATOM 2602 N N . MET B 1 113 ? 35.181 -9.806 34.974 1.00 49.40 110 MET B N 1
ATOM 2603 C CA . MET B 1 113 ? 35.780 -10.590 33.868 1.00 52.29 110 MET B CA 1
ATOM 2604 C C . MET B 1 113 ? 34.780 -11.555 33.191 1.00 55.97 1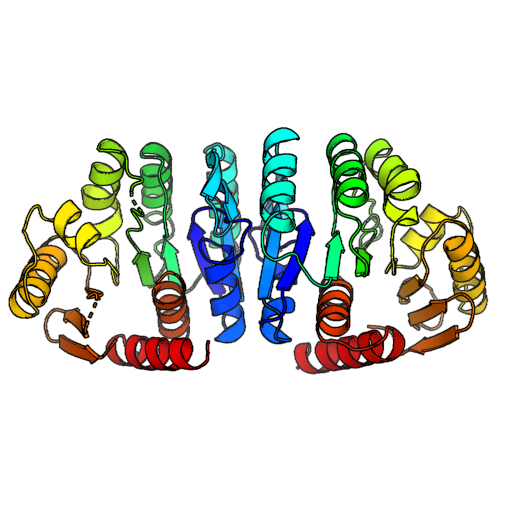10 MET B C 1
ATOM 2605 O O . MET B 1 113 ? 35.143 -12.249 32.244 1.00 58.25 110 MET B O 1
ATOM 2610 N N . ILE B 1 114 ? 33.536 -11.582 33.671 1.00 57.90 111 ILE B N 1
ATOM 2611 C CA . ILE B 1 114 ? 32.509 -12.484 33.156 1.00 61.41 111 ILE B CA 1
ATOM 2612 C C . ILE B 1 114 ? 31.242 -11.645 32.927 1.00 61.93 111 ILE B C 1
ATOM 2613 O O . ILE B 1 114 ? 30.315 -12.061 32.220 1.00 65.47 111 ILE B O 1
ATOM 2618 N N . TYR B 1 120 ? 33.184 -15.593 29.838 1.00 64.81 117 TYR B N 1
ATOM 2619 C CA . TYR B 1 120 ? 34.455 -15.053 30.320 1.00 62.44 117 TYR B CA 1
ATOM 2620 C C . TYR B 1 120 ? 35.043 -14.056 29.312 1.00 60.66 117 TYR B C 1
ATOM 2621 O O . TYR B 1 120 ? 35.427 -14.428 28.212 1.00 62.38 117 TYR B O 1
ATOM 2630 N N . LEU B 1 121 ? 35.134 -12.794 29.701 1.00 57.56 118 LEU B N 1
ATOM 2631 C CA . LEU B 1 121 ? 35.560 -11.736 28.781 1.00 56.00 118 LEU B CA 1
ATOM 2632 C C . LEU B 1 121 ? 36.719 -10.896 29.356 1.00 52.17 118 LEU B C 1
ATOM 2633 O O . LEU B 1 121 ? 36.514 -10.071 30.226 1.00 49.74 118 LEU B O 1
ATOM 2638 N N . LEU B 1 122 ? 37.924 -11.119 28.829 1.00 50.23 119 LEU B N 1
ATOM 2639 C CA . LEU B 1 122 ? 39.134 -10.455 29.302 1.00 47.06 119 LEU B CA 1
ATOM 2640 C C . LEU B 1 122 ? 40.274 -10.578 28.297 1.00 46.18 119 LEU B C 1
ATOM 2641 O O . LEU B 1 122 ? 40.522 -11.661 27.731 1.00 47.89 119 LEU B O 1
ATOM 2646 N N . LYS B 1 123 ? 40.971 -9.473 28.086 1.00 43.80 120 LYS B N 1
ATOM 2647 C CA . LYS B 1 123 ? 42.138 -9.467 27.219 1.00 44.40 120 LYS B CA 1
ATOM 2648 C C . LYS B 1 123 ? 43.364 -9.471 28.119 1.00 42.34 120 LYS B C 1
ATOM 2649 O O . LYS B 1 123 ? 43.376 -8.775 29.139 1.00 40.01 120 LYS B O 1
ATOM 2655 N N . PRO B 1 124 ? 44.396 -10.252 27.752 1.00 43.01 121 PRO B N 1
ATOM 2656 C CA . PRO B 1 124 ? 45.637 -10.329 28.535 1.00 42.02 121 PRO B CA 1
ATOM 2657 C C . PRO B 1 124 ? 46.242 -8.966 28.856 1.00 39.80 121 PRO B C 1
ATOM 2658 O O . PRO B 1 124 ? 46.644 -8.734 29.985 1.00 38.22 121 PRO B O 1
ATOM 2662 N N . GLU B 1 125 ? 46.298 -8.081 27.864 1.00 39.77 122 GLU B N 1
ATOM 2663 C CA . GLU B 1 125 ? 46.796 -6.711 28.046 1.00 39.29 122 GLU B CA 1
ATOM 2664 C C . GLU B 1 125 ? 45.874 -5.914 28.960 1.00 36.54 122 GLU B C 1
ATOM 2665 O O . GLU B 1 125 ? 46.351 -5.103 29.756 1.00 35.40 122 GLU B O 1
ATOM 2671 N N . ALA B 1 126 ? 44.562 -6.136 28.866 1.00 35.98 123 ALA B N 1
ATOM 2672 C CA . ALA B 1 126 ? 43.613 -5.494 29.794 1.00 34.48 123 ALA B CA 1
ATOM 2673 C C . ALA B 1 126 ? 43.802 -6.033 31.219 1.00 34.37 123 ALA B C 1
ATOM 2674 O O . ALA B 1 126 ? 43.741 -5.279 32.187 1.00 33.30 123 ALA B O 1
ATOM 2676 N N . LYS B 1 127 ? 44.038 -7.338 31.334 1.00 35.87 124 LYS B N 1
ATOM 2677 C CA . LYS B 1 127 ? 44.297 -7.983 32.616 1.00 36.70 124 LYS B CA 1
ATOM 2678 C C . LYS B 1 127 ? 45.565 -7.366 33.216 1.00 37.17 124 LYS B C 1
ATOM 2679 O O . LYS B 1 127 ? 45.599 -7.005 34.399 1.00 36.52 124 LYS B O 1
ATOM 2685 N N . GLU B 1 128 ? 46.605 -7.273 32.381 1.00 38.72 125 GLU B N 1
ATOM 2686 C CA . GLU B 1 128 ? 47.872 -6.668 32.758 1.00 39.76 125 GLU B CA 1
ATOM 2687 C C . GLU B 1 128 ? 47.688 -5.213 33.266 1.00 37.54 125 GLU B C 1
ATOM 2688 O O . GLU B 1 128 ? 48.185 -4.865 34.333 1.00 37.01 125 GLU B O 1
ATOM 2694 N N . ASN B 1 129 ? 46.948 -4.382 32.536 1.00 35.88 126 ASN B N 1
ATOM 2695 C CA . ASN B 1 129 ? 46.747 -2.995 32.967 1.00 35.16 126 ASN B CA 1
ATOM 2696 C C . ASN B 1 129 ? 45.924 -2.867 34.243 1.00 34.37 126 ASN B C 1
ATOM 2697 O O . ASN B 1 129 ? 46.208 -2.034 35.104 1.00 34.62 126 ASN B O 1
ATOM 2702 N N . LEU B 1 130 ? 44.909 -3.711 34.357 1.00 34.63 127 LEU B N 1
ATOM 2703 C CA . LEU B 1 130 ? 44.063 -3.757 35.522 1.00 34.99 127 LEU B CA 1
ATOM 2704 C C . LEU B 1 130 ? 44.878 -4.036 36.776 1.00 35.61 127 LEU B C 1
ATOM 2705 O O . LEU B 1 130 ? 44.779 -3.321 37.789 1.00 35.92 127 LEU B O 1
ATOM 2710 N N . ILE B 1 131 ? 45.703 -5.066 36.684 1.00 35.94 128 ILE B N 1
ATOM 2711 C CA . ILE B 1 131 ? 46.509 -5.524 37.793 1.00 37.07 128 ILE B CA 1
ATOM 2712 C C . ILE B 1 131 ? 47.635 -4.576 38.129 1.00 36.37 128 ILE B C 1
ATOM 2713 O O . ILE B 1 131 ? 47.835 -4.249 39.289 1.00 35.65 128 ILE B O 1
ATOM 2718 N N . LYS B 1 132 ? 48.375 -4.146 37.120 1.00 36.11 129 LYS B N 1
ATOM 2719 C CA . LYS B 1 132 ? 49.512 -3.276 37.371 1.00 37.17 129 LYS B CA 1
ATOM 2720 C C . LYS B 1 132 ? 49.157 -1.859 37.747 1.00 35.82 129 LYS B C 1
ATOM 2721 O O . LYS B 1 132 ? 49.834 -1.270 38.575 1.00 35.36 129 LYS B O 1
ATOM 2727 N N . TYR B 1 133 ? 48.127 -1.305 37.122 1.00 34.08 130 TYR B N 1
ATOM 2728 C CA . TYR B 1 133 ? 47.857 0.119 37.297 1.00 34.23 130 TYR B CA 1
ATOM 2729 C C . TYR B 1 133 ? 46.568 0.525 37.968 1.00 32.45 130 TYR B C 1
ATOM 2730 O O . TYR B 1 133 ? 46.550 1.518 38.679 1.00 34.98 130 TYR B O 1
ATOM 2739 N N . LEU B 1 134 ? 45.493 -0.210 37.750 1.00 31.55 131 LEU B N 1
ATOM 2740 C CA . LEU B 1 134 ? 44.215 0.166 38.342 1.00 30.51 131 LEU B CA 1
ATOM 2741 C C . LEU B 1 134 ? 44.070 -0.327 39.777 1.00 31.15 131 LEU B C 1
ATOM 2742 O O . LEU B 1 134 ? 43.756 0.448 40.661 1.00 30.53 131 LEU B O 1
ATOM 2747 N N . ILE B 1 135 ? 44.337 -1.604 39.998 1.00 31.31 132 ILE B N 1
ATOM 2748 C CA . ILE B 1 135 ? 44.215 -2.209 41.316 1.00 32.43 132 ILE B CA 1
ATOM 2749 C C . ILE B 1 135 ? 44.989 -1.513 42.432 1.00 33.81 132 ILE B C 1
ATOM 2750 O O . ILE B 1 135 ? 44.433 -1.297 43.516 1.00 35.24 132 ILE B O 1
ATOM 2755 N N . PRO B 1 136 ? 46.262 -1.120 42.194 1.00 34.08 133 PRO B N 1
ATOM 2756 C CA . PRO B 1 136 ? 46.990 -0.469 43.286 1.00 35.35 133 PRO B CA 1
ATOM 2757 C C . PRO B 1 136 ? 46.389 0.853 43.767 1.00 36.01 133 PRO B C 1
ATOM 2758 O O . PRO B 1 136 ? 46.711 1.303 44.867 1.00 36.68 133 PRO B O 1
ATOM 2762 N N . LEU B 1 137 ? 45.514 1.463 42.969 1.00 34.98 134 LEU B N 1
ATOM 2763 C CA . LEU B 1 137 ? 44.861 2.717 43.373 1.00 36.14 134 LEU B CA 1
ATOM 2764 C C . LEU B 1 137 ? 43.585 2.487 44.198 1.00 35.68 134 LEU B C 1
ATOM 2765 O O . LEU B 1 137 ? 43.053 3.421 44.791 1.00 36.47 134 LEU B O 1
ATOM 2770 N N . ALA B 1 138 ? 43.097 1.252 44.233 1.00 34.18 135 ALA B N 1
ATOM 2771 C CA . ALA B 1 138 ? 41.817 0.946 44.851 1.00 33.63 135 ALA B CA 1
ATOM 2772 C C . ALA B 1 138 ? 41.807 1.120 46.363 1.00 34.66 135 ALA B C 1
ATOM 2773 O O . ALA B 1 138 ? 42.739 0.730 47.045 1.00 36.28 135 ALA B O 1
ATOM 2775 N N . TYR B 1 139 ? 40.751 1.728 46.879 1.00 34.61 136 TYR B N 1
ATOM 2776 C CA . TYR B 1 139 ? 40.559 1.766 48.332 1.00 35.96 136 TYR B CA 1
ATOM 2777 C C . TYR B 1 139 ? 40.105 0.338 48.640 1.00 36.13 136 TYR B C 1
ATOM 2778 O O . TYR B 1 139 ? 40.628 -0.311 49.544 1.00 37.60 136 TYR B O 1
ATOM 2787 N N . ILE B 1 140 ? 39.151 -0.156 47.836 1.00 35.46 137 ILE B N 1
ATOM 2788 C CA . ILE B 1 140 ? 38.681 -1.542 47.937 1.00 34.79 137 ILE B CA 1
ATOM 2789 C C . ILE B 1 140 ? 38.474 -2.153 46.565 1.00 33.37 137 ILE B C 1
ATOM 2790 O O . ILE B 1 140 ? 38.056 -1.464 45.604 1.00 31.37 137 ILE B O 1
ATOM 2795 N N . ILE B 1 141 ? 38.830 -3.435 46.478 1.00 33.20 138 ILE B N 1
ATOM 2796 C CA . ILE B 1 141 ? 38.658 -4.236 45.269 1.00 33.54 138 ILE B CA 1
ATOM 2797 C C . ILE B 1 141 ? 37.663 -5.362 45.658 1.00 34.17 138 ILE B C 1
ATOM 2798 O O . ILE B 1 141 ? 37.712 -5.864 46.789 1.00 34.47 138 ILE B O 1
ATOM 2803 N N . THR B 1 142 ? 36.767 -5.723 44.733 1.00 32.39 139 THR B N 1
ATOM 2804 C CA . THR B 1 142 ? 35.707 -6.713 44.982 1.00 33.57 139 THR B CA 1
ATOM 2805 C C . THR B 1 142 ? 35.698 -7.898 43.989 1.00 34.36 139 THR B C 1
ATOM 2806 O O . THR B 1 142 ? 34.715 -8.095 43.255 1.00 32.68 139 THR B O 1
ATOM 2810 N N . PRO B 1 143 ? 36.786 -8.705 43.979 1.00 35.51 140 PRO B N 1
ATOM 2811 C CA . PRO B 1 143 ? 36.861 -9.834 43.042 1.00 36.20 140 PRO B CA 1
ATOM 2812 C C . PRO B 1 143 ? 36.047 -11.031 43.495 1.00 38.49 140 PRO B C 1
ATOM 2813 O O . PRO B 1 143 ? 35.887 -11.261 44.704 1.00 38.55 140 PRO B O 1
ATOM 2817 N N . ASN B 1 144 ? 35.528 -11.790 42.540 1.00 39.58 141 ASN B N 1
ATOM 2818 C CA . ASN B 1 144 ? 34.944 -13.074 42.894 1.00 41.66 141 ASN B CA 1
ATOM 2819 C C . ASN B 1 144 ? 36.091 -14.075 42.844 1.00 42.81 141 ASN B C 1
ATOM 2820 O O . ASN B 1 144 ? 37.248 -13.687 42.650 1.00 41.48 141 ASN B O 1
ATOM 2825 N N . ILE B 1 145 ? 35.790 -15.351 43.033 1.00 45.55 142 ILE B N 1
ATOM 2826 C CA . ILE B 1 145 ? 36.831 -16.378 43.033 1.00 47.77 142 ILE B CA 1
ATOM 2827 C C . ILE B 1 145 ? 37.646 -16.466 41.728 1.00 47.15 142 ILE B C 1
ATOM 2828 O O . ILE B 1 145 ? 38.860 -16.389 41.772 1.00 46.37 142 ILE B O 1
ATOM 2833 N N . PRO B 1 146 ? 36.984 -16.613 40.570 1.00 48.66 143 PRO B N 1
ATOM 2834 C CA . PRO B 1 146 ? 37.776 -16.698 39.319 1.00 48.73 143 PRO B CA 1
ATOM 2835 C C . PRO B 1 146 ? 38.583 -15.450 39.012 1.00 46.59 143 PRO B C 1
ATOM 2836 O O . PRO B 1 146 ? 39.624 -15.537 38.373 1.00 45.52 143 PRO B O 1
ATOM 2840 N N . GLU B 1 147 ? 38.087 -14.289 39.440 1.00 45.48 144 GLU B N 1
ATOM 2841 C CA . GLU B 1 147 ? 38.821 -13.036 39.256 1.00 43.10 144 GLU B CA 1
ATOM 2842 C C . GLU B 1 147 ? 40.023 -13.027 40.172 1.00 42.69 144 GLU B C 1
ATOM 2843 O O . GLU B 1 147 ? 41.095 -12.586 39.751 1.00 40.44 144 GLU B O 1
ATOM 2849 N N . ALA B 1 148 ? 39.846 -13.517 41.409 1.00 42.79 145 ALA B N 1
ATOM 2850 C CA . ALA B 1 148 ? 40.956 -13.593 42.384 1.00 43.70 145 ALA B CA 1
ATOM 2851 C C . ALA B 1 148 ? 42.060 -14.574 41.879 1.00 44.63 145 ALA B C 1
ATOM 2852 O O . ALA B 1 148 ? 43.265 -14.357 42.072 1.00 43.59 145 ALA B O 1
ATOM 2854 N N . GLU B 1 149 ? 41.627 -15.656 41.233 1.00 46.35 146 GLU B N 1
ATOM 2855 C CA . GLU B 1 149 ? 42.550 -16.641 40.634 1.00 47.49 146 GLU B CA 1
ATOM 2856 C C . GLU B 1 149 ? 43.285 -16.020 39.418 1.00 46.99 146 GLU B C 1
ATOM 2857 O O . GLU B 1 149 ? 44.509 -16.084 39.320 1.00 46.85 146 GLU B O 1
ATOM 2863 N N . GLU B 1 150 ? 42.539 -15.384 38.515 1.00 45.95 147 GLU B N 1
ATOM 2864 C CA . GLU B 1 150 ? 43.147 -14.745 37.345 1.00 44.90 147 GLU B CA 1
ATOM 2865 C C . GLU B 1 150 ? 44.191 -13.745 37.825 1.00 43.45 147 GLU B C 1
ATOM 2866 O O . GLU B 1 150 ? 45.308 -13.741 37.326 1.00 44.53 147 GLU B O 1
ATOM 2872 N N . ILE B 1 151 ? 43.830 -12.920 38.813 1.00 53.98 148 ILE B N 1
ATOM 2873 C CA . ILE B 1 151 ? 44.733 -11.898 39.369 1.00 51.69 148 ILE B CA 1
ATOM 2874 C C . ILE B 1 151 ? 46.011 -12.489 39.963 1.00 52.96 148 ILE B C 1
ATOM 2875 O O . ILE B 1 151 ? 47.101 -12.012 39.661 1.00 53.14 148 ILE B O 1
ATOM 2880 N N . THR B 1 152 ? 45.892 -13.551 40.763 1.00 53.11 149 THR B N 1
ATOM 2881 C CA . THR B 1 152 ? 47.057 -14.109 41.467 1.00 54.48 149 THR B CA 1
ATOM 2882 C C . THR B 1 152 ? 47.675 -15.419 40.947 1.00 58.71 149 THR B C 1
ATOM 2883 O O . THR B 1 152 ? 48.777 -15.803 41.363 1.00 60.26 149 THR B O 1
ATOM 2887 N N . GLY B 1 153 ? 46.978 -16.104 40.045 1.00 60.18 150 GLY B N 1
ATOM 2888 C CA . GLY B 1 153 ? 47.424 -17.407 39.544 1.00 64.11 150 GLY B CA 1
ATOM 2889 C C . GLY B 1 153 ? 47.396 -18.506 40.610 1.00 65.46 150 GLY B C 1
ATOM 2890 O O . GLY B 1 153 ? 48.081 -19.508 40.480 1.00 68.83 150 GLY B O 1
ATOM 2891 N N . ILE B 1 154 ? 46.594 -18.315 41.657 1.00 63.22 151 ILE B N 1
ATOM 2892 C CA . ILE B 1 154 ? 46.484 -19.263 42.770 1.00 64.79 151 ILE B CA 1
ATOM 2893 C C . ILE B 1 154 ? 45.093 -19.901 42.780 1.00 65.39 151 ILE B C 1
ATOM 2894 O O . ILE B 1 154 ? 44.102 -19.186 42.708 1.00 62.07 151 ILE B O 1
ATOM 2899 N N . LYS B 1 155 ? 45.013 -21.228 42.871 1.00 69.69 152 LYS B N 1
ATOM 2900 C CA . LYS B 1 155 ? 43.717 -21.918 42.978 1.00 71.54 152 LYS B CA 1
ATOM 2901 C C . LYS B 1 155 ? 43.054 -21.567 44.323 1.00 69.34 152 LYS B C 1
ATOM 2902 O O . LYS B 1 155 ? 43.747 -21.386 45.331 1.00 68.91 152 LYS B O 1
ATOM 2908 N N . ILE B 1 156 ? 41.724 -21.479 44.331 1.00 68.38 153 ILE B N 1
ATOM 2909 C CA . ILE B 1 156 ? 40.958 -21.231 45.552 1.00 66.91 153 ILE B CA 1
ATOM 2910 C C . ILE B 1 156 ? 39.994 -22.399 45.778 1.00 71.26 153 ILE B C 1
ATOM 2911 O O . ILE B 1 156 ? 39.071 -22.606 44.989 1.00 72.07 153 ILE B O 1
ATOM 2916 N N . HIS B 1 157 ? 40.225 -23.155 46.856 1.00 74.52 154 HIS B N 1
ATOM 2917 C CA . HIS B 1 157 ? 39.432 -24.344 47.190 1.00 78.98 154 HIS B CA 1
ATOM 2918 C C . HIS B 1 157 ? 38.501 -24.155 48.403 1.00 78.78 154 HIS B C 1
ATOM 2919 O O . HIS B 1 157 ? 37.444 -24.774 48.466 1.00 81.39 154 HIS B O 1
ATOM 2926 N N . ASN B 1 158 ? 38.891 -23.321 49.366 1.00 76.43 155 ASN B N 1
ATOM 2927 C CA . ASN B 1 158 ? 38.091 -23.119 50.579 1.00 76.53 155 ASN B CA 1
ATOM 2928 C C . ASN B 1 158 ? 38.259 -21.693 51.104 1.00 72.46 155 ASN B C 1
ATOM 2929 O O . ASN B 1 158 ? 38.903 -20.883 50.445 1.00 69.55 155 ASN B O 1
ATOM 2934 N N . VAL B 1 159 ? 37.708 -21.394 52.285 1.00 72.78 156 VAL B N 1
ATOM 2935 C CA . VAL B 1 159 ? 37.782 -20.034 52.860 1.00 69.37 156 VAL B CA 1
ATOM 2936 C C . VAL B 1 159 ? 39.204 -19.646 53.264 1.00 69.01 156 VAL B C 1
ATOM 2937 O O . VAL B 1 159 ? 39.564 -18.468 53.214 1.00 65.83 156 VAL B O 1
ATOM 2941 N N . ASP B 1 160 ? 40.006 -20.629 53.664 1.00 72.78 157 ASP B N 1
ATOM 2942 C CA . ASP B 1 160 ? 41.415 -20.380 54.005 1.00 73.73 157 ASP B CA 1
ATOM 2943 C C . ASP B 1 160 ? 42.181 -19.866 52.768 1.00 70.50 157 ASP B C 1
ATOM 2944 O O . ASP B 1 160 ? 43.024 -18.978 52.880 1.00 68.54 157 ASP B O 1
ATOM 2949 N N . ASP B 1 161 ? 41.864 -20.431 51.600 1.00 70.53 158 ASP B N 1
ATOM 2950 C CA . ASP B 1 161 ? 42.445 -20.010 50.314 1.00 68.46 158 ASP B CA 1
ATOM 2951 C C . ASP B 1 161 ? 41.897 -18.658 49.862 1.00 63.79 158 ASP B C 1
ATOM 2952 O O . ASP B 1 161 ? 42.591 -17.903 49.172 1.00 62.14 158 ASP B O 1
ATOM 2957 N N . MET B 1 162 ? 40.646 -18.370 50.213 1.00 62.38 159 MET B N 1
ATOM 2958 C CA . MET B 1 162 ? 40.059 -17.061 49.920 1.00 58.89 159 MET B CA 1
ATOM 2959 C C . MET B 1 162 ? 40.746 -15.994 50.764 1.00 57.99 159 MET B C 1
ATOM 2960 O O . MET B 1 162 ? 41.057 -14.911 50.283 1.00 54.84 159 MET B O 1
ATOM 2965 N N . LYS B 1 163 ? 40.955 -16.309 52.041 1.00 60.92 160 LYS B N 1
ATOM 2966 C CA . LYS B 1 163 ? 41.574 -15.372 52.961 1.00 61.61 160 LYS B CA 1
ATOM 2967 C C . LYS B 1 163 ? 42.991 -15.111 52.507 1.00 61.97 160 LYS B C 1
ATOM 2968 O O . LYS B 1 163 ? 43.413 -13.961 52.392 1.00 61.12 160 LYS B O 1
ATOM 2974 N N . ARG B 1 164 ? 43.720 -16.188 52.228 1.00 64.35 161 ARG B N 1
ATOM 2975 C CA . ARG B 1 164 ? 45.117 -16.068 51.825 1.00 65.22 161 ARG B CA 1
ATOM 2976 C C . ARG B 1 164 ? 45.283 -15.345 50.492 1.00 61.27 161 ARG B C 1
ATOM 2977 O O . ARG B 1 164 ? 46.117 -14.452 50.385 1.00 60.30 161 ARG B O 1
ATOM 2985 N N . VAL B 1 165 ? 44.504 -15.724 49.481 1.00 59.33 162 VAL B N 1
ATOM 2986 C CA . VAL B 1 165 ? 44.587 -15.041 48.185 1.00 56.63 162 VAL B CA 1
ATOM 2987 C C . VAL B 1 165 ? 44.225 -13.558 48.385 1.00 53.00 162 VAL B C 1
ATOM 2988 O O . VAL B 1 165 ? 44.802 -12.684 47.740 1.00 51.41 162 VAL B O 1
ATOM 2992 N N . GLY B 1 166 ? 43.283 -13.283 49.292 1.00 51.65 163 GLY B N 1
ATOM 2993 C CA . GLY B 1 166 ? 42.882 -11.907 49.603 1.00 48.96 163 GLY B CA 1
ATOM 2994 C C . GLY B 1 166 ? 44.062 -11.121 50.155 1.00 49.67 163 GLY B C 1
ATOM 2995 O O . GLY B 1 166 ? 44.274 -9.955 49.825 1.00 47.86 163 GLY B O 1
ATOM 2996 N N . GLU B 1 167 ? 44.843 -11.768 51.006 1.00 52.53 164 GLU B N 1
ATOM 2997 C CA . GLU B 1 167 ? 46.014 -11.121 51.586 1.00 54.57 164 GLU B CA 1
ATOM 2998 C C . GLU B 1 167 ? 47.123 -10.947 50.558 1.00 54.56 164 GLU B C 1
ATOM 2999 O O . GLU B 1 167 ? 47.935 -10.032 50.687 1.00 54.67 164 GLU B O 1
ATOM 3005 N N . GLU B 1 168 ? 47.163 -11.837 49.563 1.00 54.85 165 GLU B N 1
ATOM 3006 C CA . GLU B 1 168 ? 48.084 -11.699 48.424 1.00 55.88 165 GLU B CA 1
ATOM 3007 C C . GLU B 1 168 ? 47.698 -10.459 47.625 1.00 52.90 165 GLU B C 1
ATOM 3008 O O . GLU B 1 168 ? 48.572 -9.736 47.111 1.00 53.20 165 GLU B O 1
ATOM 3014 N N . ILE B 1 169 ? 46.389 -10.222 47.502 1.00 49.64 166 ILE B N 1
ATOM 3015 C CA . ILE B 1 169 ? 45.907 -9.077 46.724 1.00 47.15 166 ILE B CA 1
ATOM 3016 C C . ILE B 1 169 ? 46.186 -7.757 47.461 1.00 46.56 166 ILE B C 1
ATOM 3017 O O . ILE B 1 169 ? 46.487 -6.751 46.805 1.00 44.75 166 ILE B O 1
ATOM 3022 N N . LEU B 1 170 ? 46.146 -7.762 48.801 1.00 46.25 167 LEU B N 1
ATOM 3023 C CA . LEU B 1 170 ? 46.477 -6.557 49.569 1.00 46.21 167 LEU B CA 1
ATOM 3024 C C . LEU B 1 170 ? 47.891 -6.130 49.224 1.00 48.87 167 LEU B C 1
ATOM 3025 O O . LEU B 1 170 ? 48.195 -4.943 49.179 1.00 49.47 167 LEU B O 1
ATOM 3030 N N . GLN B 1 171 ? 48.773 -7.096 48.969 1.00 50.76 168 GLN B N 1
ATOM 3031 C CA . GLN B 1 171 ? 50.157 -6.762 48.632 1.00 53.57 168 GLN B CA 1
ATOM 3032 C C . GLN B 1 171 ? 50.325 -5.993 47.313 1.00 51.89 168 GLN B C 1
ATOM 3033 O O . GLN B 1 171 ? 51.391 -5.504 47.027 1.00 53.66 168 GLN B O 1
ATOM 3039 N N . LEU B 1 172 ? 49.271 -5.863 46.522 1.00 48.96 169 LEU B N 1
ATOM 3040 C CA . LEU B 1 172 ? 49.332 -5.081 45.288 1.00 48.14 169 LEU B CA 1
ATOM 3041 C C . LEU B 1 172 ? 48.937 -3.598 45.532 1.00 47.68 169 LEU B C 1
ATOM 3042 O O . LEU B 1 172 ? 49.059 -2.752 44.636 1.00 48.53 169 LEU B O 1
ATOM 3047 N N . GLY B 1 173 ? 48.473 -3.261 46.736 1.00 46.75 170 GLY B N 1
ATOM 3048 C CA . GLY B 1 173 ? 48.108 -1.860 47.041 1.00 46.97 170 GLY B CA 1
ATOM 3049 C C . GLY B 1 173 ? 46.708 -1.558 47.588 1.00 44.78 170 GLY B C 1
ATOM 3050 O O . GLY B 1 173 ? 46.541 -0.627 48.386 1.00 45.16 170 GLY B O 1
ATOM 3051 N N . PRO B 1 174 ? 45.680 -2.305 47.147 1.00 42.22 171 PRO B N 1
ATOM 3052 C CA . PRO B 1 174 ? 44.365 -2.000 47.664 1.00 40.62 171 PRO B CA 1
ATOM 3053 C C . PRO B 1 174 ? 44.370 -1.983 49.166 1.00 41.57 171 PRO B C 1
ATOM 3054 O O . PRO B 1 174 ? 45.071 -2.799 49.791 1.00 42.26 171 PRO B O 1
ATOM 3058 N N . LYS B 1 175 ? 43.615 -1.062 49.743 1.00 42.09 172 LYS B N 1
ATOM 3059 C CA . LYS B 1 175 ? 43.526 -0.989 51.203 1.00 44.64 172 LYS B CA 1
ATOM 3060 C C . LYS B 1 175 ? 42.644 -2.091 51.793 1.00 42.78 172 LYS B C 1
ATOM 3061 O O . LYS B 1 175 ? 42.849 -2.506 52.936 1.00 44.77 172 LYS B O 1
ATOM 3067 N N . PHE B 1 176 ? 41.676 -2.562 51.013 1.00 40.02 173 PHE B N 1
ATOM 3068 C CA . PHE B 1 176 ? 40.794 -3.666 51.404 1.00 38.51 173 PHE B CA 1
ATOM 3069 C C . PHE B 1 176 ? 40.433 -4.551 50.233 1.00 37.36 173 PHE B C 1
ATOM 3070 O O . PHE B 1 176 ? 40.400 -4.107 49.062 1.00 35.71 173 PHE B O 1
ATOM 3078 N N . VAL B 1 177 ? 40.158 -5.811 50.549 1.00 37.62 174 VAL B N 1
ATOM 3079 C CA . VAL B 1 177 ? 39.733 -6.785 49.552 1.00 37.60 174 VAL B CA 1
ATOM 3080 C C . VAL B 1 177 ? 38.438 -7.472 50.033 1.00 38.29 174 VAL B C 1
ATOM 3081 O O . VAL B 1 177 ? 38.395 -8.018 51.146 1.00 40.40 174 VAL B O 1
ATOM 3085 N N A LEU B 1 178 ? 37.371 -7.388 49.231 0.50 37.42 175 LEU B N 1
ATOM 3086 N N B LEU B 1 178 ? 37.393 -7.414 49.205 0.50 37.82 175 LEU B N 1
ATOM 3087 C CA A LEU B 1 178 ? 36.135 -8.116 49.534 0.50 37.59 175 LEU B CA 1
ATOM 3088 C CA B LEU B 1 178 ? 36.130 -8.084 49.499 0.50 38.24 175 LEU B CA 1
ATOM 3089 C C A LEU B 1 178 ? 36.064 -9.228 48.519 0.50 38.77 175 LEU B C 1
ATOM 3090 C C B LEU B 1 178 ? 36.044 -9.229 48.510 0.50 39.17 175 LEU B C 1
ATOM 3091 O O A LEU B 1 178 ? 35.765 -8.992 47.334 0.50 37.54 175 LEU B O 1
ATOM 3092 O O B LEU B 1 178 ? 35.717 -9.016 47.328 0.50 37.96 175 LEU B O 1
ATOM 3101 N N . MET B 1 179 ? 36.382 -10.435 48.970 1.00 40.58 176 MET B N 1
ATOM 3102 C CA . MET B 1 179 ? 36.339 -11.593 48.096 1.00 43.12 176 MET B CA 1
ATOM 3103 C C . MET B 1 179 ? 34.980 -12.238 48.227 1.00 43.82 176 MET B C 1
ATOM 3104 O O . MET B 1 179 ? 34.524 -12.553 49.340 1.00 44.56 176 MET B O 1
ATOM 3109 N N . LYS B 1 180 ? 34.348 -12.426 47.080 1.00 44.06 177 LYS B N 1
ATOM 3110 C CA . LYS B 1 180 ? 33.031 -13.011 47.001 1.00 46.41 177 LYS B CA 1
ATOM 3111 C C . LYS B 1 180 ? 33.115 -14.479 46.635 1.00 49.89 177 LYS B C 1
ATOM 3112 O O . LYS B 1 180 ? 33.561 -14.828 45.534 1.00 49.56 177 LYS B O 1
ATOM 3118 N N . GLY B 1 181 ? 32.695 -15.338 47.569 1.00 53.47 178 GLY B N 1
ATOM 3119 C CA . GLY B 1 181 ? 32.692 -16.792 47.359 1.00 57.75 178 GLY B CA 1
ATOM 3120 C C . GLY B 1 181 ? 31.524 -17.194 46.482 1.00 60.75 178 GLY B C 1
ATOM 3121 O O . GLY B 1 181 ? 30.957 -16.362 45.774 1.00 60.46 178 GLY B O 1
ATOM 3122 N N . GLY B 1 182 ? 31.160 -18.470 46.528 1.00 65.53 179 GLY B N 1
ATOM 3123 C CA . GLY B 1 182 ? 30.050 -18.993 45.737 1.00 68.62 179 GLY B CA 1
ATOM 3124 C C . GLY B 1 182 ? 30.540 -19.862 44.600 1.00 71.13 179 GLY B C 1
ATOM 3125 O O . GLY B 1 182 ? 29.737 -20.414 43.856 1.00 74.60 179 GLY B O 1
ATOM 3126 N N . ALA B 1 188 ? 29.280 -21.113 50.759 1.00 72.27 185 ALA B N 1
ATOM 3127 C CA . ALA B 1 188 ? 29.075 -19.834 50.084 1.00 67.93 185 ALA B CA 1
ATOM 3128 C C . ALA B 1 188 ? 29.191 -18.669 51.068 1.00 64.98 185 ALA B C 1
ATOM 3129 O O . ALA B 1 188 ? 28.224 -18.318 51.755 1.00 66.30 185 ALA B O 1
ATOM 3131 N N . VAL B 1 189 ? 30.385 -18.082 51.141 1.00 61.65 186 VAL B N 1
ATOM 3132 C CA . VAL B 1 189 ? 30.645 -16.933 52.010 1.00 58.46 186 VAL B CA 1
ATOM 3133 C C . VAL B 1 189 ? 31.549 -15.922 51.323 1.00 53.80 186 VAL B C 1
ATOM 3134 O O . VAL B 1 189 ? 32.256 -16.260 50.373 1.00 52.62 186 VAL B O 1
ATOM 3138 N N . ASP B 1 190 ? 31.500 -14.685 51.817 1.00 50.86 187 ASP B N 1
ATOM 3139 C CA . ASP B 1 190 ? 32.377 -13.611 51.371 1.00 47.93 187 ASP B CA 1
ATOM 3140 C C . ASP B 1 190 ? 33.298 -13.227 52.521 1.00 47.09 187 ASP B C 1
ATOM 3141 O O . ASP B 1 190 ? 32.943 -13.354 53.689 1.00 48.10 187 ASP B O 1
ATOM 3146 N N . ILE B 1 191 ? 34.481 -12.737 52.179 1.00 45.05 188 ILE B N 1
ATOM 3147 C CA . ILE B 1 191 ? 35.419 -12.295 53.185 1.00 45.40 188 ILE B CA 1
ATOM 3148 C C . ILE B 1 191 ? 35.931 -10.900 52.861 1.00 42.75 188 ILE B C 1
ATOM 3149 O O . ILE B 1 191 ? 36.174 -10.562 51.701 1.00 41.10 188 ILE B O 1
ATOM 3154 N N . LEU B 1 192 ? 36.033 -10.083 53.896 1.00 43.25 189 LEU B N 1
ATOM 3155 C CA . LEU B 1 192 ? 36.623 -8.762 53.812 1.00 41.65 189 LEU B CA 1
ATOM 3156 C C . LEU B 1 192 ? 37.951 -8.818 54.574 1.00 44.01 189 LEU B C 1
ATOM 3157 O O . LEU B 1 192 ? 37.962 -9.154 55.781 1.00 45.57 189 LEU B O 1
ATOM 3162 N N . VAL B 1 193 ? 39.058 -8.526 53.878 1.00 43.66 190 VAL B N 1
ATOM 3163 C CA . VAL B 1 193 ? 40.376 -8.453 54.528 1.00 46.36 190 VAL B CA 1
ATOM 3164 C C . VAL B 1 193 ? 41.002 -7.075 54.290 1.00 46.19 190 VAL B C 1
ATOM 3165 O O . VAL B 1 193 ? 40.956 -6.515 53.163 1.00 43.09 190 VAL B O 1
ATOM 3169 N N . GLY B 1 194 ? 41.578 -6.566 55.375 1.00 48.31 191 GLY B N 1
ATOM 3170 C CA . GLY B 1 194 ? 42.316 -5.310 55.429 1.00 49.44 191 GLY B CA 1
ATOM 3171 C C . GLY B 1 194 ? 43.441 -5.523 56.437 1.00 53.51 191 GLY B C 1
ATOM 3172 O O . GLY B 1 194 ? 43.484 -6.557 57.116 1.00 55.23 191 GLY B O 1
ATOM 3173 N N . LYS B 1 195 ? 44.341 -4.550 56.557 1.00 55.30 192 LYS B N 1
ATOM 3174 C CA . LYS B 1 195 ? 45.515 -4.677 57.423 1.00 59.08 192 LYS B CA 1
ATOM 3175 C C . LYS B 1 195 ? 45.203 -5.242 58.807 1.00 62.05 192 LYS B C 1
ATOM 3176 O O . LYS B 1 195 ? 45.832 -6.209 59.253 1.00 64.16 192 LYS B O 1
ATOM 3182 N N . ASN B 1 196 ? 44.233 -4.638 59.476 1.00 62.48 193 ASN B N 1
ATOM 3183 C CA . ASN B 1 196 ? 43.862 -5.043 60.821 1.00 66.52 193 ASN B CA 1
ATOM 3184 C C . ASN B 1 196 ? 42.395 -5.424 60.896 1.00 64.63 193 ASN B C 1
ATOM 3185 O O . ASN B 1 196 ? 41.777 -5.337 61.951 1.00 67.71 193 ASN B O 1
ATOM 3190 N N . ILE B 1 197 ? 41.855 -5.882 59.775 1.00 59.51 194 ILE B N 1
ATOM 3191 C CA . ILE B 1 197 ? 40.452 -6.227 59.677 1.00 57.83 194 ILE B CA 1
ATOM 3192 C C . ILE B 1 197 ? 40.243 -7.511 58.879 1.00 55.09 194 ILE B C 1
ATOM 3193 O O . ILE B 1 197 ? 40.778 -7.648 57.774 1.00 52.20 194 ILE B O 1
ATOM 3198 N N . PHE B 1 198 ? 39.473 -8.442 59.457 1.00 54.97 195 PHE B N 1
ATOM 3199 C CA . PHE B 1 198 ? 39.050 -9.677 58.785 1.00 52.05 195 PHE B CA 1
ATOM 3200 C C . PHE B 1 198 ? 37.574 -9.933 59.125 1.00 51.83 195 PHE B C 1
ATOM 3201 O O . PHE B 1 198 ? 37.225 -10.047 60.307 1.00 53.24 195 PHE B O 1
ATOM 3209 N N . LYS B 1 199 ? 36.705 -9.986 58.104 1.00 47.39 196 LYS B N 1
ATOM 3210 C CA . LYS B 1 199 ? 35.303 -10.288 58.334 1.00 47.97 196 LYS B CA 1
ATOM 3211 C C . LYS B 1 199 ? 34.734 -11.287 57.336 1.00 46.66 196 LYS B C 1
ATOM 3212 O O . LYS B 1 199 ? 35.025 -11.244 56.118 1.00 43.53 196 LYS B O 1
ATOM 3218 N N . VAL B 1 200 ? 33.912 -12.180 57.878 1.00 48.95 197 VAL B N 1
ATOM 3219 C CA . VAL B 1 200 ? 33.222 -13.198 57.116 1.00 49.74 197 VAL B CA 1
ATOM 3220 C C . VAL B 1 200 ? 31.736 -12.852 57.029 1.00 50.00 197 VAL B C 1
ATOM 3221 O O . VAL B 1 200 ? 31.100 -12.466 58.021 1.00 52.03 197 VAL B O 1
ATOM 3225 N N . TYR B 1 201 ? 31.214 -12.987 55.816 1.00 49.21 198 TYR B N 1
ATOM 3226 C CA . TYR B 1 201 ? 29.824 -12.722 55.520 1.00 50.77 198 TYR B CA 1
ATOM 3227 C C . TYR B 1 201 ? 29.217 -13.930 54.820 1.00 53.42 198 TYR B C 1
ATOM 3228 O O . TYR B 1 201 ? 29.771 -14.424 53.824 1.00 51.28 198 TYR B O 1
ATOM 3237 N N . LYS B 1 202 ? 28.091 -14.405 55.347 1.00 57.57 199 LYS B N 1
ATOM 3238 C CA . LYS B 1 202 ? 27.386 -15.520 54.750 1.00 61.67 199 LYS B CA 1
ATOM 3239 C C . LYS B 1 202 ? 26.634 -14.932 53.554 1.00 61.29 199 LYS B C 1
ATOM 3240 O O . LYS B 1 202 ? 25.693 -14.170 53.730 1.00 62.22 199 LYS B O 1
ATOM 3246 N N . SER B 1 203 ? 27.077 -15.253 52.341 1.00 61.32 200 SER B N 1
ATOM 3247 C CA . SER B 1 203 ? 26.477 -14.701 51.123 1.00 61.08 200 SER B CA 1
ATOM 3248 C C . SER B 1 203 ? 25.238 -15.470 50.669 1.00 64.44 200 SER B C 1
ATOM 3249 O O . SER B 1 203 ? 24.939 -16.535 51.202 1.00 68.33 200 SER B O 1
ATOM 3252 N N . GLY B 1 215 ? 26.588 -8.556 43.091 1.00 61.02 212 GLY B N 1
ATOM 3253 C CA . GLY B 1 215 ? 27.774 -8.487 42.231 1.00 58.95 212 GLY B CA 1
ATOM 3254 C C . GLY B 1 215 ? 28.099 -7.031 41.948 1.00 57.17 212 GLY B C 1
ATOM 3255 O O . GLY B 1 215 ? 28.869 -6.383 42.708 1.00 53.74 212 GLY B O 1
ATOM 3256 N N . CYS B 1 216 ? 27.514 -6.525 40.850 1.00 58.07 213 CYS B N 1
ATOM 3257 C CA . CYS B 1 216 ? 27.657 -5.113 40.461 1.00 57.20 213 CYS B CA 1
ATOM 3258 C C . CYS B 1 216 ? 26.923 -4.235 41.483 1.00 54.90 213 CYS B C 1
ATOM 3259 O O . CYS B 1 216 ? 27.370 -3.140 41.834 1.00 52.85 213 CYS B O 1
ATOM 3262 N N . THR B 1 217 ? 25.804 -4.744 41.978 1.00 54.71 214 THR B N 1
ATOM 3263 C CA . THR B 1 217 ? 25.050 -4.041 42.975 1.00 53.47 214 THR B CA 1
ATOM 3264 C C . THR B 1 217 ? 25.886 -3.900 44.261 1.00 49.65 214 THR B C 1
ATOM 3265 O O . THR B 1 217 ? 25.915 -2.825 44.874 1.00 48.43 214 THR B O 1
ATOM 3269 N N . LEU B 1 218 ? 26.603 -4.949 44.649 1.00 46.67 215 LEU B N 1
ATOM 3270 C CA . LEU B 1 218 ? 27.390 -4.897 45.879 1.00 44.14 215 LEU B CA 1
ATOM 3271 C C . LEU B 1 218 ? 28.478 -3.808 45.849 1.00 41.37 215 LEU B C 1
ATOM 3272 O O . LEU B 1 218 ? 28.568 -2.987 46.759 1.00 40.08 215 LEU B O 1
ATOM 3277 N N . SER B 1 219 ? 29.286 -3.788 44.786 1.00 39.13 216 SER B N 1
ATOM 3278 C CA . SER B 1 219 ? 30.353 -2.785 44.665 1.00 36.66 216 SER B CA 1
ATOM 3279 C C . SER B 1 219 ? 29.782 -1.352 44.521 1.00 36.79 216 SER B C 1
ATOM 3280 O O . SER B 1 219 ? 30.357 -0.406 45.048 1.00 37.30 216 SER B O 1
ATOM 3283 N N . SER B 1 220 ? 28.658 -1.181 43.827 1.00 37.90 217 SER B N 1
ATOM 3284 C CA . SER B 1 220 ? 28.047 0.163 43.736 1.00 38.86 217 SER B CA 1
ATOM 3285 C C . SER B 1 220 ? 27.473 0.563 45.112 1.00 38.70 217 SER B C 1
ATOM 3286 O O . SER B 1 220 ? 27.623 1.689 45.564 1.00 38.24 217 SER B O 1
ATOM 3289 N N . ALA B 1 221 ? 26.861 -0.389 45.792 1.00 38.26 218 ALA B N 1
ATOM 3290 C CA . ALA B 1 221 ? 26.349 -0.151 47.120 1.00 38.47 218 ALA B CA 1
ATOM 3291 C C . ALA B 1 221 ? 27.495 0.298 48.071 1.00 38.42 218 ALA B C 1
ATOM 3292 O O . ALA B 1 221 ? 27.332 1.266 48.813 1.00 39.51 218 ALA B O 1
ATOM 3294 N N . ILE B 1 222 ? 28.652 -0.371 48.037 1.00 36.75 219 ILE B N 1
ATOM 3295 C CA . ILE B 1 222 ? 29.795 0.038 48.873 1.00 36.73 219 ILE B CA 1
ATOM 3296 C C . ILE B 1 222 ? 30.262 1.476 48.534 1.00 37.08 219 ILE B C 1
ATOM 3297 O O . ILE B 1 222 ? 30.557 2.271 49.438 1.00 37.24 219 ILE B O 1
ATOM 3302 N N . THR B 1 223 ? 30.324 1.791 47.240 1.00 35.86 220 THR B N 1
ATOM 3303 C CA . THR B 1 223 ? 30.701 3.111 46.746 1.00 36.52 220 THR B CA 1
ATOM 3304 C C . THR B 1 223 ? 29.808 4.171 47.361 1.00 39.82 220 THR B C 1
ATOM 3305 O O . THR B 1 223 ? 30.290 5.211 47.853 1.00 42.53 220 THR B O 1
ATOM 3309 N N . SER B 1 224 ? 28.498 3.915 47.367 1.00 40.97 221 SER B N 1
ATOM 3310 C CA . SER B 1 224 ? 27.554 4.861 47.950 1.00 43.15 221 SER B CA 1
ATOM 3311 C C . SER B 1 224 ? 27.785 5.034 49.444 1.00 44.69 221 SER B C 1
ATOM 3312 O O . SER B 1 224 ? 27.907 6.170 49.921 1.00 46.26 221 SER B O 1
ATOM 3315 N N . TYR B 1 225 ? 27.833 3.935 50.195 1.00 42.17 222 TYR B N 1
ATOM 3316 C CA . TYR B 1 225 ? 28.054 4.069 51.643 1.00 45.24 222 TYR B CA 1
ATOM 3317 C C . TYR B 1 225 ? 29.405 4.684 52.029 1.00 46.58 222 TYR B C 1
ATOM 3318 O O . TYR B 1 225 ? 29.489 5.380 53.058 1.00 49.83 222 TYR B O 1
ATOM 3327 N N . LEU B 1 226 ? 30.465 4.427 51.260 1.00 45.90 223 LEU B N 1
ATOM 3328 C CA . LEU B 1 226 ? 31.752 5.108 51.544 1.00 47.97 223 LEU B CA 1
ATOM 3329 C C . LEU B 1 226 ? 31.574 6.621 51.284 1.00 49.06 223 LEU B C 1
ATOM 3330 O O . LEU B 1 226 ? 32.004 7.454 52.098 1.00 52.42 223 LEU B O 1
ATOM 3335 N N . ALA B 1 227 ? 30.887 6.968 50.192 1.00 47.10 224 ALA B N 1
ATOM 3336 C CA . ALA B 1 227 ? 30.602 8.370 49.867 1.00 47.74 224 ALA B CA 1
ATOM 3337 C C . ALA B 1 227 ? 29.765 9.046 50.977 1.00 49.66 224 ALA B C 1
ATOM 3338 O O . ALA B 1 227 ? 29.935 10.225 51.227 1.00 51.12 224 ALA B O 1
ATOM 3340 N N . LEU B 1 228 ? 28.878 8.289 51.628 1.00 49.23 225 LEU B N 1
ATOM 3341 C CA . LEU B 1 228 ? 28.027 8.805 52.721 1.00 52.60 225 LEU B CA 1
ATOM 3342 C C . LEU B 1 228 ? 28.748 8.918 54.072 1.00 55.15 225 LEU B C 1
ATOM 3343 O O . LEU B 1 228 ? 28.162 9.396 55.056 1.00 59.29 225 LEU B O 1
ATOM 3348 N N . GLY B 1 229 ? 30.001 8.456 54.126 1.00 53.93 226 GLY B N 1
ATOM 3349 C CA . GLY B 1 229 ? 30.837 8.575 55.322 1.00 58.13 226 GLY B CA 1
ATOM 3350 C C . GLY B 1 229 ? 30.924 7.371 56.235 1.00 59.30 226 GLY B C 1
ATOM 3351 O O . GLY B 1 229 ? 31.468 7.465 57.347 1.00 63.05 226 GLY B O 1
ATOM 3352 N N . TYR B 1 230 ? 30.406 6.236 55.782 1.00 55.95 227 TYR B N 1
ATOM 3353 C CA . TYR B 1 230 ? 30.460 5.024 56.586 1.00 57.85 227 TYR B CA 1
ATOM 3354 C C . TYR B 1 230 ? 31.860 4.409 56.533 1.00 58.50 227 TYR B C 1
ATOM 3355 O O . TYR B 1 230 ? 32.575 4.490 55.508 1.00 55.08 227 TYR B O 1
ATOM 3364 N N . GLU B 1 231 ? 32.243 3.819 57.664 1.00 63.49 228 GLU B N 1
ATOM 3365 C CA . GLU B 1 231 ? 33.517 3.134 57.823 1.00 66.56 228 GLU B CA 1
ATOM 3366 C C . GLU B 1 231 ? 33.406 1.844 56.998 1.00 63.28 228 GLU B C 1
ATOM 3367 O O . GLU B 1 231 ? 32.312 1.272 56.895 1.00 61.55 228 GLU B O 1
ATOM 3373 N N . ILE B 1 232 ? 34.517 1.389 56.416 1.00 63.24 229 ILE B N 1
ATOM 3374 C CA . ILE B 1 232 ? 34.475 0.244 55.481 1.00 60.35 229 ILE B CA 1
ATOM 3375 C C . ILE B 1 232 ? 33.718 -1.010 55.943 1.00 61.12 229 ILE B C 1
ATOM 3376 O O . ILE B 1 232 ? 32.891 -1.504 55.201 1.00 57.55 229 ILE B O 1
ATOM 3381 N N . THR B 1 233 ? 33.965 -1.537 57.140 1.00 66.82 230 THR B N 1
ATOM 3382 C CA . THR B 1 233 ? 33.255 -2.756 57.541 1.00 68.47 230 THR B CA 1
ATOM 3383 C C . THR B 1 233 ? 31.735 -2.499 57.523 1.00 67.16 230 THR B C 1
ATOM 3384 O O . THR B 1 233 ? 30.965 -3.310 57.002 1.00 65.78 230 THR B O 1
ATOM 3388 N N . GLU B 1 234 ? 31.340 -1.339 58.043 1.00 68.79 231 GLU B N 1
ATOM 3389 C CA . GLU B 1 234 ? 29.945 -0.876 58.106 1.00 68.16 231 GLU B CA 1
ATOM 3390 C C . GLU B 1 234 ? 29.311 -0.732 56.712 1.00 62.33 231 GLU B C 1
ATOM 3391 O O . GLU B 1 234 ? 28.177 -1.162 56.468 1.00 60.61 231 GLU B O 1
ATOM 3397 N N . ALA B 1 235 ? 30.048 -0.107 55.806 1.00 59.43 232 ALA B N 1
ATOM 3398 C CA . ALA B 1 235 ? 29.586 0.067 54.439 1.00 55.31 232 ALA B CA 1
ATOM 3399 C C . ALA B 1 235 ? 29.275 -1.287 53.796 1.00 53.81 232 ALA B C 1
ATOM 3400 O O . ALA B 1 235 ? 28.332 -1.408 53.024 1.00 52.30 232 ALA B O 1
ATOM 3402 N N . VAL B 1 236 ? 30.083 -2.297 54.111 1.00 55.09 233 VAL B N 1
ATOM 3403 C CA . VAL B 1 236 ? 29.887 -3.638 53.558 1.00 54.01 233 VAL B CA 1
ATOM 3404 C C . VAL B 1 236 ? 28.670 -4.286 54.229 1.00 55.25 233 VAL B C 1
ATOM 3405 O O . VAL B 1 236 ? 27.866 -4.943 53.556 1.00 52.37 233 VAL B O 1
ATOM 3409 N N . ASN B 1 237 ? 28.537 -4.089 55.547 1.00 59.02 234 ASN B N 1
ATOM 3410 C C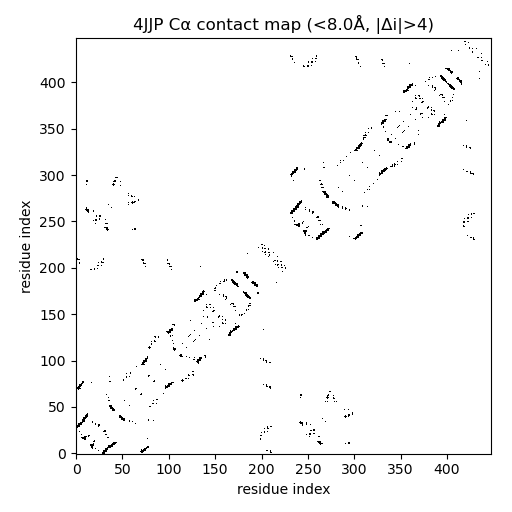A . ASN B 1 237 ? 27.374 -4.588 56.300 1.00 61.54 234 ASN B CA 1
ATOM 3411 C C . ASN B 1 237 ? 26.075 -4.163 55.606 1.00 59.56 234 ASN B C 1
ATOM 3412 O O . ASN B 1 237 ? 25.247 -4.991 55.190 1.00 58.83 234 ASN B O 1
ATOM 3417 N N . LEU B 1 238 ? 25.944 -2.849 55.455 1.00 58.16 235 LEU B N 1
ATOM 3418 C CA . LEU B 1 238 ? 24.762 -2.237 54.877 1.00 57.47 235 LEU B CA 1
ATOM 3419 C C . LEU B 1 238 ? 24.525 -2.620 53.421 1.00 54.06 235 LEU B C 1
ATOM 3420 O O . LEU B 1 238 ? 23.372 -2.730 52.995 1.00 53.54 235 LEU B O 1
ATOM 3425 N N . SER B 1 239 ? 25.605 -2.821 52.670 1.00 51.55 236 SER B N 1
ATOM 3426 C CA . SER B 1 239 ? 25.490 -3.207 51.272 1.00 49.96 236 SER B CA 1
ATOM 3427 C C . SER B 1 239 ? 24.866 -4.596 51.143 1.00 51.63 236 SER B C 1
ATOM 3428 O O . SER B 1 239 ? 24.044 -4.818 50.252 1.00 51.91 236 SER B O 1
ATOM 3431 N N . LYS B 1 240 ? 25.239 -5.526 52.022 1.00 53.55 237 LYS B N 1
ATOM 3432 C CA . LYS B 1 240 ? 24.640 -6.865 51.991 1.00 56.16 237 LYS B CA 1
ATOM 3433 C C . LYS B 1 240 ? 23.166 -6.783 52.334 1.00 58.01 237 LYS B C 1
ATOM 3434 O O . LYS B 1 240 ? 22.314 -7.335 51.632 1.00 58.99 237 LYS B O 1
ATOM 3440 N N . ILE B 1 241 ? 22.878 -6.066 53.407 1.00 59.02 238 ILE B N 1
ATOM 3441 C CA . ILE B 1 241 ? 21.504 -5.851 53.822 1.00 62.70 238 ILE B CA 1
ATOM 3442 C C . ILE B 1 241 ? 20.733 -5.242 52.636 1.00 61.73 238 ILE B C 1
ATOM 3443 O O . ILE B 1 241 ? 19.631 -5.686 52.327 1.00 63.75 238 ILE B O 1
ATOM 3448 N N . TYR B 1 242 ? 21.322 -4.249 51.965 1.00 59.25 239 TYR B N 1
ATOM 3449 C CA . TYR B 1 242 ? 20.670 -3.610 50.802 1.00 59.54 239 TYR B CA 1
ATOM 3450 C C . TYR B 1 242 ? 20.315 -4.621 49.717 1.00 60.79 239 TYR B C 1
ATOM 3451 O O . TYR B 1 242 ? 19.210 -4.602 49.177 1.00 63.32 239 TYR B O 1
ATOM 3460 N N . ILE B 1 243 ? 21.264 -5.490 49.395 1.00 60.37 240 ILE B N 1
ATOM 3461 C CA . ILE B 1 243 ? 21.043 -6.514 48.389 1.00 63.05 240 ILE B CA 1
ATOM 3462 C C . ILE B 1 243 ? 19.854 -7.415 48.744 1.00 68.38 240 ILE B C 1
ATOM 3463 O O . ILE B 1 243 ? 19.005 -7.670 47.879 1.00 71.66 240 ILE B O 1
ATOM 3468 N N . THR B 1 244 ? 19.774 -7.872 50.000 1.00 71.01 241 THR B N 1
ATOM 3469 C CA . THR B 1 244 ? 18.671 -8.748 50.430 1.00 76.21 241 THR B CA 1
ATOM 3470 C C . THR B 1 244 ? 17.320 -8.189 49.963 1.00 80.21 241 THR B C 1
ATOM 3471 O O . THR B 1 244 ? 16.569 -8.860 49.254 1.00 83.48 241 THR B O 1
ATOM 3475 N N . GLU B 1 245 ? 17.041 -6.941 50.305 1.00 80.90 242 GLU B N 1
ATOM 3476 C CA . GLU B 1 245 ? 15.790 -6.303 49.897 1.00 85.75 242 GLU B CA 1
ATOM 3477 C C . GLU B 1 245 ? 15.593 -6.286 48.364 1.00 85.74 242 GLU B C 1
ATOM 3478 O O . GLU B 1 245 ? 14.453 -6.296 47.883 1.00 91.23 242 GLU B O 1
ATOM 3484 N N . ALA B 1 246 ? 16.695 -6.258 47.611 1.00 80.52 243 ALA B N 1
ATOM 3485 C CA . ALA B 1 246 ? 16.652 -6.258 46.149 1.00 80.97 243 ALA B CA 1
ATOM 3486 C C . ALA B 1 246 ? 16.947 -7.652 45.588 1.00 81.28 243 ALA B C 1
ATOM 3487 O O . ALA B 1 246 ? 16.319 -8.643 45.971 1.00 84.71 243 ALA B O 1
#